Protein AF-0000000074540387 (afdb_homodimer)

Radius of gyration: 29.08 Å; Cα contacts (8 Å, |Δi|>4): 1049; chains: 2; bounding box: 111×78×77 Å

Organism: Archaeoglobus fulgidus (strain ATCC 49558 / DSM 4304 / JCM 9628 / NBRC 100126 / VC-16) (NCBI:txid224325)

Foldseek 3Di:
DPPPPPPPPVPVPPVQFDFQLNQFDQPADAAEPFDWPVVVVCVCVVVVAFKHFYDYPQATFFMAGVLLCLLCVPGITVVNSTGTPDAAEERGHGVLVVLVVVLVDVDQKHFYDYPRGTRGMHGLLSLLVVLLVPPFQAFCLVQWDQDAAEDEQFFFLLVVVVVCQVVVHQKYFYAYPVRATFFMDGVSLLVVQQVVPLVPPVVPDPPDDDDDDPPPVCPPSPPSSDSPVSVSRDGGRGGCNVRTFGADAEERSGGLSRVSVSCNVRVHQKHFYAYPVNHTRGIGGSSSSSCVSVVD/DCPPPPPCPVPVPPVQFDFQLNQFDQPADAAEPFFWPVVVVCVCVVVVAFKHFYDYPQATFFMAGVLLCLLCVPGITVVVSTGTPDAAEERGHGVLVVLVVVLVDVDQKHFYDYPRGTRGMHGLLSLLVVLLVPPFQAFCLVQWDQDAAEDEQFFFLLVVVVVCQVVVHQKYFYAYPVRATFFMDGVVLLVVQQVVQLVVPVVPDPDDDDDDDPPPVCPPSPPSSDSPVSVRRDGGRGGCNVRTFGADAEERSGGLSRVSVSCNVRVHQKHFYAYPVNHTRGIGGSSSSSCVSVVD

Solvent-accessible surface area (backbone atoms only — not comparable to full-atom values): 32850 Å² total; per-residue (Å²): 132,86,72,74,77,76,74,77,71,72,74,76,73,78,72,70,74,58,29,35,60,77,52,35,43,65,82,63,68,64,46,48,64,88,46,38,43,66,58,52,52,48,49,26,63,77,68,72,44,60,61,33,43,26,25,46,96,75,27,74,46,22,34,35,38,55,63,34,50,55,75,38,69,87,56,48,48,35,84,76,44,32,45,66,68,57,75,68,43,46,38,79,34,47,40,52,58,54,45,51,51,42,58,76,40,91,50,60,64,35,44,22,26,53,97,74,28,74,55,24,34,35,38,60,65,43,54,37,57,50,43,34,68,66,71,42,68,56,48,37,54,87,39,52,39,76,47,39,51,47,44,51,37,70,36,30,35,38,39,50,53,49,34,28,52,34,46,72,40,64,52,35,41,23,21,43,96,82,60,38,81,64,20,33,46,39,53,69,58,53,49,58,55,18,52,62,41,36,72,58,46,66,74,69,66,79,77,81,93,88,84,88,77,85,82,60,94,52,66,79,60,41,76,69,58,44,71,66,64,45,79,64,46,60,49,56,86,42,41,34,60,83,69,41,41,79,61,60,68,45,42,51,72,38,24,41,11,58,51,28,42,49,26,62,74,67,72,40,64,58,36,40,26,27,49,97,85,68,41,80,60,25,25,34,39,50,67,52,52,55,51,54,58,70,74,103,134,86,76,72,81,78,77,78,72,74,75,76,74,77,72,70,74,57,29,36,61,77,51,35,42,64,82,63,65,64,46,50,64,89,44,36,44,66,57,51,52,48,50,26,63,76,67,72,42,60,63,32,44,27,26,47,96,77,26,71,46,24,34,35,38,54,63,36,51,53,75,38,69,86,54,46,47,34,84,76,44,31,46,67,69,55,74,67,41,48,38,78,34,46,39,53,58,55,45,51,51,42,59,76,42,92,49,60,64,34,43,21,26,53,98,73,27,75,55,25,34,34,38,59,63,41,52,36,56,51,43,34,70,65,69,42,70,55,47,37,54,86,40,52,40,75,48,39,52,46,43,49,36,69,36,30,34,38,38,50,54,48,35,26,50,36,46,73,40,64,53,34,41,23,22,45,94,82,60,39,82,62,20,33,48,37,53,69,57,55,48,59,55,17,53,63,42,36,75,59,48,66,76,72,67,80,77,82,90,82,81,87,78,85,84,58,96,54,65,80,61,38,77,69,58,43,74,67,63,45,79,62,46,57,50,55,85,41,41,33,63,82,70,42,41,78,62,62,68,45,43,50,72,40,23,43,12,59,52,28,42,48,26,62,75,66,71,41,63,58,36,42,25,27,49,96,82,69,41,81,58,24,27,36,39,50,66,50,52,54,52,54,57,70,76,103

Secondary structure (DSSP, 8-state):
-------------TTS--BHHHHSBS----EESS-BHHHHHHHHHHHT-SEEEEEETTEEEEEEEHHHHHHTTT--BHHHHSEES---EETTSBHHHHHHHHHHSS-SEEEEEETTEEEEEEEHHHHHHHHHHHT---BGGGGEES---EEETTSBHHHHHHHHHHHT-SEEEEE-TTS-EEEEEEHHHHHHHHHHHHHHHTTT-TT---------S-SGGGTTS-GGGSTT----SSBGGGTPBPPP-B-TTSBHHHHHHHHHHHT-SEEEEE-TTS-EEEEEEHHHHGGGGGT-/-------------TTS--BHHHHSBS----EESS-BHHHHHHHHHHHT-SEEEEEETTEEEEEEEHHHHHHTTT--BHHHHSEES---EETTSBHHHHHHHHHHSS-SEEEEEETTEEEEEEEHHHHHHHHHHHT---BGGGGEES---EEETTSBHHHHHHHHHHHT-SEEEEE-TTS-EEEEEEHHHHHHHHHHHHHHHTTT-TT---------S-SGGGTTS-GGGSTT----SSBGGGTPBPPP-B-TTSBHHHHHHHHHHHT-SEEEEE-TTS-EEEEEEHHHHGGGGGT-

Nearest PDB structures (foldseek):
  3ddj-assembly1_A  TM=7.683E-01  e=7.890E-20  Saccharolobus solfataricus
  2ef7-assembly1_A-2  TM=8.234E-01  e=2.516E-10  Sulfurisphaera tokodaii str. 7
  5g5r-assembly1_A  TM=8.953E-01  e=1.409E-09  Archaeoglobus fulgidus
  2yzi-assembly1_A  TM=8.228E-01  e=3.910E-09  Pyrococcus horikoshii
  7qem-assembly1_A  TM=8.174E-01  e=4.680E-07  Escherichia coli

pLDDT: mean 82.46, std 23.62, range [22.78, 98.64]

InterPro domains:
  IPR000644 CBS domain [PF00571] (21-74)
  IPR000644 CBS domain [PF00571] (81-132)
  IPR000644 CBS domain [PF00571] (140-188)
  IPR000644 CBS domain [PF00571] (240-294)
  IPR000644 CBS domain [PS51371] (24-80)
  IPR000644 CBS domain [PS51371] (82-138)
  IPR000644 CBS domain [PS51371] (243-296)
  IPR000644 CBS domain [SM00116] (27-74)
  IPR000644 CBS domain [SM00116] (85-132)
  IPR000644 CBS domain [SM00116] (246-294)
  IPR046342 CBS domain superfamily [G3DSA:3.10.580.10] (6-76)
  IPR046342 CBS domain superfamily [G3DSA:3.10.580.10] (77-139)
  IPR046342 CBS domain superfamily [G3DSA:3.10.580.10] (140-296)
  IPR046342 CBS domain superfamily [SSF54631] (14-134)
  IPR046342 CBS domain superfamily [SSF54631] (138-295)
  IPR051257 Diverse Function CBS-Domain-Containing Protein [PTHR43080] (15-132)

Structure (mmCIF, N/CA/C/O backbone):
data_AF-0000000074540387-model_v1
#
loop_
_entity.id
_entity.type
_entity.pdbx_description
1 polymer 'CBS domain-containing protein'
#
loop_
_atom_site.group_PDB
_atom_site.id
_atom_site.type_symbol
_atom_site.label_atom_id
_atom_site.label_alt_id
_atom_site.label_comp_id
_atom_site.label_asym_id
_atom_site.label_entity_id
_atom_site.label_seq_id
_atom_site.pdbx_PDB_ins_code
_atom_site.Cartn_x
_atom_site.Cartn_y
_atom_site.Cartn_z
_atom_site.occupancy
_atom_site.B_iso_or_equiv
_atom_site.auth_seq_id
_atom_site.auth_comp_id
_atom_site.auth_asym_id
_atom_site.auth_atom_id
_atom_site.pdbx_PDB_model_num
ATOM 1 N N . MET A 1 1 ? 48.591 -15.615 -52.766 1 25.55 1 MET A N 1
ATOM 2 C CA . MET A 1 1 ? 47.259 -16.066 -53.158 1 25.55 1 MET A CA 1
ATOM 3 C C . MET A 1 1 ? 46.314 -16.077 -51.961 1 25.55 1 MET A C 1
ATOM 5 O O . MET A 1 1 ? 45.235 -16.668 -52.022 1 25.55 1 MET A O 1
ATOM 9 N N . ASN A 1 2 ? 46.732 -15.615 -50.777 1 22.78 2 ASN A N 1
ATOM 10 C CA . ASN A 1 2 ? 46.157 -15.762 -49.444 1 22.78 2 ASN A CA 1
ATOM 11 C C . ASN A 1 2 ? 44.851 -14.985 -49.308 1 22.78 2 ASN A C 1
ATOM 13 O O . ASN A 1 2 ? 44.863 -13.794 -48.992 1 22.78 2 ASN A O 1
ATOM 17 N N . ARG A 1 3 ? 43.911 -15.156 -50.358 1 24.87 3 ARG A N 1
ATOM 18 C CA . ARG A 1 3 ? 42.596 -14.524 -50.347 1 24.87 3 ARG A CA 1
ATOM 19 C C . ARG A 1 3 ? 41.869 -14.796 -49.034 1 24.87 3 ARG A C 1
ATOM 21 O O . ARG A 1 3 ? 41.739 -15.949 -48.618 1 24.87 3 ARG A O 1
ATOM 28 N N . GLY A 1 4 ? 41.987 -13.846 -48.14 1 29 4 GLY A N 1
ATOM 29 C CA . GLY A 1 4 ? 41.343 -13.759 -46.839 1 29 4 GLY A CA 1
ATOM 30 C C . GLY A 1 4 ? 39.874 -14.134 -46.875 1 29 4 GLY A C 1
ATOM 31 O O . GLY A 1 4 ? 39.09 -13.527 -47.607 1 29 4 GLY A O 1
ATOM 32 N N . MET A 1 5 ? 39.501 -15.392 -46.903 1 25.62 5 MET A N 1
ATOM 33 C CA . MET A 1 5 ? 38.123 -15.863 -46.801 1 25.62 5 MET A CA 1
ATOM 34 C C . MET A 1 5 ? 37.342 -15.045 -45.777 1 25.62 5 MET A C 1
ATOM 36 O O . MET A 1 5 ? 37.718 -14.989 -44.605 1 25.62 5 MET A O 1
ATOM 40 N N . LYS A 1 6 ? 36.741 -13.88 -46.233 1 29.71 6 LYS A N 1
ATOM 41 C CA . LYS A 1 6 ? 35.628 -13.152 -45.63 1 29.71 6 LYS A CA 1
ATOM 42 C C . LYS A 1 6 ? 34.589 -14.111 -45.057 1 29.71 6 LYS A C 1
ATOM 44 O O . LYS A 1 6 ? 33.924 -14.832 -45.805 1 29.71 6 LYS A O 1
ATOM 49 N N . ASN A 1 7 ? 34.912 -14.908 -43.991 1 25.32 7 ASN A N 1
ATOM 50 C CA . ASN A 1 7 ? 33.929 -15.698 -43.257 1 25.32 7 ASN A CA 1
ATOM 51 C C . ASN A 1 7 ? 32.592 -14.97 -43.15 1 25.32 7 ASN A C 1
ATOM 53 O O . ASN A 1 7 ? 32.539 -13.823 -42.704 1 25.32 7 ASN A O 1
ATOM 57 N N . TYR A 1 8 ? 31.636 -15.207 -44.1 1 30.59 8 TYR A N 1
ATOM 58 C CA . TYR A 1 8 ? 30.201 -14.947 -44.088 1 30.59 8 TYR A CA 1
ATOM 59 C C . TYR A 1 8 ? 29.604 -15.249 -42.718 1 30.59 8 TYR A C 1
ATOM 61 O O . TYR A 1 8 ? 29.488 -16.413 -42.327 1 30.59 8 TYR A O 1
ATOM 69 N N . LEU A 1 9 ? 30.077 -14.649 -41.621 1 31.83 9 LEU A N 1
ATOM 70 C CA . LEU A 1 9 ? 29.242 -14.695 -40.425 1 31.83 9 LEU A CA 1
ATOM 71 C C . LEU A 1 9 ? 27.789 -14.384 -40.766 1 31.83 9 LEU A C 1
ATOM 73 O O . LEU A 1 9 ? 27.482 -13.299 -41.265 1 31.83 9 LEU A O 1
ATOM 77 N N . SER A 1 10 ? 27.078 -15.208 -41.493 1 33.29 10 SER A N 1
ATOM 78 C CA . SER A 1 10 ? 25.62 -15.2 -41.556 1 33.29 10 SER A CA 1
ATOM 79 C C . SER A 1 10 ? 25.013 -14.698 -40.25 1 33.29 10 SER A C 1
ATOM 81 O O . SER A 1 10 ? 25.235 -15.286 -39.19 1 33.29 10 SER A O 1
ATOM 83 N N . GLN A 1 11 ? 25.064 -13.367 -39.973 1 33.61 11 GLN A N 1
ATOM 84 C CA . GLN A 1 11 ? 24.153 -12.736 -39.024 1 33.61 11 GLN A CA 1
ATOM 85 C C . GLN A 1 11 ? 22.758 -13.348 -39.111 1 33.61 11 GLN A C 1
ATOM 87 O O . GLN A 1 11 ? 22.052 -13.158 -40.103 1 33.61 11 GLN A O 1
ATOM 92 N N . THR A 1 12 ? 22.454 -14.663 -38.897 1 34.8 12 THR A N 1
ATOM 93 C CA . THR A 1 12 ? 21.105 -15.152 -38.638 1 34.8 12 THR A CA 1
ATOM 94 C C . THR A 1 12 ? 20.203 -14.022 -38.151 1 34.8 12 THR A C 1
ATOM 96 O O . THR A 1 12 ? 20.536 -13.324 -37.191 1 34.8 12 THR A O 1
ATOM 99 N N . ASN A 1 13 ? 19.529 -13.22 -38.978 1 38.37 13 ASN A N 1
ATOM 100 C CA . ASN A 1 13 ? 18.454 -12.243 -38.842 1 38.37 13 ASN A CA 1
ATOM 101 C C . ASN A 1 13 ? 17.524 -12.591 -37.683 1 38.37 13 ASN A C 1
ATOM 103 O O . ASN A 1 13 ? 16.72 -13.52 -37.784 1 38.37 13 ASN A O 1
ATOM 107 N N . TYR A 1 14 ? 17.841 -12.753 -36.454 1 39.66 14 TYR A N 1
ATOM 108 C CA . TYR A 1 14 ? 17.08 -12.698 -35.211 1 39.66 14 TYR A CA 1
ATOM 109 C C . TYR A 1 14 ? 15.843 -11.821 -35.367 1 39.66 14 TYR A C 1
ATOM 111 O O . TYR A 1 14 ? 15.314 -11.302 -34.381 1 39.66 14 TYR A O 1
ATOM 119 N N . ARG A 1 15 ? 15.516 -11.377 -36.556 1 42.24 15 ARG A N 1
ATOM 120 C CA . ARG A 1 15 ? 14.278 -10.635 -36.773 1 42.24 15 ARG A CA 1
ATOM 121 C C . ARG A 1 15 ? 13.065 -11.462 -36.358 1 42.24 15 ARG A C 1
ATOM 123 O O . ARG A 1 15 ? 11.924 -11.033 -36.539 1 42.24 15 ARG A O 1
ATOM 130 N N . ASP A 1 16 ? 13.092 -12.795 -36.426 1 55.19 16 ASP A N 1
ATOM 131 C CA . ASP A 1 16 ? 11.857 -13.525 -36.159 1 55.19 16 ASP A CA 1
ATOM 132 C C . ASP A 1 16 ? 11.351 -13.25 -34.745 1 55.19 16 ASP A C 1
ATOM 134 O O . ASP A 1 16 ? 12.071 -13.472 -33.769 1 55.19 16 ASP A O 1
ATOM 138 N N . ALA A 1 17 ? 10.31 -12.439 -34.667 1 77.17 17 ALA A N 1
ATOM 139 C CA . ALA A 1 17 ? 9.639 -12.015 -33.441 1 77.17 17 ALA A CA 1
ATOM 140 C C . ALA A 1 17 ? 9.304 -13.213 -32.557 1 77.17 17 ALA A C 1
ATOM 142 O O . ALA A 1 17 ? 8.864 -14.254 -33.053 1 77.17 17 ALA A O 1
ATOM 143 N N . MET A 1 18 ? 9.9 -13.371 -31.411 1 90.58 18 MET A N 1
ATOM 144 C CA . MET A 1 18 ? 9.595 -14.394 -30.414 1 90.58 18 MET A CA 1
ATOM 145 C C . MET A 1 18 ? 8.091 -14.628 -30.318 1 90.58 18 MET A C 1
ATOM 147 O O . MET A 1 18 ? 7.315 -13.676 -30.22 1 90.58 18 MET A O 1
ATOM 151 N N . LYS A 1 19 ? 7.742 -15.893 -30.59 1 96.11 19 LYS A N 1
ATOM 152 C CA . LYS A 1 19 ? 6.33 -16.261 -30.534 1 96.11 19 LYS A CA 1
ATOM 153 C C . LYS A 1 19 ? 5.995 -16.957 -29.218 1 96.11 19 LYS A C 1
ATOM 155 O O . LYS A 1 19 ? 6.894 -17.355 -28.473 1 96.11 19 LYS A O 1
ATOM 160 N N . ALA A 1 20 ? 4.661 -17.093 -28.922 1 97.58 20 ALA A N 1
ATOM 161 C CA . ALA A 1 20 ? 4.187 -17.791 -27.73 1 97.58 20 ALA A CA 1
ATOM 162 C C . ALA A 1 20 ? 4.746 -19.21 -27.667 1 97.58 20 ALA A C 1
ATOM 164 O O . ALA A 1 20 ? 5.181 -19.666 -26.608 1 97.58 20 ALA A O 1
ATOM 165 N N . ALA A 1 21 ? 4.845 -19.837 -28.775 1 96.21 21 ALA A N 1
ATOM 166 C CA . ALA A 1 21 ? 5.319 -21.216 -28.855 1 96.21 21 ALA A CA 1
ATOM 167 C C . ALA A 1 21 ? 6.773 -21.323 -28.405 1 96.21 21 ALA A C 1
ATOM 169 O O . ALA A 1 21 ? 7.209 -22.379 -27.938 1 96.21 21 ALA A O 1
ATOM 170 N N . ASP A 1 22 ? 7.525 -20.23 -28.516 1 94.81 22 ASP A N 1
ATOM 171 C CA . ASP A 1 22 ? 8.95 -20.224 -28.196 1 94.81 22 ASP A CA 1
ATOM 172 C C . ASP A 1 22 ? 9.173 -20.164 -26.687 1 94.81 22 ASP A C 1
ATOM 174 O O . ASP A 1 22 ? 10.265 -20.47 -26.203 1 94.81 22 ASP A O 1
ATOM 178 N N . ILE A 1 23 ? 8.148 -19.795 -25.978 1 95.58 23 ILE A N 1
ATOM 179 C CA . ILE A 1 23 ? 8.385 -19.578 -24.555 1 95.58 23 ILE A CA 1
ATOM 180 C C . ILE A 1 23 ? 7.432 -20.445 -23.736 1 95.58 23 ILE A C 1
ATOM 182 O O . ILE A 1 23 ? 7.564 -20.539 -22.513 1 95.58 23 ILE A O 1
ATOM 186 N N . MET A 1 24 ? 6.499 -21.081 -24.336 1 96.35 24 MET A N 1
ATOM 187 C CA . MET A 1 24 ? 5.498 -21.865 -23.619 1 96.35 24 MET A CA 1
ATOM 188 C C . MET A 1 24 ? 6.103 -23.159 -23.084 1 96.35 24 MET A C 1
ATOM 190 O O . MET A 1 24 ? 7.114 -23.637 -23.601 1 96.35 24 MET A O 1
ATOM 194 N N . ASN A 1 25 ? 5.514 -23.667 -22.051 1 95.53 25 ASN A N 1
ATOM 195 C CA . ASN A 1 25 ? 5.702 -25.056 -21.648 1 95.53 25 ASN A CA 1
ATOM 196 C C . ASN A 1 25 ? 4.714 -25.983 -22.351 1 95.53 25 ASN A C 1
ATOM 198 O O . ASN A 1 25 ? 3.501 -25.837 -22.195 1 95.53 25 ASN A O 1
ATOM 202 N N . SER A 1 26 ? 5.209 -26.871 -23.111 1 95.1 26 SER A N 1
ATOM 203 C CA . SER A 1 26 ? 4.359 -27.739 -23.92 1 95.1 26 SER A CA 1
ATOM 204 C C . SER A 1 26 ? 3.868 -28.938 -23.116 1 95.1 26 SER A C 1
ATOM 206 O O . SER A 1 26 ? 2.982 -29.67 -23.562 1 95.1 26 SER A O 1
ATOM 208 N N . ASN A 1 27 ? 4.47 -29.138 -21.95 1 92.99 27 ASN A N 1
ATOM 209 C CA . ASN A 1 27 ? 3.993 -30.19 -21.058 1 92.99 27 ASN A CA 1
ATOM 210 C C . ASN A 1 27 ? 2.906 -29.678 -20.119 1 92.99 27 ASN A C 1
ATOM 212 O O . ASN A 1 27 ? 3.141 -29.515 -18.92 1 92.99 27 ASN A O 1
ATOM 216 N N . VAL A 1 28 ? 1.762 -29.597 -20.678 1 93.96 28 VAL A N 1
ATOM 217 C CA . VAL A 1 28 ? 0.682 -28.976 -19.919 1 93.96 28 VAL A CA 1
ATOM 218 C C . VAL A 1 28 ? -0.015 -30.026 -19.057 1 93.96 28 VAL A C 1
ATOM 220 O O . VAL A 1 28 ? -0.447 -31.066 -19.562 1 93.96 28 VAL A O 1
ATOM 223 N N . ILE A 1 29 ? -0.072 -29.767 -17.826 1 95.68 29 ILE A N 1
ATOM 224 C CA . ILE A 1 29 ? -0.904 -30.544 -16.913 1 95.68 29 ILE A CA 1
ATOM 225 C C . ILE A 1 29 ? -2.325 -29.987 -16.911 1 95.68 29 ILE A C 1
ATOM 227 O O . ILE A 1 29 ? -2.524 -28.775 -16.794 1 95.68 29 ILE A O 1
ATOM 231 N N . TYR A 1 30 ? -3.293 -30.772 -17.18 1 96.72 30 TYR A N 1
ATOM 232 C CA . TYR A 1 30 ? -4.68 -30.324 -17.242 1 96.72 30 TYR A CA 1
ATOM 233 C C . TYR A 1 30 ? -5.606 -31.316 -16.548 1 96.72 30 TYR A C 1
ATOM 235 O O . TYR A 1 30 ? -5.214 -32.452 -16.273 1 96.72 30 TYR A O 1
ATOM 243 N N . ALA A 1 31 ? -6.732 -30.873 -16.216 1 97.23 31 ALA A N 1
ATOM 244 C CA . ALA A 1 31 ? -7.819 -31.718 -15.728 1 97.23 31 ALA A CA 1
ATOM 245 C C . ALA A 1 31 ? -8.916 -31.863 -16.779 1 97.23 31 ALA A C 1
ATOM 247 O O . ALA A 1 31 ? -8.986 -31.074 -17.725 1 97.23 31 ALA A O 1
ATOM 248 N N . THR A 1 32 ? -9.722 -32.868 -16.639 1 97.15 32 THR A N 1
ATOM 249 C CA . THR A 1 32 ? -10.812 -33.091 -17.583 1 97.15 32 THR A CA 1
ATOM 250 C C . THR A 1 32 ? -12.152 -33.161 -16.855 1 97.15 32 THR A C 1
ATOM 252 O O . THR A 1 32 ? -12.211 -33.56 -15.69 1 97.15 32 THR A O 1
ATOM 255 N N . LEU A 1 33 ? -13.107 -32.626 -17.55 1 96.53 33 LEU A N 1
ATOM 256 C CA . LEU A 1 33 ? -14.451 -32.821 -17.018 1 96.53 33 LEU A CA 1
ATOM 257 C C . LEU A 1 33 ? -15.005 -34.183 -17.426 1 96.53 33 LEU A C 1
ATOM 259 O O . LEU A 1 33 ? -14.768 -34.644 -18.545 1 96.53 33 LEU A O 1
ATOM 263 N N . PRO A 1 34 ? -15.761 -34.813 -16.505 1 96 34 PRO A N 1
ATOM 264 C CA . PRO A 1 34 ? -16.036 -34.409 -15.125 1 96 34 PRO A CA 1
ATOM 265 C C . PRO A 1 34 ? -14.896 -34.756 -14.17 1 96 34 PRO A C 1
ATOM 267 O O . PRO A 1 34 ? -14.173 -35.73 -14.394 1 96 34 PRO A O 1
ATOM 270 N N . SER A 1 35 ? -14.532 -33.952 -13.297 1 95.84 35 SER A N 1
ATOM 271 C CA . SER A 1 35 ? -13.548 -34.189 -12.246 1 95.84 35 SER A CA 1
ATOM 272 C C . SER A 1 35 ? -13.939 -33.481 -10.953 1 95.84 35 SER A C 1
ATOM 274 O O . SER A 1 35 ? -14.999 -32.856 -10.877 1 95.84 35 SER A O 1
ATOM 276 N N . THR A 1 36 ? -13.196 -33.71 -9.926 1 94.62 36 THR A N 1
ATOM 277 C CA . THR A 1 36 ? -13.543 -33.2 -8.604 1 94.62 36 THR A CA 1
ATOM 278 C C . THR A 1 36 ? -12.444 -32.285 -8.071 1 94.62 36 THR A C 1
ATOM 280 O O . THR A 1 36 ? -11.339 -32.251 -8.617 1 94.62 36 THR A O 1
ATOM 283 N N . ARG A 1 37 ? -12.794 -31.696 -7.041 1 93.08 37 ARG A N 1
ATOM 284 C CA . ARG A 1 37 ? -11.865 -30.872 -6.275 1 93.08 37 ARG A CA 1
ATOM 285 C C . ARG A 1 37 ? -10.64 -31.676 -5.851 1 93.08 37 ARG A C 1
ATOM 287 O O . ARG A 1 37 ? -9.507 -31.214 -5.997 1 93.08 37 ARG A O 1
ATOM 294 N N . ASP A 1 38 ? -10.858 -32.875 -5.42 1 89.41 38 ASP A N 1
ATOM 295 C CA . ASP A 1 38 ? -9.775 -33.708 -4.906 1 89.41 38 ASP A CA 1
ATOM 296 C C . ASP A 1 38 ? -8.754 -34.017 -5.998 1 89.41 38 ASP A C 1
ATOM 298 O O . ASP A 1 38 ? -7.547 -34.018 -5.746 1 89.41 38 ASP A O 1
ATOM 302 N N . LYS A 1 39 ? -9.288 -34.291 -7.117 1 93.46 39 LYS A N 1
ATOM 303 C CA . LYS A 1 39 ? -8.387 -34.589 -8.227 1 93.46 39 LYS A CA 1
ATOM 304 C C . LYS A 1 39 ? -7.504 -33.389 -8.555 1 93.46 39 LYS A C 1
ATOM 306 O O . LYS A 1 39 ? -6.312 -33.544 -8.828 1 93.46 39 LYS A O 1
ATOM 311 N N . VAL A 1 40 ? -8.082 -32.249 -8.527 1 93.79 40 VAL A N 1
ATOM 312 C CA . VAL A 1 40 ? -7.34 -31.025 -8.814 1 93.79 40 VAL A CA 1
ATOM 313 C C . VAL A 1 40 ? -6.283 -30.796 -7.735 1 93.79 40 VAL A C 1
ATOM 315 O O . VAL A 1 40 ? -5.138 -30.458 -8.041 1 93.79 40 VAL A O 1
ATOM 318 N N . LEU A 1 41 ? -6.61 -30.994 -6.492 1 87.92 41 LEU A N 1
ATOM 319 C CA . LEU A 1 41 ? -5.677 -30.826 -5.383 1 87.92 41 LEU A CA 1
ATOM 320 C C . LEU A 1 41 ? -4.51 -31.801 -5.503 1 87.92 41 LEU A C 1
ATOM 322 O O . LEU A 1 41 ? -3.371 -31.456 -5.18 1 87.92 41 LEU A O 1
ATOM 326 N N . GLU A 1 42 ? -4.831 -32.976 -5.972 1 90.37 42 GLU A N 1
ATOM 327 C CA . GLU A 1 42 ? -3.778 -33.959 -6.209 1 90.37 42 GLU A CA 1
ATOM 328 C C . GLU A 1 42 ? -2.795 -33.471 -7.268 1 90.37 42 GLU A C 1
ATOM 330 O O . GLU A 1 42 ? -1.582 -33.638 -7.122 1 90.37 42 GLU A O 1
ATOM 335 N N . LEU A 1 43 ? -3.341 -32.9 -8.317 1 92.23 43 LEU A N 1
ATOM 336 C CA . LEU A 1 43 ? -2.487 -32.366 -9.372 1 92.23 43 LEU A CA 1
ATOM 337 C C . LEU A 1 43 ? -1.608 -31.238 -8.842 1 92.23 43 LEU A C 1
ATOM 339 O O . LEU A 1 43 ? -0.412 -31.185 -9.138 1 92.23 43 LEU A O 1
ATOM 343 N N . PHE A 1 44 ? -2.211 -30.308 -8.037 1 86.54 44 PHE A N 1
ATOM 344 C CA . PHE A 1 44 ? -1.461 -29.203 -7.45 1 86.54 44 PHE A CA 1
ATOM 345 C C . PHE A 1 44 ? -0.29 -29.722 -6.624 1 86.54 44 PHE A C 1
ATOM 347 O O . PHE A 1 44 ? 0.832 -29.229 -6.751 1 86.54 44 PHE A O 1
ATOM 354 N N . LYS A 1 45 ? -0.557 -30.717 -5.865 1 82.66 45 LYS A N 1
ATOM 355 C CA . LYS A 1 45 ? 0.448 -31.273 -4.964 1 82.66 45 LYS A CA 1
ATOM 356 C C . LYS A 1 45 ? 1.524 -32.028 -5.74 1 82.66 45 LYS A C 1
ATOM 358 O O . LYS A 1 45 ? 2.719 -31.804 -5.532 1 82.66 45 LYS A O 1
ATOM 363 N N . LYS A 1 46 ? 1.089 -32.896 -6.605 1 88.5 46 LYS A N 1
ATOM 364 C CA . LYS A 1 46 ? 1.982 -33.788 -7.339 1 88.5 46 LYS A CA 1
ATOM 365 C C . LYS A 1 46 ? 2.946 -32.997 -8.219 1 88.5 46 LYS A C 1
ATOM 367 O O . LYS A 1 46 ? 4.134 -33.318 -8.292 1 88.5 46 LYS A O 1
ATOM 372 N N . TYR A 1 47 ? 2.429 -31.961 -8.842 1 89.59 47 TYR A N 1
ATOM 373 C CA . TYR A 1 47 ? 3.239 -31.257 -9.83 1 89.59 47 TYR A CA 1
ATOM 374 C C . TYR A 1 47 ? 3.7 -29.906 -9.295 1 89.59 47 TYR A C 1
ATOM 376 O O . TYR A 1 47 ? 4.384 -29.155 -9.994 1 89.59 47 TYR A O 1
ATOM 384 N N . GLU A 1 48 ? 3.302 -29.499 -8.115 1 82.17 48 GLU A N 1
ATOM 385 C CA . GLU A 1 48 ? 3.682 -28.25 -7.463 1 82.17 48 GLU A CA 1
ATOM 386 C C . GLU A 1 48 ? 3.263 -27.042 -8.297 1 82.17 48 GLU A C 1
ATOM 388 O O . GLU A 1 48 ? 4.075 -26.155 -8.567 1 82.17 48 GLU A O 1
ATOM 393 N N . ILE A 1 49 ? 1.996 -27.178 -8.702 1 85.96 49 ILE A N 1
ATOM 394 C CA . ILE A 1 49 ? 1.43 -26.088 -9.489 1 85.96 49 ILE A CA 1
ATOM 395 C C . ILE A 1 49 ? 0.184 -25.543 -8.795 1 85.96 49 ILE A C 1
ATOM 397 O O . ILE A 1 49 ? -0.334 -26.159 -7.86 1 85.96 49 ILE A O 1
ATOM 401 N N . SER A 1 50 ? -0.192 -24.339 -9.244 1 83.17 50 SER A N 1
ATOM 402 C CA . SER A 1 50 ? -1.294 -23.679 -8.553 1 83.17 50 SER A CA 1
ATOM 403 C C . SER A 1 50 ? -2.471 -23.439 -9.492 1 83.17 50 SER A C 1
ATOM 405 O O . SER A 1 50 ? -3.452 -22.795 -9.114 1 83.17 50 SER A O 1
ATOM 407 N N . ALA A 1 51 ? -2.391 -23.945 -10.733 1 91.58 51 ALA A N 1
ATOM 408 C CA . ALA A 1 51 ? -3.478 -23.812 -11.699 1 91.58 51 ALA A CA 1
ATOM 409 C C . ALA A 1 51 ? -3.432 -24.932 -12.735 1 91.58 51 ALA A C 1
ATOM 411 O O . ALA A 1 51 ? -2.36 -25.454 -13.047 1 91.58 51 ALA A O 1
ATOM 412 N N . VAL A 1 52 ? -4.593 -25.235 -13.202 1 95.35 52 VAL A N 1
ATOM 413 C CA . VAL A 1 52 ? -4.678 -26.256 -14.241 1 95.35 52 VAL A CA 1
ATOM 414 C C . VAL A 1 52 ? -5.793 -25.903 -15.223 1 95.35 52 VAL A C 1
ATOM 416 O O . VAL A 1 52 ? -6.911 -25.581 -14.813 1 95.35 52 VAL A O 1
ATOM 419 N N . PRO A 1 53 ? -5.462 -25.895 -16.518 1 97.62 53 PRO A N 1
ATOM 420 C CA . PRO A 1 53 ? -6.548 -25.83 -17.499 1 97.62 53 PRO A CA 1
ATOM 421 C C . PRO A 1 53 ? -7.489 -27.031 -17.418 1 97.62 53 PRO A C 1
ATOM 423 O O . PRO A 1 53 ? -7.086 -28.106 -16.967 1 97.62 53 PRO A O 1
ATOM 426 N N . VAL A 1 54 ? -8.691 -26.78 -17.824 1 98.24 54 VAL A N 1
ATOM 427 C CA . VAL A 1 54 ? -9.709 -27.824 -17.775 1 98.24 54 VAL A CA 1
ATOM 428 C C . VAL A 1 54 ? -10.218 -28.117 -19.185 1 98.24 54 VAL A C 1
ATOM 430 O O . VAL A 1 54 ? -10.591 -27.199 -19.92 1 98.24 54 VAL A O 1
ATOM 433 N N . LEU A 1 55 ? -10.22 -29.389 -19.518 1 97.94 55 LEU A N 1
ATOM 434 C CA . LEU A 1 55 ? -10.679 -29.797 -20.841 1 97.94 55 LEU A CA 1
ATOM 435 C C . LEU A 1 55 ? -11.985 -30.58 -20.747 1 97.94 55 LEU A C 1
ATOM 437 O O . LEU A 1 55 ? -12.223 -31.28 -19.76 1 97.94 55 LEU A O 1
ATOM 441 N N . LYS A 1 56 ? -12.809 -30.416 -21.683 1 97.12 56 LYS A N 1
ATOM 442 C CA . LYS A 1 56 ? -13.965 -31.256 -21.983 1 97.12 56 LYS A CA 1
ATOM 443 C C . LYS A 1 56 ? -13.969 -31.683 -23.448 1 97.12 56 LYS A C 1
ATOM 445 O O . LYS A 1 56 ? -13.94 -30.839 -24.346 1 97.12 56 LYS A O 1
ATOM 450 N N . ASN A 1 57 ? -13.985 -32.99 -23.731 1 94.01 57 ASN A N 1
ATOM 451 C CA . ASN A 1 57 ? -13.917 -33.501 -25.096 1 94.01 57 ASN A CA 1
ATOM 452 C C . ASN A 1 57 ? -12.746 -32.895 -25.863 1 94.01 57 ASN A C 1
ATOM 454 O O . ASN A 1 57 ? -12.919 -32.396 -26.976 1 94.01 57 ASN A O 1
ATOM 458 N N . SER A 1 58 ? -11.611 -32.703 -25.247 1 92.06 58 SER A N 1
ATOM 459 C CA . SER A 1 58 ? -10.331 -32.266 -25.796 1 92.06 58 SER A CA 1
ATOM 460 C C . SER A 1 58 ? -10.341 -30.772 -26.099 1 92.06 58 SER A C 1
ATOM 462 O O . SER A 1 58 ? -9.473 -30.273 -26.818 1 92.06 58 SER A O 1
ATOM 464 N N . GLU A 1 59 ? -11.328 -30.166 -25.586 1 95.41 59 GLU A N 1
ATOM 465 C CA . GLU A 1 59 ? -11.405 -28.718 -25.757 1 95.41 59 GLU A CA 1
ATOM 466 C C . GLU A 1 59 ? -11.217 -27.994 -24.427 1 95.41 59 GLU A C 1
ATOM 468 O O . GLU A 1 59 ? -11.725 -28.438 -23.396 1 95.41 59 GLU A O 1
ATOM 473 N N . LEU A 1 60 ? -10.582 -26.865 -24.539 1 97.63 60 LEU A N 1
ATOM 474 C CA . LEU A 1 60 ? -10.359 -26.044 -23.354 1 97.63 60 LEU A CA 1
ATOM 475 C C . LEU A 1 60 ? -11.647 -25.351 -22.922 1 97.63 60 LEU A C 1
ATOM 477 O O . LEU A 1 60 ? -12.227 -24.577 -23.687 1 97.63 60 LEU A O 1
ATOM 481 N N . VAL A 1 61 ? -12.075 -25.584 -21.649 1 97.06 61 VAL A N 1
ATOM 482 C CA . VAL A 1 61 ? -13.371 -25.042 -21.254 1 97.06 61 VAL A CA 1
ATOM 483 C C . VAL A 1 61 ? -13.209 -24.17 -20.01 1 97.06 61 VAL A C 1
ATOM 485 O O . VAL A 1 61 ? -14.118 -23.42 -19.648 1 97.06 61 VAL A O 1
ATOM 488 N N . GLY A 1 62 ? -12.11 -24.289 -19.345 1 97.51 62 GLY A N 1
ATOM 489 C CA . GLY A 1 62 ? -11.937 -23.502 -18.134 1 97.51 62 GLY A CA 1
ATOM 490 C C . GLY A 1 62 ? -10.533 -23.583 -17.566 1 97.51 62 GLY A C 1
ATOM 491 O O . GLY A 1 62 ? -9.63 -24.128 -18.203 1 97.51 62 GLY A O 1
ATOM 492 N N . ILE A 1 63 ? -10.341 -22.969 -16.471 1 97.42 63 ILE A N 1
ATOM 493 C CA . ILE A 1 63 ? -9.113 -23.027 -15.686 1 97.42 63 ILE A CA 1
ATOM 494 C C . ILE A 1 63 ? -9.449 -22.959 -14.198 1 97.42 63 ILE A C 1
ATOM 496 O O . ILE A 1 63 ? -10.369 -22.244 -13.794 1 97.42 63 ILE A O 1
ATOM 500 N N . VAL A 1 64 ? -8.759 -23.69 -13.389 1 95.27 64 VAL A N 1
ATOM 501 C CA . VAL A 1 64 ? -8.966 -23.655 -11.945 1 95.27 64 VAL A CA 1
ATOM 502 C C . VAL A 1 64 ? -7.654 -23.316 -11.242 1 95.27 64 VAL A C 1
ATOM 504 O O . VAL A 1 64 ? -6.6 -23.856 -11.587 1 95.27 64 VAL A O 1
ATOM 507 N N . THR A 1 65 ? -7.687 -22.377 -10.373 1 89.72 65 THR A N 1
ATOM 508 C CA . THR A 1 65 ? -6.523 -21.946 -9.608 1 89.72 65 THR A CA 1
ATOM 509 C C . THR A 1 65 ? -6.71 -22.248 -8.124 1 89.72 65 THR A C 1
ATOM 511 O O . THR A 1 65 ? -7.804 -22.619 -7.693 1 89.72 65 THR A O 1
ATOM 514 N N . ARG A 1 66 ? -5.637 -22.121 -7.425 1 82.24 66 ARG A N 1
ATOM 515 C CA . ARG A 1 66 ? -5.719 -22.258 -5.974 1 82.24 66 ARG A CA 1
ATOM 516 C C . ARG A 1 66 ? -6.703 -21.253 -5.384 1 82.24 66 ARG A C 1
ATOM 518 O O . ARG A 1 66 ? -7.396 -21.554 -4.41 1 82.24 66 ARG A O 1
ATOM 525 N N . LYS A 1 67 ? -6.766 -20.14 -6.011 1 80.01 67 LYS A N 1
ATOM 526 C CA . LYS A 1 67 ? -7.701 -19.127 -5.527 1 80.01 67 LYS A CA 1
ATOM 527 C C . LYS A 1 67 ? -9.146 -19.581 -5.71 1 80.01 67 LYS A C 1
ATOM 529 O O . LYS A 1 67 ? -9.999 -19.313 -4.861 1 80.01 67 LYS A O 1
ATOM 534 N N . ASP A 1 68 ? -9.449 -20.237 -6.771 1 85.43 68 ASP A N 1
ATOM 535 C CA . ASP A 1 68 ? -10.788 -20.767 -7.007 1 85.43 68 ASP A CA 1
ATOM 536 C C . ASP A 1 68 ? -11.187 -21.758 -5.916 1 85.43 68 ASP A C 1
ATOM 538 O O . ASP A 1 68 ? -12.327 -21.748 -5.448 1 85.43 68 ASP A O 1
ATOM 542 N N . ILE A 1 69 ? -10.209 -22.55 -5.55 1 83.26 69 ILE A N 1
ATOM 543 C CA . ILE A 1 69 ? -10.437 -23.581 -4.543 1 83.26 69 ILE A CA 1
ATOM 544 C C . ILE A 1 69 ? -10.726 -22.928 -3.193 1 83.26 69 ILE A C 1
ATOM 546 O O . ILE A 1 69 ? -11.61 -23.374 -2.458 1 83.26 69 ILE A O 1
ATOM 550 N N . LEU A 1 70 ? -10.023 -21.936 -2.982 1 75.91 70 LEU A N 1
ATOM 551 C CA . LEU A 1 70 ? -10.15 -21.264 -1.693 1 75.91 70 LEU A CA 1
ATOM 552 C C . LEU A 1 70 ? -11.448 -20.467 -1.621 1 75.91 70 LEU A C 1
ATOM 554 O O . LEU A 1 70 ? -12.062 -20.368 -0.556 1 75.91 70 LEU A O 1
ATOM 558 N N . ARG A 1 71 ? -11.885 -19.896 -2.685 1 78.62 71 ARG A N 1
ATOM 559 C CA . ARG A 1 71 ? -13.075 -19.051 -2.727 1 78.62 71 ARG A CA 1
ATOM 560 C C . ARG A 1 71 ? -14.346 -19.893 -2.687 1 78.62 71 ARG A C 1
ATOM 562 O O . ARG A 1 71 ? -15.402 -19.413 -2.272 1 78.62 71 ARG A O 1
ATOM 569 N N . LYS A 1 72 ? -14.194 -21.106 -3.223 1 83.57 72 LYS A N 1
ATOM 570 C CA . LYS A 1 72 ? -15.34 -22.009 -3.288 1 83.57 72 LYS A CA 1
ATOM 571 C C . LYS A 1 72 ? -15.107 -23.255 -2.439 1 83.57 72 LYS A C 1
ATOM 573 O O . LYS A 1 72 ? -15.162 -24.377 -2.945 1 83.57 72 LYS A O 1
ATOM 578 N N . ILE A 1 73 ? -14.984 -23.074 -1.175 1 75.79 73 ILE A N 1
ATOM 579 C CA . ILE A 1 73 ? -14.497 -24.082 -0.239 1 75.79 73 ILE A CA 1
ATOM 580 C C . ILE A 1 73 ? -15.452 -25.274 -0.222 1 75.79 73 ILE A C 1
ATOM 582 O O . ILE A 1 73 ? -15.021 -26.42 -0.074 1 75.79 73 ILE A O 1
ATOM 586 N N . GLU A 1 74 ? -16.696 -25.045 -0.465 1 80.88 74 GLU A N 1
ATOM 587 C CA . GLU A 1 74 ? -17.687 -26.106 -0.321 1 80.88 74 GLU A CA 1
ATOM 588 C C . GLU A 1 74 ? -17.986 -26.769 -1.662 1 80.88 74 GLU A C 1
ATOM 590 O O . GLU A 1 74 ? -18.735 -27.746 -1.725 1 80.88 74 GLU A O 1
ATOM 595 N N . GLU A 1 75 ? -17.376 -26.299 -2.689 1 89.12 75 GLU A N 1
ATOM 596 C CA . GLU A 1 75 ? -17.661 -26.822 -4.021 1 89.12 75 GLU A CA 1
ATOM 597 C C . GLU A 1 75 ? -16.745 -27.994 -4.362 1 89.12 75 GLU A C 1
ATOM 599 O O . GLU A 1 75 ? -15.543 -27.948 -4.094 1 89.12 75 GLU A O 1
ATOM 604 N N . ASN A 1 76 ? -17.347 -29.069 -4.866 1 92.29 76 ASN A N 1
ATOM 605 C CA . ASN A 1 76 ? -16.544 -30.254 -5.152 1 92.29 76 ASN A CA 1
ATOM 606 C C . ASN A 1 76 ? -16.495 -30.55 -6.648 1 92.29 76 ASN A C 1
ATOM 608 O O . ASN A 1 76 ? -15.635 -31.303 -7.108 1 92.29 76 ASN A O 1
ATOM 612 N N . GLN A 1 77 ? -17.506 -30.065 -7.331 1 96.42 77 GLN A N 1
ATOM 613 C CA . GLN A 1 77 ? -17.526 -30.315 -8.768 1 96.42 77 GLN A CA 1
ATOM 614 C C . GLN A 1 77 ? -16.622 -29.335 -9.51 1 96.42 77 GLN A C 1
ATOM 616 O O . GLN A 1 77 ? -16.781 -28.119 -9.386 1 96.42 77 GLN A O 1
ATOM 621 N N . LEU A 1 78 ? -15.745 -29.854 -10.301 1 96.98 78 LEU A N 1
ATOM 622 C CA . LEU A 1 78 ? -14.756 -29.042 -11.002 1 96.98 78 LEU A CA 1
ATOM 623 C C . LEU A 1 78 ? -15.436 -28.022 -11.909 1 96.98 78 LEU A C 1
ATOM 625 O O . LEU A 1 78 ? -14.985 -26.879 -12.012 1 96.98 78 LEU A O 1
ATOM 629 N N . ALA A 1 79 ? -16.51 -28.404 -12.509 1 96.31 79 ALA A N 1
ATOM 630 C CA . ALA A 1 79 ? -17.233 -27.52 -13.419 1 96.31 79 ALA A CA 1
ATOM 631 C C . ALA A 1 79 ? -17.708 -26.261 -12.7 1 96.31 79 ALA A C 1
ATOM 633 O O . ALA A 1 79 ? -17.816 -25.194 -13.309 1 96.31 79 ALA A O 1
ATOM 634 N N . LEU A 1 80 ? -17.924 -26.385 -11.444 1 96.05 80 LEU A N 1
ATOM 635 C CA . LEU A 1 80 ? -18.42 -25.269 -10.645 1 96.05 80 LEU A CA 1
ATOM 636 C C . LEU A 1 80 ? -17.27 -24.533 -9.966 1 96.05 80 LEU A C 1
ATOM 638 O O . LEU A 1 80 ? -17.442 -23.409 -9.49 1 96.05 80 LEU A O 1
ATOM 642 N N . LEU A 1 81 ? -16.163 -25.139 -9.91 1 94.43 81 LEU A N 1
ATOM 643 C CA . LEU A 1 81 ? -14.977 -24.555 -9.294 1 94.43 81 LEU A CA 1
ATOM 644 C C . LEU A 1 81 ? -14.211 -23.696 -10.294 1 94.43 81 LEU A C 1
ATOM 646 O O . LEU A 1 81 ? -13.678 -22.644 -9.935 1 94.43 81 LEU A O 1
ATOM 650 N N . MET A 1 82 ? -14.272 -24.063 -11.513 1 95.61 82 MET A N 1
ATOM 651 C CA . MET A 1 82 ? -13.387 -23.47 -12.512 1 95.61 82 MET A CA 1
ATOM 652 C C . MET A 1 82 ? -13.93 -22.129 -12.992 1 95.61 82 MET A C 1
ATOM 654 O O . MET A 1 82 ? -15.117 -21.841 -12.831 1 95.61 82 MET A O 1
ATOM 658 N N . THR A 1 83 ? -13.056 -21.31 -13.528 1 95.14 83 THR A N 1
ATOM 659 C CA . THR A 1 83 ? -13.443 -20.155 -14.33 1 95.14 83 THR A CA 1
ATOM 660 C C . THR A 1 83 ? -13.637 -20.55 -15.79 1 95.14 83 THR A C 1
ATOM 662 O O . THR A 1 83 ? -12.711 -21.048 -16.433 1 95.14 83 THR A O 1
ATOM 665 N N . PRO A 1 84 ? -14.804 -20.331 -16.283 1 95.78 84 PRO A N 1
ATOM 666 C CA . PRO A 1 84 ? -15.066 -20.745 -17.664 1 95.78 84 PRO A CA 1
ATOM 667 C C . PRO A 1 84 ? -14.466 -19.787 -18.691 1 95.78 84 PRO A C 1
ATOM 669 O O . PRO A 1 84 ? -14.221 -18.618 -18.381 1 95.78 84 PRO A O 1
ATOM 672 N N . ASN A 1 85 ? -14.183 -20.337 -19.919 1 93.65 85 ASN A N 1
ATOM 673 C CA . ASN A 1 85 ? -13.724 -19.574 -21.075 1 93.65 85 ASN A CA 1
ATOM 674 C C . ASN A 1 85 ? -12.506 -18.721 -20.735 1 93.65 85 ASN A C 1
ATOM 676 O O . ASN A 1 85 ? -12.538 -17.498 -20.883 1 93.65 85 ASN A O 1
ATOM 680 N N . PRO A 1 86 ? -11.501 -19.438 -20.322 1 95.76 86 PRO A N 1
ATOM 681 C CA . PRO A 1 86 ? -10.315 -18.673 -19.931 1 95.76 86 PRO A CA 1
ATOM 682 C C . PRO A 1 86 ? -9.696 -17.907 -21.098 1 95.76 86 PRO A C 1
ATOM 684 O O . PRO A 1 86 ? -9.867 -18.295 -22.256 1 95.76 86 PRO A O 1
ATOM 687 N N . THR A 1 87 ? -9.076 -16.784 -20.811 1 96.16 87 THR A N 1
ATOM 688 C CA . THR A 1 87 ? -8.273 -16.066 -21.794 1 96.16 87 THR A CA 1
ATOM 689 C C . THR A 1 87 ? -7.158 -16.956 -22.336 1 96.16 87 THR A C 1
ATOM 691 O O . THR A 1 87 ? -6.494 -17.662 -21.573 1 96.16 87 THR A O 1
ATOM 694 N N . THR A 1 88 ? -7 -16.995 -23.658 1 97.18 88 THR A N 1
ATOM 695 C CA . THR A 1 88 ? -5.967 -17.795 -24.305 1 97.18 88 THR A CA 1
ATOM 696 C C . THR A 1 88 ? -5.171 -16.951 -25.297 1 97.18 88 THR A C 1
ATOM 698 O O . THR A 1 88 ? -5.541 -15.812 -25.587 1 97.18 88 THR A O 1
ATOM 701 N N . VAL A 1 89 ? -4.08 -17.516 -25.708 1 97.54 89 VAL A N 1
ATOM 702 C CA . VAL A 1 89 ? -3.309 -16.922 -26.795 1 97.54 89 VAL A CA 1
ATOM 703 C C . VAL A 1 89 ? -2.95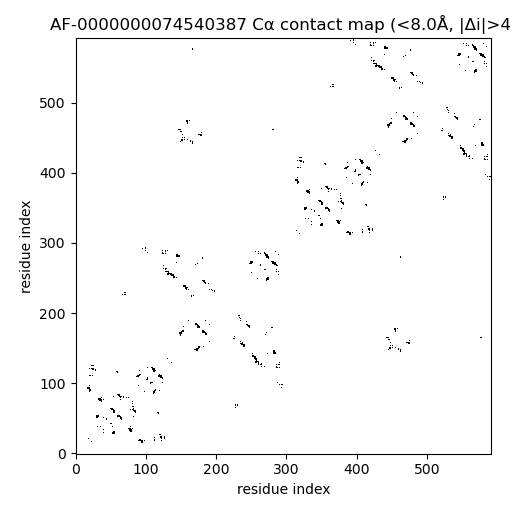8 -17.992 -27.826 1 97.54 89 VAL A C 1
ATOM 705 O O . VAL A 1 89 ? -2.81 -19.167 -27.483 1 97.54 89 VAL A O 1
ATOM 708 N N . ASP A 1 90 ? -2.839 -17.52 -29.054 1 97.94 90 ASP A N 1
ATOM 709 C CA . ASP A 1 90 ? -2.452 -18.442 -30.116 1 97.94 90 ASP A CA 1
ATOM 710 C C . ASP A 1 90 ? -0.958 -18.752 -30.057 1 97.94 90 ASP A C 1
ATOM 712 O O . ASP A 1 90 ? -0.149 -17.879 -29.737 1 97.94 90 ASP A O 1
ATOM 716 N N . ALA A 1 91 ? -0.62 -19.98 -30.478 1 97.47 91 ALA A N 1
ATOM 717 C CA . ALA A 1 91 ? 0.778 -20.402 -30.453 1 97.47 91 ALA A CA 1
ATOM 718 C C . ALA A 1 91 ? 1.64 -19.499 -31.331 1 97.47 91 ALA A C 1
ATOM 720 O O . ALA A 1 91 ? 2.83 -19.315 -31.064 1 97.47 91 ALA A O 1
ATOM 721 N N . ASP A 1 92 ? 1.047 -18.848 -32.274 1 96.89 92 ASP A N 1
ATOM 722 C CA . ASP A 1 92 ? 1.784 -18.024 -33.227 1 96.89 92 ASP A CA 1
ATOM 723 C C . ASP A 1 92 ? 1.756 -16.553 -32.817 1 96.89 92 ASP A C 1
ATOM 725 O O . ASP A 1 92 ? 2.372 -15.709 -33.472 1 96.89 92 ASP A O 1
ATOM 729 N N . ALA A 1 93 ? 1.083 -16.285 -31.736 1 96.83 93 ALA A N 1
ATOM 730 C CA . ALA A 1 93 ? 1.015 -14.902 -31.27 1 96.83 93 ALA A CA 1
ATOM 731 C C . ALA A 1 93 ? 2.4 -14.38 -30.899 1 96.83 93 ALA A C 1
ATOM 733 O O . ALA A 1 93 ? 3.25 -15.138 -30.426 1 96.83 93 ALA A O 1
ATOM 734 N N . ASP A 1 94 ? 2.591 -13.125 -31.152 1 96.35 94 ASP A N 1
ATOM 735 C CA . ASP A 1 94 ? 3.813 -12.446 -30.733 1 96.35 94 ASP A CA 1
ATOM 736 C C . ASP A 1 94 ? 3.931 -12.417 -29.211 1 96.35 94 ASP A C 1
ATOM 738 O O . ASP A 1 94 ? 2.936 -12.223 -28.509 1 96.35 94 ASP A O 1
ATOM 742 N N . VAL A 1 95 ? 5.114 -12.514 -28.79 1 96.71 95 VAL A N 1
ATOM 743 C CA . VAL A 1 95 ? 5.356 -12.5 -27.351 1 96.71 95 VAL A CA 1
ATOM 744 C C . VAL A 1 95 ? 4.864 -11.182 -26.757 1 96.71 95 VAL A C 1
ATOM 746 O O . VAL A 1 95 ? 4.423 -11.14 -25.606 1 96.71 95 VAL A O 1
ATOM 749 N N . LYS A 1 96 ? 4.872 -10.148 -27.482 1 97.24 96 LYS A N 1
ATOM 750 C CA . LYS A 1 96 ? 4.382 -8.858 -27.005 1 97.24 96 LYS A CA 1
ATOM 751 C C . LYS A 1 96 ? 2.905 -8.935 -26.631 1 97.24 96 LYS A C 1
ATOM 753 O O . LYS A 1 96 ? 2.468 -8.295 -25.672 1 97.24 96 LYS A O 1
ATOM 758 N N . GLU A 1 97 ? 2.2 -9.687 -27.402 1 97.29 97 GLU A N 1
ATOM 759 C CA . GLU A 1 97 ? 0.792 -9.892 -27.077 1 97.29 97 GLU A CA 1
ATOM 760 C C . GLU A 1 97 ? 0.634 -10.615 -25.742 1 97.29 97 GLU A C 1
ATOM 762 O O . GLU A 1 97 ? -0.213 -10.245 -24.926 1 97.29 97 GLU A O 1
ATOM 767 N N . VAL A 1 98 ? 1.437 -11.606 -25.542 1 97.75 98 VAL A N 1
ATOM 768 C CA . VAL A 1 98 ? 1.425 -12.369 -24.298 1 97.75 98 VAL A CA 1
ATOM 769 C C . VAL A 1 98 ? 1.711 -11.441 -23.12 1 97.75 98 VAL A C 1
ATOM 771 O O . VAL A 1 98 ? 0.972 -11.436 -22.132 1 97.75 98 VAL A O 1
ATOM 774 N N . VAL A 1 99 ? 2.702 -10.589 -23.259 1 97.82 99 VAL A N 1
ATOM 775 C CA . VAL A 1 99 ? 3.138 -9.686 -22.2 1 97.82 99 VAL A CA 1
ATOM 776 C C . VAL A 1 99 ? 2.036 -8.673 -21.898 1 97.82 99 VAL A C 1
ATOM 778 O O . VAL A 1 99 ? 1.752 -8.384 -20.733 1 97.82 99 VAL A O 1
ATOM 781 N N . LYS A 1 100 ? 1.378 -8.219 -22.899 1 97.68 100 LYS A N 1
ATOM 782 C CA . LYS A 1 100 ? 0.293 -7.259 -22.715 1 97.68 100 LYS A CA 1
ATOM 783 C C . LYS A 1 100 ? -0.853 -7.871 -21.915 1 97.68 100 LYS A C 1
ATOM 785 O O . LYS A 1 100 ? -1.389 -7.236 -21.005 1 97.68 100 LYS A O 1
ATOM 790 N N . ILE A 1 101 ? -1.177 -9.054 -22.188 1 97.13 101 ILE A N 1
ATOM 791 C CA . ILE A 1 101 ? -2.262 -9.728 -21.482 1 97.13 101 ILE A CA 1
ATOM 792 C C . ILE A 1 101 ? -1.88 -9.926 -20.017 1 97.13 101 ILE A C 1
ATOM 794 O O . ILE A 1 101 ? -2.646 -9.575 -19.117 1 97.13 101 ILE A O 1
ATOM 798 N N . LEU A 1 102 ? -0.679 -10.406 -19.804 1 96.89 102 LEU A N 1
ATOM 799 C CA . LEU A 1 102 ? -0.255 -10.759 -18.454 1 96.89 102 LEU A CA 1
ATOM 800 C C . LEU A 1 102 ? -0.058 -9.51 -17.601 1 96.89 102 LEU A C 1
ATOM 802 O O . LEU A 1 102 ? -0.271 -9.542 -16.387 1 96.89 102 LEU A O 1
ATOM 806 N N . THR A 1 103 ? 0.288 -8.355 -18.197 1 96.19 103 THR A N 1
ATOM 807 C CA . THR A 1 103 ? 0.574 -7.16 -17.411 1 96.19 103 THR A CA 1
ATOM 808 C C . THR A 1 103 ? -0.689 -6.324 -17.219 1 96.19 103 THR A C 1
ATOM 810 O O . THR A 1 103 ? -0.751 -5.482 -16.321 1 96.19 103 THR A O 1
ATOM 813 N N . SER A 1 104 ? -1.732 -6.574 -17.986 1 95.06 104 SER A N 1
ATOM 814 C CA . SER A 1 104 ? -2.951 -5.777 -17.893 1 95.06 104 SER A CA 1
ATOM 815 C C . SER A 1 104 ? -4.055 -6.539 -17.168 1 95.06 104 SER A C 1
ATOM 817 O O . SER A 1 104 ? -5.159 -6.02 -16.988 1 95.06 104 SER A O 1
ATOM 819 N N . THR A 1 105 ? -3.801 -7.731 -16.784 1 92.69 105 THR A N 1
ATOM 820 C CA . THR A 1 105 ? -4.757 -8.569 -16.07 1 92.69 105 THR A CA 1
ATOM 821 C C . THR A 1 105 ? -4.118 -9.181 -14.826 1 92.69 105 THR A C 1
ATOM 823 O O . THR A 1 105 ? -2.896 -9.138 -14.665 1 92.69 105 THR A O 1
ATOM 826 N N . PRO A 1 106 ? -4.926 -9.68 -14.01 1 87.22 106 PRO A N 1
ATOM 827 C CA . PRO A 1 106 ? -4.373 -10.326 -12.817 1 87.22 106 PRO A CA 1
ATOM 828 C C . PRO A 1 106 ? -3.855 -11.735 -13.096 1 87.22 106 PRO A C 1
ATOM 830 O O . PRO A 1 106 ? -3.319 -12.388 -12.198 1 87.22 106 PRO A O 1
ATOM 833 N N . PHE A 1 107 ? -3.921 -12.15 -14.297 1 91.18 107 PHE A N 1
ATOM 834 C CA . PHE A 1 107 ? -3.565 -13.525 -14.627 1 91.18 107 PHE A CA 1
ATOM 835 C C . PHE A 1 107 ? -2.052 -13.708 -14.622 1 91.18 107 PHE A C 1
ATOM 837 O O . PHE A 1 107 ? -1.315 -12.842 -15.098 1 91.18 107 PHE A O 1
ATOM 844 N N . ARG A 1 108 ? -1.645 -14.915 -14.094 1 92.7 108 ARG A N 1
ATOM 845 C CA . ARG A 1 108 ? -0.222 -15.241 -14.094 1 92.7 108 ARG A CA 1
ATOM 846 C C . ARG A 1 108 ? 0.082 -16.371 -15.072 1 92.7 108 ARG A C 1
ATOM 848 O O . ARG A 1 108 ? 1.245 -16.711 -15.293 1 92.7 108 ARG A O 1
ATOM 855 N N . ARG A 1 109 ? -0.984 -16.916 -15.66 1 93.87 109 ARG A N 1
ATOM 856 C CA . ARG A 1 109 ? -0.862 -18.039 -16.584 1 93.87 109 ARG A CA 1
ATOM 857 C C . ARG A 1 109 ? -1.776 -17.856 -17.791 1 93.87 109 ARG A C 1
ATOM 859 O O . ARG A 1 109 ? -2.898 -17.362 -17.658 1 93.87 109 ARG A O 1
ATOM 866 N N . LEU A 1 110 ? -1.286 -18.28 -18.845 1 96.94 110 LEU A N 1
ATOM 867 C CA . LEU A 1 110 ? -2.02 -18.141 -20.098 1 96.94 110 LEU A CA 1
ATOM 868 C C . LEU A 1 110 ? -1.959 -19.431 -20.909 1 96.94 110 LEU A C 1
ATOM 870 O O . LEU A 1 110 ? -0.904 -19.788 -21.438 1 96.94 110 LEU A O 1
ATOM 874 N N . PRO A 1 111 ? -3.085 -20.101 -21.026 1 97.93 111 PRO A N 1
ATOM 875 C CA . PRO A 1 111 ? -3.1 -21.248 -21.937 1 97.93 111 PRO A CA 1
ATOM 876 C C . PRO A 1 111 ? -2.817 -20.855 -23.385 1 97.93 111 PRO A C 1
ATOM 878 O O . PRO A 1 111 ? -3.249 -19.791 -23.836 1 97.93 111 PRO A O 1
ATOM 881 N N . VAL A 1 112 ? -2.109 -21.721 -24.04 1 98.33 112 VAL A N 1
ATOM 882 C CA . VAL A 1 112 ? -1.791 -21.524 -25.451 1 98.33 112 VAL A CA 1
ATOM 883 C C . VAL A 1 112 ? -2.555 -22.538 -26.299 1 98.33 112 VAL A C 1
ATOM 885 O O . VAL A 1 112 ? -2.551 -23.735 -26.001 1 98.33 112 VAL A O 1
ATOM 888 N N . VAL A 1 113 ? -3.193 -21.984 -27.326 1 97.65 113 VAL A N 1
ATOM 889 C CA . VAL A 1 113 ? -3.984 -22.858 -28.186 1 97.65 113 VAL A CA 1
ATOM 890 C C . VAL A 1 113 ? -3.479 -22.763 -29.624 1 97.65 113 VAL A C 1
ATOM 892 O O . VAL A 1 113 ? -2.881 -21.757 -30.014 1 97.65 113 VAL A O 1
ATOM 895 N N . LYS A 1 114 ? -3.546 -23.824 -30.343 1 96.31 114 LYS A N 1
ATOM 896 C CA . LYS A 1 114 ? -3.327 -23.917 -31.784 1 96.31 114 LYS A CA 1
ATOM 897 C C . LYS A 1 114 ? -4.446 -24.702 -32.461 1 96.31 114 LYS A C 1
ATOM 899 O O . LYS A 1 114 ? -4.708 -25.853 -32.104 1 96.31 114 LYS A O 1
ATOM 904 N N . ASP A 1 115 ? -5.144 -24.083 -33.418 1 92.86 115 ASP A N 1
ATOM 905 C CA . ASP A 1 115 ? -6.262 -24.712 -34.114 1 92.86 115 ASP A CA 1
ATOM 906 C C . ASP A 1 115 ? -7.316 -25.208 -33.127 1 92.86 115 ASP A C 1
ATOM 908 O O . ASP A 1 115 ? -7.771 -26.35 -33.218 1 92.86 115 ASP A O 1
ATOM 912 N N . GLY A 1 116 ? -7.484 -24.451 -31.987 1 89.18 116 GLY A N 1
ATOM 913 C CA . GLY A 1 116 ? -8.538 -24.709 -31.017 1 89.18 116 GLY A CA 1
ATOM 914 C C . GLY A 1 116 ? -8.142 -25.726 -29.963 1 89.18 116 GLY A C 1
ATOM 915 O O . GLY A 1 116 ? -8.927 -26.031 -29.062 1 89.18 116 GLY A O 1
ATOM 916 N N . LYS A 1 117 ? -6.963 -26.228 -30.103 1 95.58 117 LYS A N 1
ATOM 917 C CA . LYS A 1 117 ? -6.509 -27.238 -29.153 1 95.58 117 LYS A CA 1
ATOM 918 C C . LYS A 1 117 ? -5.474 -26.662 -28.19 1 95.58 117 LYS A C 1
ATOM 920 O O . LYS A 1 117 ? -4.614 -25.875 -28.593 1 95.58 117 LYS A O 1
ATOM 925 N N . LEU A 1 118 ? -5.559 -27.134 -27.005 1 97.59 118 LEU A N 1
ATOM 926 C CA . LEU A 1 118 ? -4.584 -26.735 -25.996 1 97.59 118 LEU A CA 1
ATOM 927 C C . LEU A 1 118 ? -3.214 -27.331 -26.299 1 97.59 118 LEU A C 1
ATOM 929 O O . LEU A 1 118 ? -3.072 -28.551 -26.403 1 97.59 118 LEU A O 1
ATOM 933 N N . VAL A 1 119 ? -2.17 -26.476 -26.468 1 97.22 119 VAL A N 1
ATOM 934 C CA . VAL A 1 119 ? -0.87 -27.008 -26.863 1 97.22 119 VAL A CA 1
ATOM 935 C C . VAL A 1 119 ? 0.193 -26.578 -25.855 1 97.22 119 VAL A C 1
ATOM 937 O O . VAL A 1 119 ? 1.335 -27.04 -25.913 1 97.22 119 VAL A O 1
ATOM 940 N N . GLY A 1 120 ? -0.132 -25.67 -24.965 1 97.4 120 GLY A N 1
ATOM 941 C CA . GLY A 1 120 ? 0.854 -25.213 -23.998 1 97.4 120 GLY A CA 1
ATOM 942 C C . GLY A 1 120 ? 0.279 -24.267 -22.962 1 97.4 120 GLY A C 1
ATOM 943 O O . GLY A 1 120 ? -0.933 -24.046 -22.919 1 97.4 120 GLY A O 1
ATOM 944 N N . ILE A 1 121 ? 1.118 -23.784 -22.124 1 97.87 121 ILE A N 1
ATOM 945 C CA . ILE A 1 121 ? 0.793 -22.785 -21.112 1 97.87 121 ILE A CA 1
ATOM 946 C C . ILE A 1 121 ? 1.994 -21.868 -20.888 1 97.87 121 ILE A C 1
ATOM 948 O O . ILE A 1 121 ? 3.14 -22.323 -20.893 1 97.87 121 ILE A O 1
ATOM 952 N N . ILE A 1 122 ? 1.743 -20.609 -20.805 1 97.79 122 ILE A N 1
ATOM 953 C CA . ILE A 1 122 ? 2.792 -19.641 -20.506 1 97.79 122 ILE A CA 1
ATOM 954 C C . ILE A 1 122 ? 2.544 -19.017 -19.135 1 97.79 122 ILE A C 1
ATOM 956 O O . ILE A 1 122 ? 1.442 -18.54 -18.854 1 97.79 122 ILE A O 1
ATOM 960 N N . THR A 1 123 ? 3.518 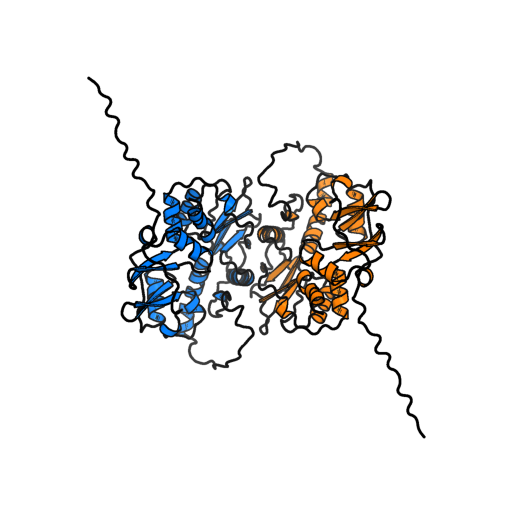-19.066 -18.28 1 95.39 123 THR A N 1
ATOM 961 C CA . THR A 1 123 ? 3.459 -18.356 -17.007 1 95.39 123 THR A CA 1
ATOM 962 C C . THR A 1 123 ? 4.398 -17.153 -17.015 1 95.39 123 THR A C 1
ATOM 964 O O . THR A 1 123 ? 5.283 -17.055 -17.868 1 95.39 123 THR A O 1
ATOM 967 N N . VAL A 1 124 ? 4.192 -16.262 -16.131 1 96.51 124 VAL A N 1
ATOM 968 C CA . VAL A 1 124 ? 5.116 -15.145 -15.965 1 96.51 124 VAL A CA 1
ATOM 969 C C . VAL A 1 124 ? 6.525 -15.674 -15.708 1 96.51 124 VAL A C 1
ATOM 971 O O . VAL A 1 124 ? 7.503 -15.134 -16.231 1 96.51 124 VAL A O 1
ATOM 974 N N . ARG A 1 125 ? 6.639 -16.768 -15.015 1 94.32 125 ARG A N 1
ATOM 975 C CA . ARG A 1 125 ? 7.93 -17.376 -14.709 1 94.32 125 ARG A CA 1
ATOM 976 C C . ARG A 1 125 ? 8.634 -17.835 -15.982 1 94.32 125 ARG A C 1
ATOM 978 O O . ARG A 1 125 ? 9.855 -17.713 -16.101 1 94.32 125 ARG A O 1
ATOM 985 N N . ASP A 1 126 ? 7.918 -18.325 -16.89 1 95.51 126 ASP A N 1
ATOM 986 C CA . ASP A 1 126 ? 8.499 -18.747 -18.161 1 95.51 126 ASP A CA 1
ATOM 987 C C . ASP A 1 126 ? 9.161 -17.573 -18.879 1 95.51 126 ASP A C 1
ATOM 989 O O . ASP A 1 126 ? 10.243 -17.719 -19.452 1 95.51 126 ASP A O 1
ATOM 993 N N . ILE A 1 127 ? 8.476 -16.483 -18.804 1 97.72 127 ILE A N 1
ATOM 994 C CA . ILE A 1 127 ? 8.995 -15.298 -19.479 1 97.72 127 ILE A CA 1
ATOM 995 C C . ILE A 1 127 ? 10.236 -14.79 -18.749 1 97.72 127 ILE A C 1
ATOM 997 O O . ILE A 1 127 ? 11.22 -14.401 -19.382 1 97.72 127 ILE A O 1
ATOM 1001 N N . ILE A 1 128 ? 10.187 -14.835 -17.45 1 97.82 128 ILE A N 1
ATOM 1002 C CA . ILE A 1 128 ? 11.33 -14.403 -16.652 1 97.82 128 ILE A CA 1
ATOM 1003 C C . ILE A 1 128 ? 12.538 -15.283 -16.964 1 97.82 128 ILE A C 1
ATOM 1005 O O . ILE A 1 128 ? 13.659 -14.785 -17.097 1 97.82 128 ILE A O 1
ATOM 1009 N N . LYS A 1 129 ? 12.347 -16.555 -17.093 1 96.92 129 LYS A N 1
ATOM 1010 C CA . LYS A 1 129 ? 13.429 -17.467 -17.452 1 96.92 129 LYS A CA 1
ATOM 1011 C C . LYS A 1 129 ? 14.043 -17.089 -18.797 1 96.92 129 LYS A C 1
ATOM 1013 O O . LYS A 1 129 ? 15.265 -17.11 -18.955 1 96.92 129 LYS A O 1
ATOM 1018 N N . LYS A 1 130 ? 13.238 -16.749 -19.701 1 96.44 130 LYS A N 1
ATOM 1019 C CA . LYS A 1 130 ? 13.724 -16.359 -21.021 1 96.44 130 LYS A CA 1
ATOM 1020 C C . LYS A 1 130 ? 14.529 -15.065 -20.951 1 96.44 130 LYS A C 1
ATOM 1022 O O . LYS A 1 130 ? 15.604 -14.963 -21.546 1 96.44 130 LYS A O 1
ATOM 1027 N N . ILE A 1 131 ? 14.007 -14.104 -20.224 1 97.2 131 ILE A N 1
ATOM 1028 C CA . ILE A 1 131 ? 14.688 -12.824 -20.066 1 97.2 131 ILE A CA 1
ATOM 1029 C C . ILE A 1 131 ? 16.06 -13.044 -19.433 1 97.2 131 ILE A C 1
ATOM 1031 O O . ILE A 1 131 ? 17.041 -12.407 -19.824 1 97.2 131 ILE A O 1
ATOM 1035 N N . ALA A 1 132 ? 16.1 -13.939 -18.506 1 97.48 132 ALA A N 1
ATOM 1036 C CA . ALA A 1 132 ? 17.355 -14.256 -17.828 1 97.48 132 ALA A CA 1
ATOM 1037 C C . ALA A 1 132 ? 18.416 -14.715 -18.824 1 97.48 132 ALA A C 1
ATOM 1039 O O . ALA A 1 132 ? 19.612 -14.512 -18.603 1 97.48 132 ALA A O 1
ATOM 1040 N N . GLU A 1 133 ? 18.004 -15.168 -19.978 1 95.69 133 GLU A N 1
ATOM 1041 C CA . GLU A 1 133 ? 18.916 -15.732 -20.969 1 95.69 133 GLU A CA 1
ATOM 1042 C C . GLU A 1 133 ? 19.257 -14.709 -22.05 1 95.69 133 GLU A C 1
ATOM 1044 O O . GLU A 1 133 ? 20.155 -14.934 -22.864 1 95.69 133 GLU A O 1
ATOM 1049 N N . MET A 1 134 ? 18.6 -13.579 -22.271 1 93.78 134 MET A N 1
ATOM 1050 C CA . MET A 1 134 ? 18.686 -12.651 -23.395 1 93.78 134 MET A CA 1
ATOM 1051 C C . MET A 1 134 ? 19.784 -11.618 -23.166 1 93.78 134 MET A C 1
ATOM 1053 O O . MET A 1 134 ? 20.149 -10.88 -24.082 1 93.78 134 MET A O 1
ATOM 1057 N N . ASN A 1 135 ? 20.462 -11.503 -22.047 1 93.28 135 ASN A N 1
ATOM 1058 C CA . ASN A 1 135 ? 21.515 -10.539 -21.743 1 93.28 135 ASN A CA 1
ATOM 1059 C C . ASN A 1 135 ? 21.03 -9.104 -21.924 1 93.28 135 ASN A C 1
ATOM 1061 O O . ASN A 1 135 ? 21.704 -8.292 -22.562 1 93.28 135 ASN A O 1
ATOM 1065 N N . ILE A 1 136 ? 19.888 -8.784 -21.522 1 96.38 136 ILE A N 1
ATOM 1066 C CA . ILE A 1 136 ? 19.36 -7.424 -21.55 1 96.38 136 ILE A CA 1
ATOM 1067 C C . ILE A 1 136 ? 20.054 -6.58 -20.485 1 96.38 136 ILE A C 1
ATOM 1069 O O . ILE A 1 136 ? 19.838 -6.779 -19.287 1 96.38 136 ILE A O 1
ATOM 1073 N N . GLU A 1 137 ? 20.718 -5.516 -20.865 1 96.23 137 GLU A N 1
ATOM 1074 C CA . GLU A 1 137 ? 21.573 -4.753 -19.961 1 96.23 137 GLU A CA 1
ATOM 1075 C C . GLU A 1 137 ? 20.854 -3.515 -19.434 1 96.23 137 GLU A C 1
ATOM 1077 O O . GLU A 1 137 ? 21.382 -2.799 -18.58 1 96.23 137 GLU A O 1
ATOM 1082 N N . LYS A 1 138 ? 19.689 -3.33 -19.864 1 96.59 138 LYS A N 1
ATOM 1083 C CA . LYS A 1 138 ? 18.897 -2.218 -19.347 1 96.59 138 LYS A CA 1
ATOM 1084 C C . LYS A 1 138 ? 18.745 -2.311 -17.831 1 96.59 138 LYS A C 1
ATOM 1086 O O . LYS A 1 138 ? 18.485 -3.389 -17.292 1 96.59 138 LYS A O 1
ATOM 1091 N N . PRO A 1 139 ? 18.929 -1.203 -17.128 1 97.75 139 PRO A N 1
ATOM 1092 C CA . PRO A 1 139 ? 18.803 -1.224 -15.669 1 97.75 139 PRO A CA 1
ATOM 1093 C C . PRO A 1 139 ? 17.363 -1.429 -15.204 1 97.75 139 PRO A C 1
ATOM 1095 O O . PRO A 1 139 ? 16.425 -0.992 -15.877 1 97.75 139 PRO A O 1
ATOM 1098 N N . VAL A 1 140 ? 17.178 -1.982 -14.009 1 97.87 140 VAL A N 1
ATOM 1099 C CA . VAL A 1 140 ? 15.848 -2.302 -13.502 1 97.87 140 VAL A CA 1
ATOM 1100 C C . VAL A 1 140 ? 15.213 -1.055 -12.891 1 97.87 140 VAL A C 1
ATOM 1102 O O . VAL A 1 140 ? 14.04 -1.071 -12.511 1 97.87 140 VAL A O 1
ATOM 1105 N N . LYS A 1 141 ? 15.92 0.029 -12.826 1 97 141 LYS A N 1
ATOM 1106 C CA . LYS A 1 141 ? 15.448 1.257 -12.194 1 97 141 LYS A CA 1
ATOM 1107 C C . LYS A 1 141 ? 14.094 1.68 -12.757 1 97 141 LYS A C 1
ATOM 1109 O O . LYS A 1 141 ? 13.251 2.209 -12.03 1 97 141 LYS A O 1
ATOM 1114 N N . SER A 1 142 ? 13.891 1.372 -14.063 1 95.25 142 SER A N 1
ATOM 1115 C CA . SER A 1 142 ? 12.668 1.796 -14.736 1 95.25 142 SER A CA 1
ATOM 1116 C C . SER A 1 142 ? 11.494 0.892 -14.372 1 95.25 142 SER A C 1
ATOM 1118 O O . SER A 1 142 ? 10.348 1.184 -14.721 1 95.25 142 SER A O 1
ATOM 1120 N N . TYR A 1 143 ? 11.721 -0.171 -13.605 1 96.96 143 TYR A N 1
ATOM 1121 C CA . TYR A 1 143 ? 10.687 -1.149 -13.286 1 96.96 143 TYR A CA 1
ATOM 1122 C C . TYR A 1 143 ? 10.455 -1.226 -11.781 1 96.96 143 TYR A C 1
ATOM 1124 O O . TYR A 1 143 ? 9.719 -2.094 -11.304 1 96.96 143 TYR A O 1
ATOM 1132 N N . ILE A 1 144 ? 11.052 -0.277 -11.058 1 96.86 144 ILE A N 1
ATOM 1133 C CA . ILE A 1 144 ? 10.938 -0.294 -9.604 1 96.86 144 ILE A CA 1
ATOM 1134 C C . ILE A 1 144 ? 9.58 0.266 -9.186 1 96.86 144 ILE A C 1
ATOM 1136 O O . ILE A 1 144 ? 9.173 1.334 -9.65 1 96.86 144 ILE A O 1
ATOM 1140 N N . THR A 1 145 ? 8.867 -0.423 -8.43 1 95.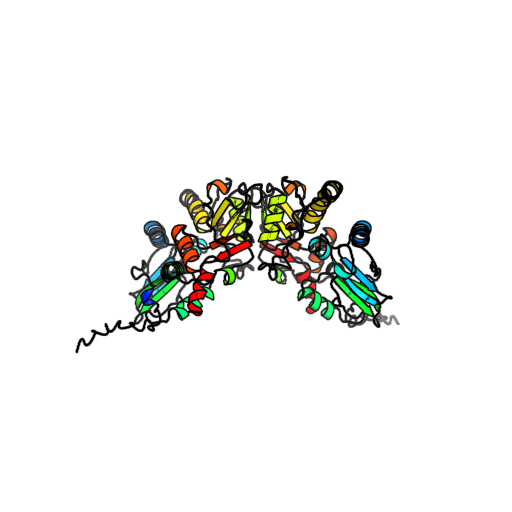06 145 THR A N 1
ATOM 1141 C CA . THR A 1 145 ? 7.759 0.113 -7.646 1 95.06 145 THR A CA 1
ATOM 1142 C C . THR A 1 145 ? 8.257 0.667 -6.315 1 95.06 145 THR A C 1
ATOM 1144 O O . THR A 1 145 ? 8.792 -0.075 -5.488 1 95.06 145 THR A O 1
ATOM 1147 N N . PRO A 1 146 ? 8.103 1.926 -6.095 1 90.45 146 PRO A N 1
ATOM 1148 C CA . PRO A 1 146 ? 8.729 2.57 -4.938 1 90.45 146 PRO A CA 1
ATOM 1149 C C . PRO A 1 146 ? 7.94 2.36 -3.647 1 90.45 146 PRO A C 1
ATOM 1151 O O . PRO A 1 146 ? 7.748 3.304 -2.876 1 90.45 146 PRO A O 1
ATOM 1154 N N . TYR A 1 147 ? 7.253 1.251 -3.484 1 90.17 147 TYR A N 1
ATOM 1155 C CA . TYR A 1 147 ? 6.526 0.915 -2.265 1 90.17 147 TYR A CA 1
ATOM 1156 C C . TYR A 1 147 ? 6.6 -0.58 -1.98 1 90.17 147 TYR A C 1
ATOM 1158 O O . TYR A 1 147 ? 6.558 -1.397 -2.903 1 90.17 147 TYR A O 1
ATOM 1166 N N . ILE A 1 148 ? 6.792 -0.842 -0.723 1 94.29 148 ILE A N 1
ATOM 1167 C CA . ILE A 1 148 ? 6.819 -2.235 -0.291 1 94.29 148 ILE A CA 1
ATOM 1168 C C . ILE A 1 148 ? 6.229 -2.352 1.112 1 94.29 148 ILE A C 1
ATOM 1170 O O . ILE A 1 148 ? 6.495 -1.513 1.976 1 94.29 148 ILE A O 1
ATOM 1174 N N . VAL A 1 149 ? 5.406 -3.296 1.291 1 96.75 149 VAL A N 1
ATOM 1175 C CA . VAL A 1 149 ? 4.896 -3.616 2.62 1 96.75 149 VAL A CA 1
ATOM 1176 C C . VAL A 1 149 ? 5.928 -4.441 3.385 1 96.75 149 VAL A C 1
ATOM 1178 O O . VAL A 1 149 ? 6.481 -5.405 2.85 1 96.75 149 VAL A O 1
ATOM 1181 N N . CYS A 1 150 ? 6.197 -4.034 4.618 1 98.14 150 CYS A N 1
ATOM 1182 C CA . CYS A 1 150 ? 7.154 -4.743 5.46 1 98.14 150 CYS A CA 1
ATOM 1183 C C . CYS A 1 150 ? 6.559 -5.038 6.832 1 98.14 150 CYS A C 1
ATOM 1185 O O . CYS A 1 150 ? 5.563 -4.428 7.226 1 98.14 150 CYS A O 1
ATOM 1187 N N . VAL A 1 151 ? 7.146 -5.984 7.458 1 98.47 151 VAL A N 1
ATOM 1188 C CA . VAL A 1 151 ? 6.794 -6.317 8.834 1 98.47 151 VAL A CA 1
ATOM 1189 C C . VAL A 1 151 ? 8.064 -6.562 9.647 1 98.47 151 VAL A C 1
ATOM 1191 O O . VAL A 1 151 ? 9.145 -6.743 9.082 1 98.47 151 VAL A O 1
ATOM 1194 N N . TRP A 1 152 ? 7.878 -6.56 10.912 1 98.64 152 TRP A N 1
ATOM 1195 C CA . TRP A 1 152 ? 8.965 -6.878 11.833 1 98.64 152 TRP A CA 1
ATOM 1196 C C . TRP A 1 152 ? 9.19 -8.384 11.91 1 98.64 152 TRP A C 1
ATOM 1198 O O . TRP A 1 152 ? 8.233 -9.162 11.907 1 98.64 152 TRP A O 1
ATOM 1208 N N . GLU A 1 153 ? 10.419 -8.799 12.121 1 98.38 153 GLU A N 1
ATOM 1209 C CA . GLU A 1 153 ? 10.785 -10.208 12.014 1 98.38 153 GLU A CA 1
ATOM 1210 C C . GLU A 1 153 ? 10.157 -11.029 13.136 1 98.38 153 GLU A C 1
ATOM 1212 O O . GLU A 1 153 ? 10.016 -12.248 13.017 1 98.38 153 GLU A O 1
ATOM 1217 N N . GLU A 1 154 ? 9.72 -10.359 14.184 1 98.43 154 GLU A N 1
ATOM 1218 C CA . GLU A 1 154 ? 9.127 -11.073 15.311 1 98.43 154 GLU A CA 1
ATOM 1219 C C . GLU A 1 154 ? 7.607 -11.133 15.188 1 98.43 154 GLU A C 1
ATOM 1221 O O . GLU A 1 154 ? 6.937 -11.762 16.01 1 98.43 154 GLU A O 1
ATOM 1226 N N . THR A 1 155 ? 7.088 -10.535 14.184 1 98.29 155 THR A N 1
ATOM 1227 C CA . THR A 1 155 ? 5.642 -10.543 13.993 1 98.29 155 THR A CA 1
ATOM 1228 C C . THR A 1 155 ? 5.129 -11.967 13.802 1 98.29 155 THR A C 1
ATOM 1230 O O . THR A 1 155 ? 5.677 -12.728 13.002 1 98.29 155 THR A O 1
ATOM 1233 N N . PRO A 1 156 ? 4.103 -12.348 14.496 1 96.69 156 PRO A N 1
ATOM 1234 C CA . PRO A 1 156 ? 3.532 -13.683 14.299 1 96.69 156 PRO A CA 1
ATOM 1235 C C . PRO A 1 156 ? 2.98 -13.887 12.89 1 96.69 156 PRO A C 1
ATOM 1237 O O . PRO A 1 156 ? 2.41 -12.961 12.307 1 96.69 156 PRO A O 1
ATOM 1240 N N . LEU A 1 157 ? 3.063 -15.096 12.437 1 94.6 157 LEU A N 1
ATOM 1241 C CA . LEU A 1 157 ? 2.714 -15.412 11.056 1 94.6 157 LEU A CA 1
ATOM 1242 C C . LEU A 1 157 ? 1.237 -15.139 10.792 1 94.6 157 LEU A C 1
ATOM 1244 O O . LEU A 1 157 ? 0.865 -14.716 9.695 1 94.6 157 LEU A O 1
ATOM 1248 N N . ASN A 1 158 ? 0.414 -15.437 11.748 1 91.21 158 ASN A N 1
ATOM 1249 C CA . ASN A 1 158 ? -1.002 -15.138 11.564 1 91.21 158 ASN A CA 1
ATOM 1250 C C . ASN A 1 158 ? -1.239 -13.642 11.374 1 91.21 158 ASN A C 1
ATOM 1252 O O . ASN A 1 158 ? -2.066 -13.239 10.555 1 91.21 158 ASN A O 1
ATOM 1256 N N . VAL A 1 159 ? -0.494 -12.815 12.081 1 95.34 159 VAL A N 1
ATOM 1257 C CA . VAL A 1 159 ? -0.608 -11.366 11.951 1 95.34 159 VAL A CA 1
ATOM 1258 C C . VAL A 1 159 ? -0.068 -10.924 10.593 1 95.34 159 VAL A C 1
ATOM 1260 O O . VAL A 1 159 ? -0.645 -10.047 9.945 1 95.34 159 VAL A O 1
ATOM 1263 N N . VAL A 1 160 ? 0.969 -11.567 10.169 1 96.31 160 VAL A N 1
ATOM 1264 C CA . VAL A 1 160 ? 1.51 -11.285 8.844 1 96.31 160 VAL A CA 1
ATOM 1265 C C . VAL A 1 160 ? 0.45 -11.567 7.782 1 96.31 160 VAL A C 1
ATOM 1267 O O . VAL A 1 160 ? 0.249 -10.764 6.868 1 96.31 160 VAL A O 1
ATOM 1270 N N . GLY A 1 161 ? -0.219 -12.714 7.921 1 91.66 161 GLY A N 1
ATOM 1271 C CA . GLY A 1 161 ? -1.295 -13.033 6.995 1 91.66 161 GLY A CA 1
ATOM 1272 C C . GLY A 1 161 ? -2.366 -11.96 6.933 1 91.66 161 GLY A C 1
ATOM 1273 O O . GLY A 1 161 ? -2.818 -11.588 5.848 1 91.66 161 GLY A O 1
ATOM 1274 N N . GLU A 1 162 ? -2.696 -11.456 8.099 1 92.58 162 GLU A N 1
ATOM 1275 C CA . GLU A 1 162 ? -3.714 -10.411 8.161 1 92.58 162 GLU A CA 1
ATOM 1276 C C . GLU A 1 162 ? -3.211 -9.113 7.536 1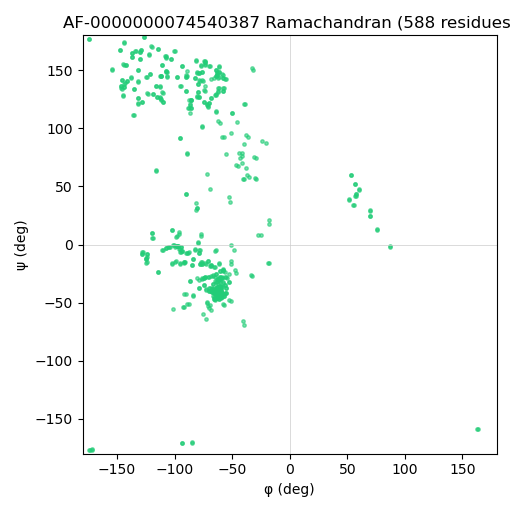 92.58 162 GLU A C 1
ATOM 1278 O O . GLU A 1 162 ? -3.954 -8.429 6.83 1 92.58 162 GLU A O 1
ATOM 1283 N N . ILE A 1 163 ? -1.975 -8.769 7.766 1 95.89 163 ILE A N 1
ATOM 1284 C CA . ILE A 1 163 ? -1.368 -7.572 7.195 1 95.89 163 ILE A CA 1
ATOM 1285 C C . ILE A 1 163 ? -1.36 -7.675 5.671 1 95.89 163 ILE A C 1
ATOM 1287 O O . ILE A 1 163 ? -1.676 -6.706 4.976 1 95.89 163 ILE A O 1
ATOM 1291 N N . MET A 1 164 ? -1.061 -8.812 5.188 1 93.19 164 MET A N 1
ATOM 1292 C CA . MET A 1 164 ? -1.075 -9.03 3.745 1 93.19 164 MET A CA 1
ATOM 1293 C C . MET A 1 164 ? -2.482 -8.857 3.181 1 93.19 164 MET A C 1
ATOM 1295 O O . MET A 1 164 ? -2.665 -8.22 2.142 1 93.19 164 MET A O 1
ATOM 1299 N N . ARG A 1 165 ? -3.393 -9.322 3.83 1 88.56 165 ARG A N 1
ATOM 1300 C CA . ARG A 1 165 ? -4.784 -9.187 3.408 1 88.56 165 ARG A CA 1
ATOM 1301 C C . ARG A 1 165 ? -5.209 -7.723 3.386 1 88.56 165 ARG A C 1
ATOM 1303 O O . ARG A 1 165 ? -5.743 -7.241 2.385 1 88.56 165 ARG A O 1
ATOM 1310 N N . LEU A 1 166 ? -4.878 -7.057 4.411 1 93.4 166 LEU A N 1
ATOM 1311 C CA . LEU A 1 166 ? -5.354 -5.692 4.61 1 93.4 166 LEU A CA 1
ATOM 1312 C C . LEU A 1 166 ? -4.625 -4.722 3.686 1 93.4 166 LEU A C 1
ATOM 1314 O O . LEU A 1 166 ? -5.176 -3.686 3.308 1 93.4 166 LEU A O 1
ATOM 1318 N N . SER A 1 167 ? -3.438 -5.02 3.338 1 93.55 167 SER A N 1
ATOM 1319 C CA . SER A 1 167 ? -2.665 -4.15 2.458 1 93.55 167 SER A CA 1
ATOM 1320 C C . SER A 1 167 ? -2.781 -4.591 1.003 1 93.55 167 SER A C 1
ATOM 1322 O O . SER A 1 167 ? -2.229 -3.948 0.108 1 93.55 167 SER A O 1
ATOM 1324 N N . ASN A 1 168 ? -3.425 -5.716 0.781 1 88.95 168 ASN A N 1
ATOM 1325 C CA . ASN A 1 168 ? -3.54 -6.306 -0.548 1 88.95 168 ASN A CA 1
ATOM 1326 C C . ASN A 1 168 ? -2.17 -6.566 -1.168 1 88.95 168 ASN A C 1
ATOM 1328 O O . ASN A 1 168 ? -1.925 -6.198 -2.318 1 88.95 168 ASN A O 1
ATOM 1332 N N . SER A 1 169 ? -1.339 -7.095 -0.277 1 90.95 169 SER A N 1
ATOM 1333 C CA . SER A 1 169 ? 0.01 -7.405 -0.739 1 90.95 169 SER A CA 1
ATOM 1334 C C . SER A 1 169 ? 0.254 -8.91 -0.766 1 90.95 169 SER A C 1
ATOM 1336 O O . SER A 1 169 ? -0.127 -9.623 0.164 1 90.95 169 SER A O 1
ATOM 1338 N N . GLU A 1 170 ? 0.874 -9.424 -1.807 1 87.51 170 GLU A N 1
ATOM 1339 C CA . GLU A 1 170 ? 1.229 -10.835 -1.932 1 87.51 170 GLU A CA 1
ATOM 1340 C C . GLU A 1 170 ? 2.673 -11.081 -1.505 1 87.51 170 GLU A C 1
ATOM 1342 O O . GLU A 1 170 ? 3.147 -12.219 -1.525 1 87.51 170 GLU A O 1
ATOM 1347 N N . PHE A 1 171 ? 3.339 -10.052 -1.192 1 91.29 171 PHE A N 1
ATOM 1348 C CA . PHE A 1 171 ? 4.759 -10.066 -0.861 1 91.29 171 PHE A CA 1
ATOM 1349 C C . PHE A 1 171 ? 5.068 -9.06 0.242 1 91.29 171 PHE A C 1
ATOM 1351 O O . PHE A 1 171 ? 4.579 -7.929 0.212 1 91.29 171 PHE A O 1
ATOM 1358 N N . VAL A 1 172 ? 5.877 -9.551 1.197 1 96.34 172 VAL A N 1
ATOM 1359 C CA . VAL A 1 172 ? 6.22 -8.689 2.324 1 96.34 172 VAL A CA 1
ATOM 1360 C C . VAL A 1 172 ? 7.715 -8.791 2.616 1 96.34 172 VAL A C 1
ATOM 1362 O O . VAL A 1 172 ? 8.28 -9.888 2.62 1 96.34 172 VAL A O 1
ATOM 1365 N N . GLY A 1 173 ? 8.37 -7.607 2.807 1 97.29 173 GLY A N 1
ATOM 1366 C CA . GLY A 1 173 ? 9.718 -7.592 3.351 1 97.29 173 GLY A CA 1
ATOM 1367 C C . GLY A 1 173 ? 9.754 -7.727 4.861 1 97.29 173 GLY A C 1
ATOM 1368 O O . GLY A 1 173 ? 8.827 -7.297 5.55 1 97.29 173 GLY A O 1
ATOM 1369 N N . ILE A 1 174 ? 10.778 -8.345 5.361 1 98.14 174 ILE A N 1
ATOM 1370 C CA . ILE A 1 174 ? 10.95 -8.539 6.797 1 98.14 174 ILE A CA 1
ATOM 1371 C C . ILE A 1 174 ? 12.126 -7.702 7.293 1 98.14 174 ILE A C 1
ATOM 1373 O O . ILE A 1 174 ? 13.245 -7.832 6.791 1 98.14 174 ILE A O 1
ATOM 1377 N N . LEU A 1 175 ? 11.827 -6.905 8.242 1 97.89 175 LEU A N 1
ATOM 1378 C CA . LEU A 1 175 ? 12.846 -6.029 8.81 1 97.89 175 LEU A CA 1
ATOM 1379 C C . LEU A 1 175 ? 13.267 -6.512 10.194 1 97.89 175 LEU A C 1
ATOM 1381 O O . LEU A 1 175 ? 12.451 -7.054 10.942 1 97.89 175 LEU A O 1
ATOM 1385 N N . ASN A 1 176 ? 14.532 -6.275 10.546 1 97.3 176 ASN A N 1
ATOM 1386 C CA . ASN A 1 176 ? 14.989 -6.543 11.906 1 97.3 176 ASN A CA 1
ATOM 1387 C C . ASN A 1 176 ? 14.903 -5.296 12.782 1 97.3 176 ASN A C 1
ATOM 1389 O O . ASN A 1 176 ? 14.313 -4.291 12.382 1 97.3 176 ASN A O 1
ATOM 1393 N N . ASP A 1 177 ? 15.452 -5.34 13.973 1 95.91 177 ASP A N 1
ATOM 1394 C CA . ASP A 1 177 ? 15.373 -4.281 14.975 1 95.91 177 ASP A CA 1
ATOM 1395 C C . ASP A 1 177 ? 16.094 -3.022 14.501 1 95.91 177 ASP A C 1
ATOM 1397 O O . ASP A 1 177 ? 15.884 -1.937 15.048 1 95.91 177 ASP A O 1
ATOM 1401 N N . ASN A 1 178 ? 16.957 -3.205 13.544 1 92.75 178 ASN A N 1
ATOM 1402 C CA . ASN A 1 178 ? 17.734 -2.081 13.033 1 92.75 178 ASN A CA 1
ATOM 1403 C C . ASN A 1 178 ? 17.186 -1.58 11.7 1 92.75 178 ASN A C 1
ATOM 1405 O O . ASN A 1 178 ? 17.886 -0.894 10.954 1 92.75 178 ASN A O 1
ATOM 1409 N N . ASP A 1 179 ? 15.919 -2.063 11.341 1 91.37 179 ASP A N 1
ATOM 1410 C CA . ASP A 1 179 ? 15.22 -1.617 10.14 1 91.37 179 ASP A CA 1
ATOM 1411 C C . ASP A 1 179 ? 15.91 -2.134 8.879 1 91.37 179 ASP A C 1
ATOM 1413 O O . ASP A 1 179 ? 15.87 -1.483 7.833 1 91.37 179 ASP A O 1
ATOM 1417 N N . GLU A 1 180 ? 16.616 -3.215 9.071 1 94.36 180 GLU A N 1
ATOM 1418 C CA . GLU A 1 180 ? 17.293 -3.816 7.926 1 94.36 180 GLU A CA 1
ATOM 1419 C C . GLU A 1 180 ? 16.481 -4.971 7.349 1 94.36 180 GLU A C 1
ATOM 1421 O O . GLU A 1 180 ? 15.86 -5.733 8.093 1 94.36 180 GLU A O 1
ATOM 1426 N N . LEU A 1 181 ? 16.568 -5.048 6.056 1 96.76 181 LEU A N 1
ATOM 1427 C CA . LEU A 1 181 ? 15.916 -6.173 5.394 1 96.76 181 LEU A CA 1
ATOM 1428 C C . LEU A 1 181 ? 16.617 -7.484 5.734 1 96.76 181 LEU A C 1
ATOM 1430 O O . LEU A 1 181 ? 17.814 -7.636 5.481 1 96.76 181 LEU A O 1
ATOM 1434 N N . VAL A 1 182 ? 15.865 -8.491 6.24 1 96.73 182 VAL A N 1
ATOM 1435 C CA . VAL A 1 182 ? 16.511 -9.738 6.636 1 96.73 182 VAL A CA 1
ATOM 1436 C C . VAL A 1 182 ? 15.793 -10.92 5.987 1 96.73 182 VAL A C 1
ATOM 1438 O O . VAL A 1 182 ? 16.266 -12.057 6.06 1 96.73 182 VAL A O 1
ATOM 1441 N N . GLY A 1 183 ? 14.659 -10.698 5.344 1 96.5 183 GLY A N 1
ATOM 1442 C CA . GLY A 1 183 ? 13.929 -11.78 4.702 1 96.5 183 GLY A CA 1
ATOM 1443 C C . GLY A 1 183 ? 12.729 -11.301 3.908 1 96.5 183 GLY A C 1
ATOM 1444 O O . GLY A 1 183 ? 12.462 -10.099 3.841 1 96.5 183 GLY A O 1
ATOM 1445 N N . VAL A 1 184 ? 12.096 -12.258 3.271 1 96.44 184 VAL A N 1
ATOM 1446 C CA . VAL A 1 184 ? 10.867 -11.994 2.529 1 96.44 184 VAL A CA 1
ATOM 1447 C C . VAL A 1 184 ? 9.905 -13.169 2.688 1 96.44 184 VAL A C 1
ATOM 1449 O O . VAL A 1 184 ? 10.326 -14.289 2.985 1 96.44 184 VAL A O 1
ATOM 1452 N N . ILE A 1 185 ? 8.669 -12.856 2.539 1 93.65 185 ILE A N 1
ATOM 1453 C CA . ILE A 1 185 ? 7.652 -13.901 2.515 1 93.65 185 ILE A CA 1
ATOM 1454 C C . ILE A 1 185 ? 6.589 -13.562 1.472 1 93.65 185 ILE A C 1
ATOM 1456 O O . ILE A 1 185 ? 6.277 -12.389 1.253 1 93.65 185 ILE A O 1
ATOM 1460 N N . ASP A 1 186 ? 6.157 -14.526 0.803 1 89.18 186 ASP A N 1
ATOM 1461 C CA . ASP A 1 186 ? 5.097 -14.333 -0.183 1 89.18 186 ASP A CA 1
ATOM 1462 C C . ASP A 1 186 ? 3.935 -15.292 0.065 1 89.18 186 ASP A C 1
ATOM 1464 O O . ASP A 1 186 ? 3.929 -16.024 1.057 1 89.18 186 ASP A O 1
ATOM 1468 N N . GLU A 1 187 ? 2.995 -15.168 -0.699 1 80.96 187 GLU A N 1
ATOM 1469 C CA . GLU A 1 187 ? 1.77 -15.944 -0.536 1 80.96 187 GLU A CA 1
ATOM 1470 C C . GLU A 1 187 ? 2.045 -17.441 -0.65 1 80.96 187 GLU A C 1
ATOM 1472 O O . GLU A 1 187 ? 1.366 -18.253 -0.018 1 80.96 187 GLU A O 1
ATOM 1477 N N . LYS A 1 188 ? 3.022 -17.831 -1.414 1 74.28 188 LYS A N 1
ATOM 1478 C CA . LYS A 1 188 ? 3.36 -19.244 -1.564 1 74.28 188 LYS A CA 1
ATOM 1479 C C . LYS A 1 188 ? 3.777 -19.854 -0.229 1 74.28 188 LYS A C 1
ATOM 1481 O O . LYS A 1 188 ? 3.34 -20.952 0.121 1 74.28 188 LYS A O 1
ATOM 1486 N N . ILE A 1 189 ? 4.594 -19.134 0.476 1 76.02 189 ILE A N 1
ATOM 1487 C CA . ILE A 1 189 ? 5.037 -19.597 1.786 1 76.02 189 ILE A CA 1
ATOM 1488 C C . ILE A 1 189 ? 3.855 -19.618 2.753 1 76.02 189 ILE A C 1
ATOM 1490 O O . ILE A 1 189 ? 3.687 -20.571 3.517 1 76.02 189 ILE A O 1
ATOM 1494 N N . MET A 1 190 ? 3.03 -18.64 2.673 1 79.33 190 MET A N 1
ATOM 1495 C CA . MET A 1 190 ? 1.867 -18.535 3.548 1 79.33 190 MET A CA 1
ATOM 1496 C C . MET A 1 190 ? 0.909 -19.7 3.323 1 79.33 190 MET A C 1
ATOM 1498 O O . MET A 1 190 ? 0.366 -20.256 4.279 1 79.33 190 MET A O 1
ATOM 1502 N N . LEU A 1 191 ? 0.711 -20.079 2.108 1 71.62 191 LEU A N 1
ATOM 1503 C CA . LEU A 1 191 ? -0.223 -21.138 1.741 1 71.62 191 LEU A CA 1
ATOM 1504 C C . LEU A 1 191 ? 0.32 -22.505 2.146 1 71.62 191 LEU A C 1
ATOM 1506 O O . LEU A 1 191 ? -0.437 -23.371 2.591 1 71.62 191 LEU A O 1
ATOM 1510 N N . THR A 1 192 ? 1.603 -22.693 1.985 1 66.36 192 THR A N 1
ATOM 1511 C CA . THR A 1 192 ? 2.209 -23.962 2.373 1 66.36 192 THR A CA 1
ATOM 1512 C C . THR A 1 192 ? 2.06 -24.196 3.873 1 66.36 192 THR A C 1
ATOM 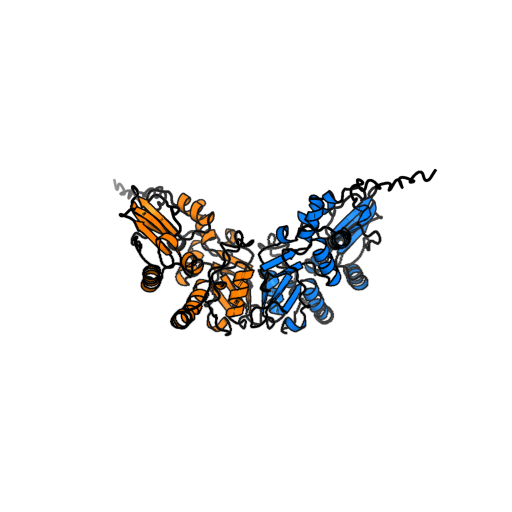1514 O O . THR A 1 192 ? 1.783 -25.316 4.307 1 66.36 192 THR A O 1
ATOM 1517 N N . GLU A 1 193 ? 2.1 -23.167 4.584 1 66.66 193 GLU A N 1
ATOM 1518 C CA . GLU A 1 193 ? 2.024 -23.274 6.038 1 66.66 193 GLU A CA 1
ATOM 1519 C C . GLU A 1 193 ? 0.585 -23.484 6.501 1 66.66 193 GLU A C 1
ATOM 1521 O O . GLU A 1 193 ? 0.345 -24.108 7.536 1 66.66 193 GLU A O 1
ATOM 1526 N N . THR A 1 194 ? -0.414 -22.944 5.76 1 61 194 THR A N 1
ATOM 1527 C CA . THR A 1 194 ? -1.835 -23.114 6.044 1 61 194 THR A CA 1
ATOM 1528 C C . THR A 1 194 ? -2.27 -24.553 5.781 1 61 194 THR A C 1
ATOM 1530 O O . THR A 1 194 ? -3.047 -25.123 6.55 1 61 194 THR A O 1
ATOM 1533 N N . LEU A 1 195 ? -1.993 -25.114 4.607 1 55.21 195 LEU A N 1
ATOM 1534 C CA . LEU A 1 195 ? -2.364 -26.464 4.196 1 55.21 195 LEU A CA 1
ATOM 1535 C C . LEU A 1 195 ? -1.865 -27.496 5.201 1 55.21 195 LEU A C 1
ATOM 1537 O O . LEU A 1 195 ? -2.53 -28.505 5.444 1 55.21 195 LEU A O 1
ATOM 1541 N N . ILE A 1 196 ? -0.899 -27.17 5.757 1 48.06 196 ILE A N 1
ATOM 1542 C CA . ILE A 1 196 ? -0.391 -28.12 6.741 1 48.06 196 ILE A CA 1
ATOM 1543 C C . ILE A 1 196 ? -1.397 -28.27 7.88 1 48.06 196 ILE A C 1
ATOM 1545 O O . ILE A 1 196 ? -1.671 -29.385 8.332 1 48.06 196 ILE A O 1
ATOM 1549 N N . GLU A 1 197 ? -2.149 -27.207 8.102 1 45.53 197 GLU A N 1
ATOM 1550 C CA . GLU A 1 197 ? -3.078 -27.36 9.217 1 45.53 197 GLU A CA 1
ATOM 1551 C C . GLU A 1 197 ? -4.389 -27.993 8.76 1 45.53 197 GLU A C 1
ATOM 1553 O O . GLU A 1 197 ? -5 -28.77 9.497 1 45.53 197 GLU A O 1
ATOM 1558 N N . ASP A 1 198 ? -5.033 -27.447 7.677 1 47.24 198 ASP A N 1
ATOM 1559 C CA . ASP A 1 198 ? -6.309 -28.008 7.243 1 47.24 198 ASP A CA 1
ATOM 1560 C C . ASP A 1 198 ? -6.211 -29.521 7.062 1 47.24 198 ASP A C 1
ATOM 1562 O O . ASP A 1 198 ? -7.15 -30.252 7.384 1 47.24 198 ASP A O 1
ATOM 1566 N N . PHE A 1 199 ? -5.228 -29.962 6.395 1 39.03 199 PHE A N 1
ATOM 1567 C CA . PHE A 1 199 ? -5.145 -31.41 6.241 1 39.03 199 PHE A CA 1
ATOM 1568 C C . PHE A 1 199 ? -5.259 -32.106 7.592 1 39.03 199 PHE A C 1
ATOM 1570 O O . PHE A 1 199 ? -5.893 -33.157 7.703 1 39.03 199 PHE A O 1
ATOM 1577 N N . ILE A 1 200 ? -5.045 -31.282 8.548 1 36.6 200 ILE A N 1
ATOM 1578 C CA . ILE A 1 200 ? -5.176 -31.968 9.829 1 36.6 200 ILE A CA 1
ATOM 1579 C C . ILE A 1 200 ? -6.62 -31.876 10.318 1 36.6 200 ILE A C 1
ATOM 1581 O O . ILE A 1 200 ? -7.186 -32.866 10.789 1 36.6 200 ILE A O 1
ATOM 1585 N N . GLU A 1 201 ? -7.259 -30.62 10.16 1 38.38 201 GLU A N 1
ATOM 1586 C CA . GLU A 1 201 ? -8.536 -30.505 10.858 1 38.38 201 GLU A CA 1
ATOM 1587 C C . GLU A 1 201 ? -9.675 -31.083 10.023 1 38.38 201 GLU A C 1
ATOM 1589 O O . GLU A 1 201 ? -10.689 -31.524 10.567 1 38.38 201 GLU A O 1
ATOM 1594 N N . GLN A 1 202 ? -9.815 -30.84 8.696 1 37.89 202 GLN A N 1
ATOM 1595 C CA . GLN A 1 202 ? -10.986 -31.388 8.021 1 37.89 202 GLN A CA 1
ATOM 1596 C C . GLN A 1 202 ? -11.205 -32.851 8.398 1 37.89 202 GLN A C 1
ATOM 1598 O O . GLN A 1 202 ? -12.262 -33.419 8.117 1 37.89 202 GLN A O 1
ATOM 1603 N N . THR A 1 203 ? -10.319 -33.654 8.805 1 32.91 203 THR A N 1
ATOM 1604 C CA . THR A 1 203 ? -10.808 -34.971 9.199 1 32.91 203 THR A CA 1
ATOM 1605 C C . THR A 1 203 ? -11.813 -34.855 10.341 1 32.91 203 THR A C 1
ATOM 1607 O O . THR A 1 203 ? -12.658 -35.734 10.523 1 32.91 203 THR A O 1
ATOM 1610 N N . ALA A 1 204 ? -11.729 -33.879 11.247 1 30.01 204 ALA A N 1
ATOM 1611 C CA . ALA A 1 204 ? -12.603 -34.045 12.406 1 30.01 204 ALA A CA 1
ATOM 1612 C C . ALA A 1 204 ? -13.947 -33.359 12.182 1 30.01 204 ALA A C 1
ATOM 1614 O O . ALA A 1 204 ? -14.986 -33.858 12.621 1 30.01 204 ALA A O 1
ATOM 1615 N N . TYR A 1 205 ? -14.162 -31.959 11.798 1 31.78 205 TYR A N 1
ATOM 1616 C CA . TYR A 1 205 ? -15.408 -31.256 12.079 1 31.78 205 TYR A CA 1
ATOM 1617 C C . TYR A 1 205 ? -16.34 -31.295 10.873 1 31.78 205 TYR A C 1
ATOM 1619 O O . TYR A 1 205 ? -17.34 -30.575 10.83 1 31.78 205 TYR A O 1
ATOM 1627 N N . SER A 1 206 ? -16.36 -31.922 9.704 1 30.78 206 SER A N 1
ATOM 1628 C CA . SER A 1 206 ? -17.372 -31.879 8.653 1 30.78 206 SER A CA 1
ATOM 1629 C C . SER A 1 206 ? -18.77 -32.093 9.222 1 30.78 206 SER A C 1
ATOM 1631 O O . SER A 1 206 ? -19.749 -32.143 8.474 1 30.78 206 SER A O 1
ATOM 1633 N N . SER A 1 207 ? -19.138 -32.374 10.457 1 26.26 207 SER A N 1
ATOM 1634 C CA . SER A 1 207 ? -20.538 -32.776 10.544 1 26.26 207 SER A CA 1
ATOM 1635 C C . SER A 1 207 ? -21.469 -31.583 10.351 1 26.26 207 SER A C 1
ATOM 1637 O O . SER A 1 207 ? -22.579 -31.732 9.837 1 26.26 207 SER A O 1
ATOM 1639 N N . SER A 1 208 ? -21.66 -30.353 11.161 1 23.86 208 SER A N 1
ATOM 1640 C CA . SER A 1 208 ? -22.995 -29.873 11.505 1 23.86 208 SER A CA 1
ATOM 1641 C C . SER A 1 208 ? -23.415 -28.715 10.607 1 23.86 208 SER A C 1
ATOM 1643 O O . SER A 1 208 ? -24.599 -28.38 10.53 1 23.86 208 SER A O 1
ATOM 1645 N N . SER A 1 209 ? -22.751 -27.386 10.305 1 25.99 209 SER A N 1
ATOM 1646 C CA . SER A 1 209 ? -23.472 -26.122 10.411 1 25.99 209 SER A CA 1
ATOM 1647 C C . SER A 1 209 ? -24.164 -25.768 9.098 1 25.99 209 SER A C 1
ATOM 1649 O O . SER A 1 209 ? -23.727 -26.193 8.026 1 25.99 209 SER A O 1
ATOM 1651 N N . ASP A 1 210 ? -25.448 -24.992 9.041 1 25.38 210 ASP A N 1
ATOM 1652 C CA . ASP A 1 210 ? -26.632 -24.477 8.359 1 25.38 210 ASP A CA 1
ATOM 1653 C C . ASP A 1 210 ? -26.268 -23.333 7.415 1 25.38 210 ASP A C 1
ATOM 1655 O O . ASP A 1 210 ? -25.39 -22.523 7.721 1 25.38 210 ASP A O 1
ATOM 1659 N N . THR A 1 211 ? -26.713 -23.192 6.038 1 25.81 211 THR A N 1
ATOM 1660 C CA . THR A 1 211 ? -26.556 -22.581 4.723 1 25.81 211 THR A CA 1
ATOM 1661 C C . THR A 1 211 ? -27.163 -21.181 4.701 1 25.81 211 THR A C 1
ATOM 1663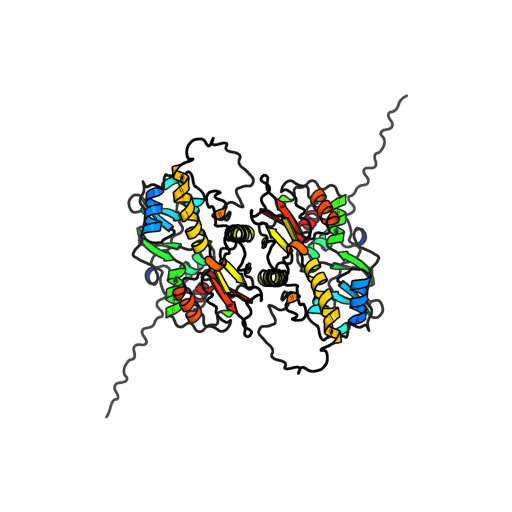 O O . THR A 1 211 ? -27.318 -20.582 3.635 1 25.81 211 THR A O 1
ATOM 1666 N N . ASP A 1 212 ? -27.305 -20.197 5.686 1 25.74 212 ASP A N 1
ATOM 1667 C CA . ASP A 1 212 ? -28.156 -19.055 5.364 1 25.74 212 ASP A CA 1
ATOM 1668 C C . ASP A 1 212 ? -27.468 -18.12 4.372 1 25.74 212 ASP A C 1
ATOM 1670 O O . ASP A 1 212 ? -26.246 -17.958 4.408 1 25.74 212 ASP A O 1
ATOM 1674 N N . ASP A 1 213 ? -28.136 -17.49 3.162 1 25.03 213 ASP A N 1
ATOM 1675 C CA . ASP A 1 213 ? -28.025 -16.819 1.871 1 25.03 213 ASP A CA 1
ATOM 1676 C C . ASP A 1 213 ? -27.661 -15.347 2.046 1 25.03 213 ASP A C 1
ATOM 1678 O O . ASP A 1 213 ? -27.89 -14.534 1.147 1 25.03 213 ASP A O 1
ATOM 1682 N N . SER A 1 214 ? -27.328 -14.637 3.058 1 28.66 214 SER A N 1
ATOM 1683 C CA . SER A 1 214 ? -27.385 -13.179 3.034 1 28.66 214 SER A CA 1
ATOM 1684 C C . SER A 1 214 ? -26.413 -12.604 2.008 1 28.66 214 SER A C 1
ATOM 1686 O O . SER A 1 214 ? -25.248 -13.003 1.958 1 28.66 214 SER A O 1
ATOM 1688 N N . TRP A 1 215 ? -26.866 -11.905 0.865 1 27.58 215 TRP A N 1
ATOM 1689 C CA . TRP A 1 215 ? -26.422 -11.161 -0.308 1 27.58 215 TRP A CA 1
ATOM 1690 C C . TRP A 1 215 ? -25.446 -10.056 0.085 1 27.58 215 TRP A C 1
ATOM 1692 O O . TRP A 1 215 ? -25.167 -9.155 -0.709 1 27.58 215 TRP A O 1
ATOM 1702 N N . SER A 1 216 ? -24.529 -10.063 1.016 1 27.87 216 SER A N 1
ATOM 1703 C CA . SER A 1 216 ? -23.796 -8.942 1.595 1 27.87 216 SER A CA 1
ATOM 1704 C C . SER A 1 216 ? -22.894 -8.278 0.561 1 27.87 216 SER A C 1
ATOM 1706 O O . SER A 1 216 ? -22.519 -8.901 -0.435 1 27.87 216 SER A O 1
ATOM 1708 N N . TRP A 1 217 ? -22.716 -6.871 0.578 1 28.36 217 TRP A N 1
ATOM 1709 C CA . TRP A 1 217 ? -21.72 -5.901 0.133 1 28.36 217 TRP A CA 1
ATOM 1710 C C . TRP A 1 217 ? -20.38 -6.578 -0.129 1 28.36 217 TRP A C 1
ATOM 1712 O O . TRP A 1 217 ? -19.365 -5.905 -0.324 1 28.36 217 TRP A O 1
ATOM 1722 N N . ASP A 1 218 ? -20.369 -7.858 -0.356 1 31.98 218 ASP A N 1
ATOM 1723 C CA . ASP A 1 218 ? -19.422 -8.949 -0.567 1 31.98 218 ASP A CA 1
ATOM 1724 C C . ASP A 1 218 ? -18.781 -8.86 -1.95 1 31.98 218 ASP A C 1
ATOM 1726 O O . ASP A 1 218 ? -17.875 -9.632 -2.271 1 31.98 218 ASP A O 1
ATOM 1730 N N . SER A 1 219 ? -19.499 -8.27 -2.939 1 31.93 219 SER A N 1
ATOM 1731 C CA . SER A 1 219 ? -19.056 -8.564 -4.298 1 31.93 219 SER A CA 1
ATOM 1732 C C . SER A 1 219 ? -17.7 -7.929 -4.586 1 31.93 219 SER A C 1
ATOM 1734 O O . SER A 1 219 ? -16.913 -8.463 -5.371 1 31.93 219 SER A O 1
ATOM 1736 N N . VAL A 1 220 ? -17.644 -6.595 -4.397 1 32.36 220 VAL A N 1
ATOM 1737 C CA . VAL A 1 220 ? -16.478 -5.889 -4.918 1 32.36 220 VAL A CA 1
ATOM 1738 C C . VAL A 1 220 ? -15.212 -6.415 -4.246 1 32.36 220 VAL A C 1
ATOM 1740 O O . VAL A 1 220 ? -14.157 -6.506 -4.878 1 32.36 220 VAL A O 1
ATOM 1743 N N . ARG A 1 221 ? -15.312 -6.514 -2.894 1 35.61 221 ARG A N 1
ATOM 1744 C CA . ARG A 1 221 ? -14.119 -7.028 -2.229 1 35.61 221 ARG A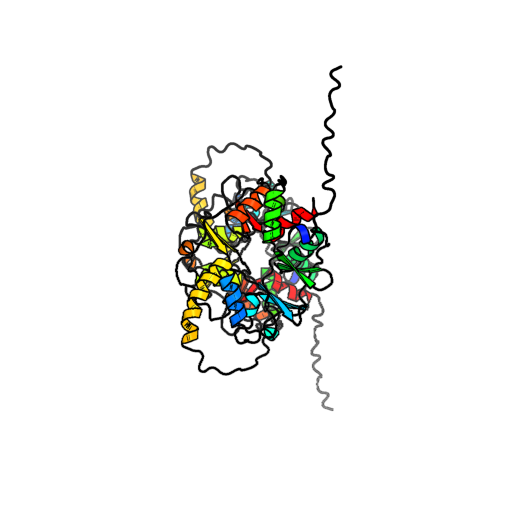 CA 1
ATOM 1745 C C . ARG A 1 221 ? -13.851 -8.476 -2.626 1 35.61 221 ARG A C 1
ATOM 1747 O O . ARG A 1 221 ? -13.184 -9.212 -1.896 1 35.61 221 ARG A O 1
ATOM 1754 N N . ASP A 1 222 ? -14.743 -9.088 -3.378 1 34.69 222 ASP A N 1
ATOM 1755 C CA . ASP A 1 222 ? -14.618 -10.507 -3.696 1 34.69 222 ASP A CA 1
ATOM 1756 C C . ASP A 1 222 ? -13.167 -10.877 -3.997 1 34.69 222 ASP A C 1
ATOM 1758 O O . ASP A 1 222 ? -12.678 -11.914 -3.545 1 34.69 222 ASP A O 1
ATOM 1762 N N . TYR A 1 223 ? -12.823 -10.178 -5.215 1 33.78 223 TYR A N 1
ATOM 1763 C CA . TYR A 1 223 ? -11.731 -10.972 -5.767 1 33.78 223 TYR A CA 1
ATOM 1764 C C . TYR A 1 223 ? -10.581 -11.083 -4.774 1 33.78 223 TYR A C 1
ATOM 1766 O O . TYR A 1 223 ? -9.933 -12.128 -4.68 1 33.78 223 TYR A O 1
ATOM 1774 N N . THR A 1 224 ? -10.19 -9.886 -4.324 1 32.58 224 THR A N 1
ATOM 1775 C CA . THR A 1 224 ? -8.926 -9.948 -3.598 1 32.58 224 THR A CA 1
ATOM 1776 C C . THR A 1 224 ? -9.135 -10.511 -2.195 1 32.58 224 THR A C 1
ATOM 1778 O O . THR A 1 224 ? -8.297 -10.317 -1.312 1 32.58 224 THR A O 1
ATOM 1781 N N . VAL A 1 225 ? -10.436 -10.566 -1.696 1 37.08 225 VAL A N 1
ATOM 1782 C CA . VAL A 1 225 ? -10.396 -11.179 -0.372 1 37.08 225 VAL A CA 1
ATOM 1783 C C . VAL A 1 225 ? -9.458 -12.384 -0.388 1 37.08 225 VAL A C 1
ATOM 1785 O O . VAL A 1 225 ? -9.753 -13.401 -1.02 1 37.08 225 VAL A O 1
ATOM 1788 N N . LYS A 1 226 ? -8.277 -12.124 -0.42 1 43.72 226 LYS A N 1
ATOM 1789 C CA . LYS A 1 226 ? -7.195 -13.093 -0.273 1 43.72 226 LYS A CA 1
ATOM 1790 C C . LYS A 1 226 ? -7.596 -14.225 0.669 1 43.72 226 LYS A C 1
ATOM 1792 O O . LYS A 1 226 ? -8.494 -14.062 1.497 1 43.72 226 LYS A O 1
ATOM 1797 N N . TYR A 1 227 ? -6.948 -15.385 0.371 1 45.05 227 TYR A N 1
ATOM 1798 C CA . TYR A 1 227 ? -6.894 -16.763 0.846 1 45.05 227 TYR A CA 1
ATOM 1799 C C . TYR A 1 227 ? -7.096 -16.828 2.355 1 45.05 227 TYR A C 1
ATOM 1801 O O . TYR A 1 227 ? -7.709 -17.769 2.866 1 45.05 227 TYR A O 1
ATOM 1809 N N . PHE A 1 228 ? -6.755 -15.779 2.993 1 45.75 228 PHE A N 1
ATOM 1810 C CA . PHE A 1 228 ? -6.667 -16.044 4.424 1 45.75 228 PHE A CA 1
ATOM 1811 C C . PHE A 1 228 ? -8.034 -15.908 5.085 1 45.75 228 PHE A C 1
ATOM 1813 O O . PHE A 1 228 ? -8.179 -16.165 6.282 1 45.75 228 PHE A O 1
ATOM 1820 N N . GLU A 1 229 ? -8.914 -15.234 4.357 1 44.27 229 GLU A N 1
ATOM 1821 C CA . GLU A 1 229 ? -10.229 -15.194 4.991 1 44.27 229 GLU A CA 1
ATOM 1822 C C . GLU A 1 229 ? -10.79 -16.599 5.186 1 44.27 229 GLU A C 1
ATOM 1824 O O . GLU A 1 229 ? -11.611 -16.827 6.077 1 44.27 229 GLU A O 1
ATOM 1829 N N . VAL A 1 230 ? -10.442 -17.37 4.194 1 42 230 VAL A N 1
ATOM 1830 C CA . VAL A 1 230 ? -11.063 -18.653 4.504 1 42 230 VAL A CA 1
ATOM 1831 C C . VAL A 1 230 ? -10.567 -19.154 5.859 1 42 230 VAL A C 1
ATOM 1833 O O . VAL A 1 230 ? -9.359 -19.261 6.084 1 42 230 VAL A O 1
ATOM 1836 N N . SER A 1 231 ? -11.339 -18.795 6.911 1 43.5 231 SER A N 1
ATOM 1837 C CA . SER A 1 231 ? -11.321 -19.161 8.323 1 43.5 231 SER A CA 1
ATOM 1838 C C . SER A 1 231 ? -10.526 -20.442 8.552 1 43.5 231 SER A C 1
ATOM 1840 O O . SER A 1 231 ? -10.26 -20.819 9.695 1 43.5 231 SER A O 1
ATOM 1842 N N . VAL A 1 232 ? -10.28 -21.174 7.437 1 47.67 232 VAL A N 1
ATOM 1843 C CA . VAL A 1 232 ? -9.766 -22.502 7.754 1 47.67 232 VAL A CA 1
ATOM 1844 C C . VAL A 1 232 ? -8.242 -22.457 7.85 1 47.67 232 VAL A C 1
ATOM 1846 O O . VAL A 1 232 ? -7.619 -23.385 8.372 1 47.67 232 VAL A O 1
ATOM 1849 N N . VAL A 1 233 ? -7.697 -21.368 7.505 1 56.45 233 VAL A N 1
ATOM 1850 C CA . VAL A 1 233 ? -6.239 -21.425 7.491 1 56.45 233 VAL A CA 1
ATOM 1851 C C . VAL A 1 233 ? -5.688 -20.893 8.812 1 56.45 233 VAL A C 1
ATOM 1853 O O . VAL A 1 233 ? -5.867 -19.717 9.138 1 56.45 233 VAL A O 1
ATOM 1856 N N . LYS A 1 234 ? -5.499 -21.857 9.765 1 72.47 234 LYS A N 1
ATOM 1857 C CA . LYS A 1 234 ? -4.876 -21.429 11.014 1 72.47 234 LYS A CA 1
ATOM 1858 C C . LYS A 1 234 ? -3.373 -21.231 10.838 1 72.47 234 LYS A C 1
ATOM 1860 O O . LYS A 1 234 ? -2.64 -22.19 10.586 1 72.47 234 LYS A O 1
ATOM 1865 N N . LEU A 1 235 ? -2.875 -20.04 10.707 1 83.33 235 LEU A N 1
ATOM 1866 C CA . LEU A 1 235 ? -1.452 -19.727 10.644 1 83.33 235 LEU A CA 1
ATOM 1867 C C . LEU A 1 235 ? -0.829 -19.745 12.036 1 83.33 235 LEU A C 1
ATOM 1869 O O . LEU A 1 235 ? -1.468 -19.346 13.012 1 83.33 235 LEU A O 1
ATOM 1873 N N . PRO A 1 236 ? 0.4 -20.257 12.156 1 86.09 236 PRO A N 1
ATOM 1874 C CA . PRO A 1 236 ? 1.075 -20.305 13.455 1 86.09 236 PRO A CA 1
ATOM 1875 C C . PRO A 1 236 ? 1.242 -18.924 14.085 1 86.09 236 PRO A C 1
ATOM 1877 O O . PRO A 1 236 ? 1.428 -17.935 13.372 1 86.09 236 PRO A O 1
ATOM 1880 N N . LYS A 1 237 ? 1.169 -18.96 15.347 1 92.05 237 LYS A N 1
ATOM 1881 C CA . LYS A 1 237 ? 1.463 -17.749 16.109 1 92.05 237 LYS A CA 1
ATOM 1882 C C . LYS A 1 237 ? 2.945 -17.67 16.466 1 92.05 237 LYS A C 1
ATOM 1884 O O . LYS A 1 237 ? 3.299 -17.493 17.633 1 92.05 237 LYS A O 1
ATOM 1889 N N . GLU A 1 238 ? 3.757 -17.997 15.475 1 94.11 238 GLU A N 1
ATOM 1890 C CA . GLU A 1 238 ? 5.211 -17.962 15.597 1 94.11 238 GLU A CA 1
ATOM 1891 C C . GLU A 1 238 ? 5.809 -16.841 14.751 1 94.11 238 GLU A C 1
ATOM 1893 O O . GLU A 1 238 ? 5.241 -16.459 13.726 1 94.11 238 GLU A O 1
ATOM 1898 N N . PRO A 1 239 ? 6.926 -16.416 15.169 1 97.39 239 PRO A N 1
ATOM 1899 C CA . PRO A 1 239 ? 7.56 -15.317 14.437 1 97.39 239 PRO A CA 1
ATOM 1900 C C . PRO A 1 239 ? 7.806 -15.651 12.968 1 97.39 239 PRO A C 1
ATOM 1902 O O . PRO A 1 239 ? 8.222 -16.767 12.646 1 97.39 239 PRO A O 1
ATOM 1905 N N . VAL A 1 240 ? 7.644 -14.684 12.154 1 97.18 240 VAL A N 1
ATOM 1906 C CA . VAL A 1 240 ? 7.724 -14.85 10.706 1 97.18 240 VAL A CA 1
ATOM 1907 C C . VAL A 1 240 ? 9.154 -15.203 10.304 1 97.18 240 VAL A C 1
ATOM 1909 O O . VAL A 1 240 ? 9.374 -15.862 9.285 1 97.18 240 VAL A O 1
ATOM 1912 N N . LYS A 1 241 ? 10.135 -14.801 11.08 1 96.76 241 LYS A N 1
ATOM 1913 C CA . LYS A 1 241 ? 11.53 -15.084 10.755 1 96.76 241 LYS A CA 1
ATOM 1914 C C . LYS A 1 241 ? 11.77 -16.585 10.622 1 96.76 241 LYS A C 1
ATOM 1916 O O . LYS A 1 241 ? 12.712 -17.012 9.952 1 96.76 241 LYS A O 1
ATOM 1921 N N . ASN A 1 242 ? 10.939 -17.418 11.215 1 95.16 242 ASN A N 1
ATOM 1922 C CA . ASN A 1 242 ? 11.075 -18.869 11.155 1 95.16 242 ASN A CA 1
ATOM 1923 C C . ASN A 1 242 ? 10.554 -19.427 9.833 1 95.16 242 ASN A C 1
ATOM 1925 O O . ASN A 1 242 ? 10.743 -20.607 9.535 1 95.16 242 ASN A O 1
ATOM 1929 N N . PHE A 1 243 ? 9.949 -18.606 9.035 1 92.93 243 PHE A N 1
ATOM 1930 C CA . PHE A 1 243 ? 9.279 -19.071 7.827 1 92.93 243 PHE A CA 1
ATOM 1931 C C . PHE A 1 243 ? 9.807 -18.339 6.599 1 92.93 243 PHE A C 1
ATOM 1933 O O . PHE A 1 243 ? 9.526 -18.734 5.465 1 92.93 243 PHE A O 1
ATOM 1940 N N . MET A 1 244 ? 10.544 -17.27 6.824 1 93.3 244 MET A N 1
ATOM 1941 C CA . MET A 1 244 ? 10.95 -16.356 5.76 1 93.3 244 MET A CA 1
ATOM 1942 C C . MET A 1 244 ? 12.044 -16.976 4.898 1 93.3 244 MET A C 1
ATOM 1944 O O . MET A 1 244 ? 12.702 -17.931 5.314 1 93.3 244 MET A O 1
ATOM 1948 N N . LYS A 1 245 ? 12.198 -16.504 3.709 1 92.66 245 LYS A N 1
ATOM 1949 C CA . LYS A 1 245 ? 13.327 -16.804 2.832 1 92.66 245 LYS A CA 1
ATOM 1950 C C . LYS A 1 245 ? 14.43 -15.76 2.979 1 92.66 245 LYS A C 1
ATOM 1952 O O . LYS A 1 245 ? 14.16 -14.608 3.327 1 92.66 245 LYS A O 1
ATOM 1957 N N . LYS A 1 246 ? 15.604 -16.18 2.688 1 90.66 246 LYS A N 1
ATOM 1958 C CA . LYS A 1 246 ? 16.714 -15.232 2.653 1 90.66 246 LYS A CA 1
ATOM 1959 C C . LYS A 1 246 ? 16.491 -14.163 1.587 1 90.66 246 LYS A C 1
ATOM 1961 O O . LYS A 1 246 ? 16.061 -14.471 0.473 1 90.66 246 LYS A O 1
ATOM 1966 N N . PRO A 1 247 ? 16.768 -12.98 2.088 1 85.38 247 PRO A N 1
ATOM 1967 C CA . PRO A 1 247 ? 16.459 -11.909 1.139 1 85.38 247 PRO A CA 1
ATOM 1968 C C . PRO A 1 247 ? 17.43 -11.866 -0.039 1 85.38 247 PRO A C 1
ATOM 1970 O O . PRO A 1 247 ? 18.64 -12.021 0.148 1 85.38 247 PRO A O 1
ATOM 1973 N N . GLU A 1 248 ? 16.978 -12.042 -1.176 1 93.01 248 GLU A N 1
ATOM 1974 C CA . GLU A 1 248 ? 17.658 -11.615 -2.395 1 93.01 248 GLU A CA 1
ATOM 1975 C C . GLU A 1 248 ? 17.265 -10.19 -2.776 1 93.01 248 GLU A C 1
ATOM 1977 O O . GLU A 1 248 ? 16.188 -9.718 -2.408 1 93.01 248 GLU A O 1
ATOM 1982 N N . PHE A 1 249 ? 18.208 -9.466 -3.315 1 96.85 249 PHE A N 1
ATOM 1983 C CA . PHE A 1 249 ? 17.93 -8.081 -3.678 1 96.85 249 PHE A CA 1
ATOM 1984 C C . PHE A 1 249 ? 18.728 -7.673 -4.91 1 96.85 249 PHE A C 1
ATOM 1986 O O . PHE A 1 249 ? 19.603 -8.414 -5.362 1 96.85 249 PHE A O 1
ATOM 1993 N N . VAL A 1 250 ? 18.366 -6.581 -5.453 1 97.96 250 VAL A N 1
ATOM 1994 C CA . VAL A 1 250 ? 19.119 -5.972 -6.544 1 97.96 250 VAL A CA 1
ATOM 1995 C C . VAL A 1 250 ? 19.302 -4.48 -6.276 1 97.96 250 VAL A C 1
ATOM 1997 O O . VAL A 1 250 ? 18.725 -3.937 -5.33 1 97.96 250 VAL A O 1
ATOM 2000 N N . TYR A 1 251 ? 20.184 -3.908 -7.038 1 97.62 251 TYR A N 1
ATOM 2001 C CA . TYR A 1 251 ? 20.358 -2.46 -7.044 1 97.62 251 TYR A CA 1
ATOM 2002 C C . TYR A 1 251 ? 19.713 -1.839 -8.278 1 97.62 251 TYR A C 1
ATOM 2004 O O . TYR A 1 251 ? 19.447 -2.533 -9.262 1 97.62 251 TYR A O 1
ATOM 2012 N N . PRO A 1 252 ? 19.432 -0.558 -8.211 1 97.81 252 PRO A N 1
ATOM 2013 C CA . PRO A 1 252 ? 18.749 0.093 -9.331 1 97.81 252 PRO A CA 1
ATOM 2014 C C . PRO A 1 252 ? 19.488 -0.082 -10.656 1 97.81 252 PRO A C 1
ATOM 2016 O O . PRO A 1 252 ? 18.856 -0.21 -11.708 1 97.81 252 PRO A O 1
ATOM 2019 N N . GLN A 1 253 ? 20.778 -0.244 -10.634 1 97.89 253 GLN A N 1
ATOM 2020 C CA . GLN A 1 253 ? 21.565 -0.302 -11.861 1 97.89 253 GLN A CA 1
ATOM 2021 C C . GLN A 1 253 ? 21.753 -1.743 -12.326 1 97.89 253 GLN A C 1
ATOM 2023 O O . GLN A 1 253 ? 22.313 -1.988 -13.397 1 97.89 253 GLN A O 1
ATOM 2028 N N . THR A 1 254 ? 21.301 -2.671 -11.532 1 98.03 254 THR A N 1
ATOM 2029 C CA . THR A 1 254 ? 21.356 -4.064 -11.96 1 98.03 254 THR A CA 1
ATOM 2030 C C . THR A 1 254 ? 20.63 -4.251 -13.289 1 98.03 254 THR A C 1
ATOM 2032 O O . THR A 1 254 ? 19.562 -3.674 -13.506 1 98.03 254 THR A O 1
ATOM 2035 N N . SER A 1 255 ? 21.153 -5.077 -14.124 1 98.17 255 SER A N 1
ATOM 2036 C CA . SER A 1 255 ? 20.514 -5.304 -15.416 1 98.17 255 SER A CA 1
ATOM 2037 C C . SER A 1 255 ? 19.247 -6.14 -15.266 1 98.17 255 SER A C 1
ATOM 2039 O O . SER A 1 255 ? 19.129 -6.938 -14.334 1 98.17 255 SER A O 1
ATOM 2041 N N . VAL A 1 256 ? 18.424 -5.981 -16.23 1 98.44 256 VAL A N 1
ATOM 2042 C CA . VAL A 1 256 ? 17.158 -6.707 -16.255 1 98.44 256 VAL A CA 1
ATOM 2043 C C . VAL A 1 256 ? 17.424 -8.21 -16.27 1 98.44 256 VAL A C 1
ATOM 2045 O O . VAL A 1 256 ? 16.808 -8.964 -15.513 1 98.44 256 VAL A O 1
ATOM 2048 N N . SER A 1 257 ? 18.364 -8.701 -17.055 1 98.53 257 SER A N 1
ATOM 2049 C CA . SER A 1 257 ? 18.653 -10.128 -17.151 1 98.53 257 SER A CA 1
ATOM 2050 C C . SER A 1 257 ? 19.242 -10.662 -15.85 1 98.53 257 SER A C 1
ATOM 2052 O O . SER A 1 257 ? 18.904 -11.765 -15.416 1 98.53 257 SER A O 1
ATOM 2054 N N . LYS A 1 258 ? 20.084 -9.866 -15.212 1 98.39 258 LYS A N 1
ATOM 2055 C CA . LYS A 1 258 ? 20.64 -10.285 -13.929 1 98.39 258 LYS A CA 1
ATOM 2056 C C . LYS A 1 258 ? 19.555 -10.369 -12.86 1 98.39 258 LYS A C 1
ATOM 2058 O O . LYS A 1 258 ? 19.55 -11.292 -12.044 1 98.39 258 LYS A O 1
ATOM 2063 N N . CYS A 1 259 ? 18.685 -9.394 -12.895 1 98.55 259 CYS A N 1
ATOM 2064 C CA . CYS A 1 259 ? 17.553 -9.421 -11.976 1 98.55 259 CYS A CA 1
ATOM 2065 C C . CYS A 1 259 ? 16.696 -10.661 -12.203 1 98.55 259 CYS A C 1
ATOM 2067 O O . CYS A 1 259 ? 16.355 -11.368 -11.253 1 98.55 259 CYS A O 1
ATOM 2069 N N . ALA A 1 260 ? 16.427 -10.948 -13.42 1 98.5 260 ALA A N 1
ATOM 2070 C CA . ALA A 1 260 ? 15.635 -12.124 -13.772 1 98.5 260 ALA A CA 1
ATOM 2071 C C . ALA A 1 260 ? 16.318 -13.406 -13.302 1 98.5 260 ALA A C 1
ATOM 2073 O O . ALA A 1 260 ? 15.665 -14.3 -12.759 1 98.5 260 ALA A O 1
ATOM 2074 N N . LYS A 1 261 ? 17.595 -13.493 -13.472 1 98.22 261 LYS A N 1
ATOM 2075 C CA . LYS A 1 261 ? 18.354 -14.66 -13.031 1 98.22 261 LYS A CA 1
ATOM 2076 C C . LYS A 1 261 ? 18.223 -14.865 -11.525 1 98.22 261 LYS A C 1
ATOM 2078 O O . LYS A 1 261 ? 18.041 -15.992 -11.06 1 98.22 261 LYS A O 1
ATOM 2083 N N . ARG A 1 262 ? 18.271 -13.808 -10.858 1 97.11 262 ARG A N 1
ATOM 2084 C CA . ARG A 1 262 ? 18.151 -13.887 -9.406 1 97.11 262 ARG A CA 1
ATOM 2085 C C . ARG A 1 262 ? 16.749 -14.326 -8.996 1 97.11 262 ARG A C 1
ATOM 2087 O O . ARG A 1 262 ? 16.589 -15.127 -8.072 1 97.11 262 ARG A O 1
ATOM 2094 N N . MET A 1 263 ? 15.771 -13.791 -9.693 1 96.31 263 MET A N 1
ATOM 2095 C CA . MET A 1 263 ? 14.397 -14.197 -9.413 1 96.31 263 MET A CA 1
ATOM 2096 C C . MET A 1 263 ? 14.221 -15.698 -9.619 1 96.31 263 MET A C 1
ATOM 2098 O O . MET A 1 263 ? 13.618 -16.376 -8.786 1 96.31 263 MET A O 1
ATOM 2102 N N . VAL A 1 264 ? 14.757 -16.165 -10.671 1 95.61 264 VAL A N 1
ATOM 2103 C CA . VAL A 1 264 ? 14.64 -17.583 -10.994 1 95.61 264 VAL A CA 1
ATOM 2104 C C . VAL A 1 264 ? 15.367 -18.415 -9.94 1 95.61 264 VAL A C 1
ATOM 2106 O O . VAL A 1 264 ? 14.802 -19.364 -9.391 1 95.61 264 VAL A O 1
ATOM 2109 N N . ARG A 1 265 ? 16.565 -18.018 -9.63 1 94.84 265 ARG A N 1
ATOM 2110 C CA . ARG A 1 265 ? 17.411 -18.767 -8.706 1 94.84 265 ARG A CA 1
ATOM 2111 C C . ARG A 1 265 ? 16.792 -18.815 -7.313 1 94.84 265 ARG A C 1
ATOM 2113 O O . ARG A 1 265 ? 16.825 -19.853 -6.649 1 94.84 265 ARG A O 1
ATOM 2120 N N . SER A 1 266 ? 16.179 -17.773 -6.939 1 92.47 266 SER A N 1
ATOM 2121 C CA . SER A 1 266 ? 15.669 -17.677 -5.576 1 92.47 266 SER A CA 1
ATOM 2122 C C . SER A 1 266 ? 14.171 -17.957 -5.525 1 92.47 266 SER A C 1
ATOM 2124 O O . SER A 1 266 ? 13.549 -17.85 -4.465 1 92.47 266 SER A O 1
ATOM 2126 N N . ASP A 1 267 ? 13.564 -18.222 -6.677 1 90.8 267 ASP A N 1
ATOM 2127 C CA . ASP A 1 267 ? 12.134 -18.5 -6.775 1 90.8 267 ASP A CA 1
ATOM 2128 C C . ASP A 1 267 ? 11.311 -17.358 -6.184 1 90.8 267 ASP A C 1
ATOM 2130 O O . ASP A 1 267 ? 10.462 -17.581 -5.318 1 90.8 267 ASP A O 1
ATOM 2134 N N . LEU A 1 268 ? 11.612 -16.162 -6.662 1 92.7 268 LEU A N 1
ATOM 2135 C CA . LEU A 1 268 ? 10.919 -14.967 -6.192 1 92.7 268 LEU A CA 1
ATOM 2136 C C . LEU A 1 268 ? 10.13 -14.316 -7.323 1 92.7 268 LEU A C 1
ATOM 2138 O O . LEU A 1 268 ? 10.638 -14.175 -8.438 1 92.7 268 LEU A O 1
ATOM 2142 N N . ASP A 1 269 ? 8.891 -13.888 -7.039 1 92.47 269 ASP A N 1
ATOM 2143 C CA . ASP A 1 269 ? 8.085 -13.117 -7.981 1 92.47 269 ASP A CA 1
ATOM 2144 C C . ASP A 1 269 ? 8.289 -11.618 -7.779 1 92.47 269 ASP A C 1
ATOM 2146 O O . ASP A 1 269 ? 7.875 -10.811 -8.614 1 92.47 269 ASP A O 1
ATOM 2150 N N . TYR A 1 270 ? 8.863 -11.295 -6.645 1 94.45 270 TYR A N 1
ATOM 2151 C CA . TYR A 1 270 ? 9.237 -9.942 -6.246 1 94.45 270 TYR A CA 1
ATOM 2152 C C . TYR A 1 270 ? 10.669 -9.903 -5.725 1 94.45 270 TYR A C 1
ATOM 2154 O O . TYR A 1 270 ? 11.098 -10.806 -5.003 1 94.45 270 TYR A O 1
ATOM 2162 N N . ILE A 1 271 ? 11.352 -8.889 -6.075 1 96.41 271 ILE A N 1
ATOM 2163 C CA . ILE A 1 271 ? 12.704 -8.787 -5.536 1 96.41 271 ILE A CA 1
ATOM 2164 C C . ILE A 1 271 ? 12.929 -7.387 -4.97 1 96.41 271 ILE A C 1
ATOM 2166 O O . ILE A 1 271 ? 12.672 -6.388 -5.646 1 96.41 271 ILE A O 1
ATOM 2170 N N . PRO A 1 272 ? 13.357 -7.277 -3.697 1 97.11 272 PRO A N 1
ATOM 2171 C CA . PRO A 1 272 ? 13.657 -5.981 -3.084 1 97.11 272 PRO A CA 1
ATOM 2172 C C . PRO A 1 272 ? 14.786 -5.24 -3.796 1 97.11 272 PRO A C 1
ATOM 2174 O O . PRO A 1 272 ? 15.693 -5.87 -4.346 1 97.11 272 PRO A O 1
ATOM 2177 N N . VAL A 1 273 ? 14.704 -3.974 -3.783 1 97.7 273 VAL A N 1
ATOM 2178 C CA . VAL A 1 273 ? 15.74 -3.112 -4.343 1 97.7 273 VAL A CA 1
ATOM 2179 C C . VAL A 1 273 ? 16.377 -2.28 -3.232 1 97.7 273 VAL A C 1
ATOM 2181 O O . VAL A 1 273 ? 15.674 -1.635 -2.451 1 97.7 273 VAL A O 1
ATOM 2184 N N . LEU A 1 274 ? 17.629 -2.35 -3.161 1 96.2 274 LEU A N 1
ATOM 2185 C CA . LEU A 1 274 ? 18.371 -1.564 -2.182 1 96.2 274 LEU A CA 1
ATOM 2186 C C . LEU A 1 274 ? 19.123 -0.423 -2.859 1 96.2 274 LEU A C 1
ATOM 2188 O O . LEU A 1 274 ? 19.496 -0.528 -4.03 1 96.2 274 LEU A O 1
ATOM 2192 N N . ASP A 1 275 ? 19.265 0.623 -2.13 1 93.01 275 ASP A N 1
ATOM 2193 C CA . ASP A 1 275 ? 20.104 1.707 -2.633 1 93.01 275 ASP A CA 1
ATOM 2194 C C . ASP A 1 275 ? 21.573 1.465 -2.296 1 93.01 275 ASP A C 1
ATOM 2196 O O . ASP A 1 275 ? 21.944 0.375 -1.856 1 93.01 275 ASP A O 1
ATOM 2200 N N . SER A 1 276 ? 22.417 2.454 -2.528 1 90.65 276 SER A N 1
ATOM 2201 C CA . SER A 1 276 ? 23.861 2.323 -2.365 1 90.65 276 SER A CA 1
ATOM 2202 C C . SER A 1 276 ? 24.24 2.168 -0.896 1 90.65 276 SER A C 1
ATOM 2204 O O . SER A 1 276 ? 25.327 1.681 -0.578 1 90.65 276 SER A O 1
ATOM 2206 N N . GLU A 1 277 ? 23.367 2.535 0.042 1 88.44 277 GLU A N 1
ATOM 2207 C CA . GLU A 1 277 ? 23.618 2.41 1.474 1 88.44 277 GLU A CA 1
ATOM 2208 C C . GLU A 1 277 ? 22.97 1.15 2.041 1 88.44 277 GLU A C 1
ATOM 2210 O O . GLU A 1 277 ? 22.841 1.006 3.258 1 88.44 277 GLU A O 1
ATOM 2215 N N . ASN A 1 278 ? 22.432 0.326 1.167 1 89.1 278 ASN A N 1
ATOM 2216 C CA . ASN A 1 278 ? 21.797 -0.943 1.504 1 89.1 278 ASN A CA 1
ATOM 2217 C C . ASN A 1 278 ? 20.476 -0.731 2.237 1 89.1 278 ASN A C 1
ATOM 2219 O O . ASN A 1 278 ? 20.11 -1.524 3.108 1 89.1 278 ASN A O 1
ATOM 2223 N N . ARG A 1 279 ? 19.9 0.375 1.899 1 89.67 279 ARG A N 1
ATOM 2224 C CA . ARG A 1 279 ? 18.556 0.626 2.41 1 89.67 279 ARG A CA 1
ATOM 2225 C C . ARG A 1 279 ? 17.497 0.2 1.399 1 89.67 279 ARG A C 1
ATOM 2227 O O . ARG A 1 279 ? 17.654 0.422 0.197 1 89.67 279 ARG A O 1
ATOM 2234 N N . LEU A 1 280 ? 16.511 -0.427 1.908 1 94.71 280 LEU A N 1
ATOM 2235 C CA . LEU A 1 280 ? 15.395 -0.846 1.066 1 94.71 280 LEU A CA 1
ATOM 2236 C C . LEU A 1 280 ? 14.672 0.363 0.481 1 94.71 280 LEU A C 1
ATOM 2238 O O . LEU A 1 280 ? 14.32 1.293 1.209 1 94.71 280 LEU A O 1
ATOM 2242 N N . ILE A 1 281 ? 14.423 0.393 -0.899 1 93.57 281 ILE A N 1
ATOM 2243 C CA . ILE A 1 281 ? 13.814 1.575 -1.497 1 93.57 281 ILE A CA 1
ATOM 2244 C C . ILE A 1 281 ? 12.605 1.165 -2.335 1 93.57 281 ILE A C 1
ATOM 2246 O O . ILE A 1 281 ? 11.885 2.019 -2.858 1 93.57 281 ILE A O 1
ATOM 2250 N N . GLY A 1 282 ? 12.371 -0.134 -2.508 1 95.11 282 GLY A N 1
ATOM 2251 C CA . GLY A 1 282 ? 11.242 -0.602 -3.296 1 95.11 282 GLY A CA 1
ATOM 2252 C C . GLY A 1 282 ? 11.372 -2.052 -3.722 1 95.11 282 GLY A C 1
ATOM 2253 O O . GLY A 1 282 ? 12.069 -2.835 -3.074 1 95.11 282 GLY A O 1
ATOM 2254 N N . THR A 1 283 ? 10.635 -2.405 -4.762 1 96.51 283 THR A N 1
ATOM 2255 C CA . THR A 1 283 ? 10.636 -3.773 -5.269 1 96.51 283 THR A CA 1
ATOM 2256 C C . THR A 1 283 ? 10.507 -3.786 -6.79 1 96.51 283 THR A C 1
ATOM 2258 O O . THR A 1 283 ? 10.077 -2.799 -7.39 1 96.51 283 THR A O 1
ATOM 2261 N N . VAL A 1 284 ? 10.993 -4.83 -7.382 1 97.43 284 VAL A N 1
ATOM 2262 C CA . VAL A 1 284 ? 10.677 -5.165 -8.766 1 97.43 284 VAL A CA 1
ATOM 2263 C C . VAL A 1 284 ? 9.797 -6.412 -8.808 1 97.43 284 VAL A C 1
ATOM 2265 O O . VAL A 1 284 ? 10.155 -7.451 -8.248 1 97.43 284 VAL A O 1
ATOM 2268 N N . ARG A 1 285 ? 8.67 -6.292 -9.4 1 96.13 285 ARG A N 1
ATOM 2269 C CA . ARG A 1 285 ? 7.785 -7.432 -9.615 1 96.13 285 ARG A CA 1
ATOM 2270 C C . ARG A 1 285 ? 8.08 -8.11 -10.949 1 96.13 285 ARG A C 1
ATOM 2272 O O . ARG A 1 285 ? 8.373 -7.44 -11.941 1 96.13 285 ARG A O 1
ATOM 2279 N N . ASP A 1 286 ? 7.953 -9.372 -10.917 1 96.71 286 ASP A N 1
ATOM 2280 C CA . ASP A 1 286 ? 8.168 -10.09 -12.169 1 96.71 286 ASP A CA 1
ATOM 2281 C C . ASP A 1 286 ? 7.203 -9.61 -13.25 1 96.71 286 ASP A C 1
ATOM 2283 O O . ASP A 1 286 ? 7.599 -9.416 -14.402 1 96.71 286 ASP A O 1
ATOM 2287 N N . LYS A 1 287 ? 6.004 -9.287 -12.955 1 96.07 287 LYS A N 1
ATOM 2288 C CA . LYS A 1 287 ? 5.023 -8.8 -13.92 1 96.07 287 LYS A CA 1
ATOM 2289 C C . LYS A 1 287 ? 5.451 -7.461 -14.512 1 96.07 287 LYS A C 1
ATOM 2291 O O . LYS A 1 287 ? 5.158 -7.167 -15.672 1 96.07 287 LYS A O 1
ATOM 2296 N N . ASP A 1 288 ? 6.113 -6.689 -13.773 1 96.01 288 ASP A N 1
ATOM 2297 C CA . ASP A 1 288 ? 6.605 -5.414 -14.288 1 96.01 288 ASP A CA 1
ATOM 2298 C C . ASP A 1 288 ? 7.854 -5.613 -15.143 1 96.01 288 ASP A C 1
ATOM 2300 O O . ASP A 1 288 ? 8.027 -4.942 -16.163 1 96.01 288 ASP A O 1
ATOM 2304 N N . LEU A 1 289 ? 8.667 -6.538 -14.718 1 98.11 289 LEU A N 1
ATOM 2305 C CA . LEU A 1 289 ? 9.94 -6.759 -15.395 1 98.11 289 LEU A CA 1
ATOM 2306 C C . LEU A 1 289 ? 9.72 -7.29 -16.807 1 98.11 289 LEU A C 1
ATOM 2308 O O . LEU A 1 289 ? 10.463 -6.943 -17.728 1 98.11 289 LEU A O 1
ATOM 2312 N N . ILE A 1 290 ? 8.717 -8.06 -17.026 1 97.95 290 ILE A N 1
ATOM 2313 C CA . ILE A 1 290 ? 8.525 -8.692 -18.327 1 97.95 290 ILE A CA 1
ATOM 2314 C C . ILE A 1 290 ? 8.114 -7.641 -19.356 1 97.95 290 ILE A C 1
ATOM 2316 O O . ILE A 1 290 ? 8.147 -7.898 -20.562 1 97.95 290 ILE A O 1
ATOM 2320 N N . ARG A 1 291 ? 7.727 -6.482 -18.91 1 97.35 291 ARG A N 1
ATOM 2321 C CA . ARG A 1 291 ? 7.38 -5.39 -19.813 1 97.35 291 ARG A CA 1
ATOM 2322 C C . ARG A 1 291 ? 8.574 -4.992 -20.675 1 97.35 291 ARG A C 1
ATOM 2324 O O . ARG A 1 291 ? 8.412 -4.325 -21.699 1 97.35 291 ARG A O 1
ATOM 2331 N N . VAL A 1 292 ? 9.744 -5.4 -20.273 1 97.02 292 VAL A N 1
ATOM 2332 C CA . VAL A 1 292 ? 10.948 -5.073 -21.031 1 97.02 292 VAL A CA 1
ATOM 2333 C C . VAL A 1 292 ? 10.827 -5.618 -22.453 1 97.02 292 VAL A C 1
ATOM 2335 O O . VAL A 1 292 ? 11.392 -5.051 -23.391 1 97.02 292 VAL A O 1
ATOM 2338 N N . LEU A 1 293 ? 10.098 -6.669 -22.646 1 95.88 293 LEU A N 1
ATOM 2339 C CA . LEU A 1 293 ? 9.96 -7.316 -23.946 1 95.88 293 LEU A CA 1
ATOM 2340 C C . LEU A 1 293 ? 9.093 -6.479 -24.881 1 95.88 293 LEU A C 1
ATOM 2342 O O . LEU A 1 293 ? 9.078 -6.708 -26.092 1 95.88 293 LEU A O 1
ATOM 2346 N N . LEU A 1 294 ? 8.351 -5.537 -24.293 1 94.7 294 LEU A N 1
ATOM 2347 C CA . LEU A 1 294 ? 7.597 -4.611 -25.131 1 94.7 294 LEU A CA 1
ATOM 2348 C C . LEU A 1 294 ? 8.517 -3.557 -25.74 1 94.7 294 LEU A C 1
ATOM 2350 O O . LEU A 1 294 ? 8.139 -2.876 -26.696 1 94.7 294 LEU A O 1
ATOM 2354 N N . GLU A 1 295 ? 9.682 -3.416 -25.187 1 88.72 295 GLU A N 1
ATOM 2355 C CA . GLU A 1 295 ? 10.612 -2.357 -25.566 1 88.72 295 GLU A CA 1
ATOM 2356 C C . GLU A 1 295 ? 11.718 -2.891 -26.472 1 88.72 295 GLU A C 1
ATOM 2358 O O . GLU A 1 295 ? 12.498 -2.117 -27.031 1 88.72 295 GLU A O 1
ATOM 2363 N N . VAL A 1 296 ? 11.902 -4.158 -26.527 1 77.78 296 VAL A N 1
ATOM 2364 C CA . VAL A 1 296 ? 12.982 -4.731 -27.323 1 77.78 296 VAL A CA 1
ATOM 2365 C C . VAL A 1 296 ? 12.444 -5.177 -28.68 1 77.78 296 VAL A C 1
ATOM 2367 O O . VAL A 1 296 ? 11.266 -5.52 -28.805 1 77.78 296 VAL A O 1
ATOM 2370 N N . MET B 1 1 ? -65.01 34.404 11.064 1 24.56 1 MET B N 1
ATOM 2371 C CA . MET B 1 1 ? -64.073 35.277 10.361 1 24.56 1 MET B CA 1
ATOM 2372 C C . MET B 1 1 ? -62.638 34.999 10.798 1 24.56 1 MET B C 1
ATOM 2374 O O . MET B 1 1 ? -61.753 35.832 10.601 1 24.56 1 MET B O 1
ATOM 2378 N N . ASN B 1 2 ? -62.305 33.918 11.503 1 23.5 2 ASN B N 1
ATOM 2379 C CA . ASN B 1 2 ? -61.128 33.56 12.287 1 23.5 2 ASN B CA 1
ATOM 2380 C C . ASN B 1 2 ? -59.924 33.279 11.392 1 23.5 2 ASN B C 1
ATOM 2382 O O . ASN B 1 2 ? -59.83 32.207 10.79 1 23.5 2 ASN B O 1
ATOM 2386 N N . ARG B 1 3 ? -59.447 34.347 10.542 1 25.56 3 ARG B N 1
ATOM 2387 C CA . ARG B 1 3 ? -58.372 34.356 9.555 1 25.56 3 ARG B CA 1
ATOM 2388 C C . ARG B 1 3 ? -57.052 33.913 10.179 1 25.56 3 ARG B C 1
ATOM 2390 O O . ARG B 1 3 ? -56.508 34.6 11.046 1 25.56 3 ARG B O 1
ATOM 2397 N N . GLY B 1 4 ? -56.893 32.627 10.371 1 28.97 4 GLY B N 1
ATOM 2398 C CA . GLY B 1 4 ? -55.741 31.972 10.969 1 28.97 4 GLY B CA 1
ATOM 2399 C C . GLY B 1 4 ? -54.418 32.478 10.425 1 28.97 4 GLY B C 1
ATOM 2400 O O . GLY B 1 4 ? -54.288 32.725 9.224 1 28.97 4 GLY B O 1
ATOM 2401 N N . MET B 1 5 ? -53.626 33.282 11.112 1 25.49 5 MET B N 1
ATOM 2402 C CA . MET B 1 5 ? -52.276 33.787 10.875 1 25.49 5 MET B CA 1
ATOM 2403 C C . MET B 1 5 ? -51.37 32.686 10.335 1 25.49 5 MET B C 1
ATOM 2405 O O . MET B 1 5 ? -51.106 31.699 11.024 1 25.49 5 MET B O 1
ATOM 2409 N N . LYS B 1 6 ? -51.46 32.334 8.992 1 30.6 6 LYS B N 1
ATOM 2410 C CA . LYS B 1 6 ? -50.494 31.584 8.195 1 30.6 6 LYS B CA 1
ATOM 2411 C C . LYS B 1 6 ? -49.066 32.02 8.509 1 30.6 6 LYS B C 1
ATOM 2413 O O . LYS B 1 6 ? -48.692 33.168 8.259 1 30.6 6 LYS B O 1
ATOM 2418 N N . ASN B 1 7 ? -48.525 31.714 9.698 1 26.88 7 ASN B N 1
ATOM 2419 C CA . ASN B 1 7 ? -47.126 31.936 10.044 1 26.88 7 ASN B CA 1
ATOM 2420 C C . ASN B 1 7 ? -46.204 31.657 8.861 1 26.88 7 ASN B C 1
ATOM 2422 O O . ASN B 1 7 ? -46.284 30.594 8.242 1 26.88 7 ASN B O 1
ATOM 2426 N N . TYR B 1 8 ? -45.802 32.654 8.023 1 30.97 8 TYR B N 1
ATOM 2427 C CA . TYR B 1 8 ? -44.749 32.784 7.022 1 30.97 8 TYR B CA 1
ATOM 2428 C C . TYR B 1 8 ? -43.456 32.138 7.504 1 30.97 8 TYR B C 1
ATOM 2430 O O . TYR B 1 8 ? -42.776 32.675 8.382 1 30.97 8 TYR B O 1
ATOM 2438 N N . LEU B 1 9 ? -43.418 30.881 7.861 1 32.57 9 LEU B N 1
ATOM 2439 C CA . LEU B 1 9 ? -42.103 30.261 7.979 1 32.57 9 LEU B CA 1
ATOM 2440 C C . LEU B 1 9 ? -41.24 30.582 6.763 1 32.57 9 LEU B C 1
ATOM 2442 O O . LEU B 1 9 ? -41.598 30.238 5.634 1 32.57 9 LEU B O 1
ATOM 2446 N N . SER B 1 10 ? -40.801 31.8 6.528 1 33.82 10 SER B N 1
ATOM 2447 C CA . SER B 1 10 ? -39.712 32.15 5.622 1 33.82 10 SER B CA 1
ATOM 2448 C C . SER B 1 10 ? -38.67 31.038 5.555 1 33.82 10 SER B C 1
ATOM 2450 O O . SER B 1 10 ? -38.072 30.678 6.571 1 33.82 10 SER B O 1
ATOM 2452 N N . GLN B 1 11 ? -38.909 29.896 4.853 1 34.34 11 GLN B N 1
ATOM 2453 C CA . GLN B 1 11 ? -37.869 29.016 4.331 1 34.34 11 GLN B CA 1
ATOM 2454 C C . GLN B 1 11 ? -36.65 29.814 3.878 1 34.34 11 GLN B C 1
ATOM 2456 O O . GLN B 1 11 ? -36.69 30.487 2.846 1 34.34 11 GLN B O 1
ATOM 2461 N N . THR B 1 12 ? -35.924 30.647 4.688 1 35.21 12 THR B N 1
ATOM 2462 C CA . THR B 1 12 ? -34.595 31.143 4.347 1 35.21 12 THR B CA 1
ATOM 2463 C C . THR B 1 12 ? -33.907 30.207 3.358 1 35.21 12 THR B C 1
ATOM 2465 O O . THR B 1 12 ? -33.812 29.001 3.599 1 35.21 12 THR B O 1
ATOM 2468 N N . ASN B 1 13 ? -34.013 30.314 2.015 1 38.63 13 ASN B N 1
ATOM 2469 C CA . ASN B 1 13 ? -33.327 29.793 0.837 1 38.63 13 ASN B CA 1
ATOM 2470 C C . ASN B 1 13 ? -31.854 29.516 1.124 1 38.63 13 ASN B C 1
ATOM 2472 O O . ASN B 1 13 ? -31.048 30.444 1.203 1 38.63 13 ASN B O 1
ATOM 2476 N N . TYR B 1 14 ? -31.372 28.752 2.056 1 39.11 14 TYR B N 1
ATOM 2477 C CA . TYR B 1 14 ? -30.072 28.114 2.233 1 39.11 14 TYR B CA 1
ATOM 2478 C C . TYR B 1 14 ? -29.41 27.842 0.887 1 39.11 14 TYR B C 1
ATOM 2480 O O . TYR B 1 14 ? -28.539 26.976 0.781 1 39.11 14 TYR B O 1
ATOM 2488 N N . ARG B 1 15 ? -29.934 28.319 -0.211 1 42.06 15 ARG B N 1
ATOM 2489 C CA . ARG B 1 15 ? -29.269 28.209 -1.505 1 42.06 15 ARG B CA 1
ATOM 2490 C C . ARG B 1 15 ? -27.875 28.825 -1.458 1 42.06 15 ARG B C 1
ATOM 2492 O O . ARG B 1 15 ? -27.207 28.941 -2.488 1 42.06 15 ARG B O 1
ATOM 2499 N N . ASP B 1 16 ? -27.556 29.764 -0.553 1 55.05 16 ASP B N 1
ATOM 2500 C CA . ASP B 1 16 ? -26.252 30.41 -0.665 1 55.05 16 ASP B CA 1
ATOM 2501 C C . ASP B 1 16 ? -25.121 29.398 -0.495 1 55.05 16 ASP B C 1
ATOM 2503 O O . ASP B 1 16 ? -25.051 28.703 0.52 1 55.05 16 ASP B O 1
ATOM 2507 N N . ALA B 1 17 ? -24.467 29.064 -1.613 1 77.48 17 ALA B N 1
ATOM 2508 C CA . ALA B 1 17 ? -23.36 28.118 -1.728 1 77.48 17 ALA B CA 1
ATOM 2509 C C . ALA B 1 17 ? -22.269 28.423 -0.706 1 77.48 17 ALA B C 1
ATOM 2511 O O . ALA B 1 17 ? -21.954 29.589 -0.455 1 77.48 17 ALA B O 1
ATOM 2512 N N . MET B 1 18 ? -22.021 27.591 0.253 1 90.83 18 MET B N 1
ATOM 2513 C CA . MET B 1 18 ? -20.936 27.694 1.225 1 90.83 18 MET B CA 1
ATOM 2514 C C . MET B 1 18 ? -19.657 28.193 0.562 1 90.83 18 MET B C 1
ATOM 2516 O O . MET B 1 18 ? -19.255 27.682 -0.485 1 90.83 18 MET B O 1
ATOM 2520 N N . LYS B 1 19 ? -19.199 29.335 1.097 1 96.15 19 LYS B N 1
ATOM 2521 C CA . LYS B 1 19 ? -17.979 29.93 0.558 1 96.15 19 LYS B CA 1
ATOM 2522 C C . LYS B 1 19 ? -16.774 29.607 1.438 1 96.15 19 LYS B C 1
ATOM 2524 O O . LYS B 1 19 ? -16.932 29.137 2.566 1 96.15 19 LYS B O 1
ATOM 2529 N N . ALA B 1 20 ? -15.545 29.858 0.893 1 97.64 20 ALA B N 1
ATOM 2530 C CA . ALA B 1 20 ? -14.305 29.657 1.637 1 97.64 20 ALA B CA 1
ATOM 2531 C C . ALA B 1 20 ? -14.321 30.436 2.95 1 97.64 20 ALA B C 1
ATOM 2533 O O . ALA B 1 20 ? -13.924 29.913 3.994 1 97.64 20 ALA B O 1
ATOM 2534 N N . ALA B 1 21 ? -14.871 31.589 2.93 1 96.26 21 ALA B N 1
ATOM 2535 C CA . ALA B 1 21 ? -14.915 32.462 4.1 1 96.26 21 ALA B CA 1
ATOM 2536 C C . ALA B 1 21 ? -15.747 31.839 5.218 1 96.26 21 ALA B C 1
ATOM 2538 O O . ALA B 1 21 ? -15.529 32.127 6.397 1 96.26 21 ALA B O 1
ATOM 2539 N N . ASP B 1 22 ? -16.685 30.962 4.858 1 94.93 22 ASP B N 1
ATOM 2540 C CA . ASP B 1 22 ? -17.601 30.36 5.822 1 94.93 22 ASP B CA 1
ATOM 2541 C C . ASP B 1 22 ? -16.919 29.238 6.601 1 94.93 22 ASP B C 1
ATOM 2543 O O . ASP B 1 22 ? -17.402 28.826 7.657 1 94.93 22 ASP B O 1
ATOM 2547 N N . ILE B 1 23 ? -15.816 28.78 6.085 1 95.7 23 ILE B N 1
ATOM 2548 C CA . ILE B 1 23 ? -15.234 27.606 6.725 1 95.7 23 ILE B CA 1
ATOM 2549 C C . ILE B 1 23 ? -13.794 27.904 7.137 1 95.7 23 ILE B C 1
ATOM 2551 O O . ILE B 1 23 ? -13.166 27.11 7.842 1 95.7 23 ILE B O 1
ATOM 2555 N N . MET B 1 24 ? -13.255 28.998 6.753 1 96.47 24 MET B N 1
ATOM 2556 C CA . MET B 1 24 ? -11.86 29.323 7.035 1 96.47 24 MET B CA 1
ATOM 2557 C C . MET B 1 24 ? -11.671 29.683 8.505 1 96.47 24 MET B C 1
ATOM 2559 O O . MET B 1 24 ? -12.622 30.09 9.175 1 96.47 24 MET B O 1
ATOM 2563 N N . ASN B 1 25 ? -10.476 29.503 8.978 1 95.58 25 ASN B N 1
ATOM 2564 C CA . ASN B 1 25 ? -10.017 30.133 10.211 1 95.58 25 ASN B CA 1
ATOM 2565 C C . ASN B 1 25 ? -9.42 31.512 9.949 1 95.58 25 ASN B C 1
ATOM 2567 O O . ASN B 1 25 ? -8.435 31.638 9.219 1 95.58 25 ASN B O 1
ATOM 2571 N N . SER B 1 26 ? -10.005 32.491 10.479 1 95.06 26 SER B N 1
ATOM 2572 C CA . SER B 1 26 ? -9.593 33.865 10.207 1 95.06 26 SER B CA 1
ATOM 2573 C C . SER B 1 26 ? -8.427 34.279 11.099 1 95.06 26 SER B C 1
ATOM 2575 O O . SER B 1 26 ? -7.814 35.326 10.882 1 95.06 26 SER B O 1
ATOM 2577 N N . ASN B 1 27 ? -8.145 33.468 12.122 1 92.95 27 ASN B N 1
ATOM 2578 C CA . ASN B 1 27 ? -6.983 33.72 12.967 1 92.95 27 ASN B CA 1
ATOM 2579 C C . ASN B 1 27 ? -5.735 33.03 12.423 1 92.95 27 ASN B C 1
ATOM 2581 O O . ASN B 1 27 ? -5.253 32.058 13.008 1 92.95 27 ASN B O 1
ATOM 2585 N N . VAL B 1 28 ? -5.212 33.643 11.435 1 93.99 28 VAL B N 1
ATOM 2586 C CA . VAL B 1 28 ? -4.103 32.998 10.74 1 93.99 28 VAL B CA 1
ATOM 2587 C C . VAL B 1 28 ? -2.789 33.326 11.445 1 93.99 28 VAL B C 1
ATOM 2589 O O . VAL B 1 28 ? -2.477 34.497 11.675 1 93.99 28 VAL B O 1
ATOM 2592 N N . ILE B 1 29 ? -2.102 32.346 11.802 1 95.7 29 ILE B N 1
ATOM 2593 C CA . ILE B 1 29 ? -0.727 32.491 12.267 1 95.7 29 ILE B CA 1
ATOM 2594 C C . ILE B 1 29 ? 0.225 32.486 11.072 1 95.7 29 ILE B C 1
ATOM 2596 O O . ILE B 1 29 ? 0.13 31.621 10.199 1 95.7 29 ILE B O 1
ATOM 2600 N N . TYR B 1 30 ? 1.027 33.468 10.919 1 96.76 30 TYR B N 1
ATOM 2601 C CA . TYR B 1 30 ? 1.94 33.573 9.786 1 96.76 30 TYR B CA 1
ATOM 2602 C C . TYR B 1 30 ? 3.32 34.035 10.237 1 96.76 30 TYR B C 1
ATOM 2604 O O . TYR B 1 30 ? 3.481 34.527 11.357 1 96.76 30 TYR B O 1
ATOM 2612 N N . ALA B 1 31 ? 4.256 33.822 9.439 1 97.21 31 ALA B N 1
ATOM 2613 C CA . ALA B 1 31 ? 5.602 34.365 9.602 1 97.21 31 ALA B CA 1
ATOM 2614 C C . ALA B 1 31 ? 5.875 35.468 8.582 1 97.21 31 ALA B C 1
ATOM 2616 O O . ALA B 1 31 ? 5.157 35.594 7.588 1 97.21 31 ALA B O 1
ATOM 2617 N N . THR B 1 32 ? 6.852 36.268 8.851 1 97.12 32 THR B N 1
ATOM 2618 C CA . THR B 1 32 ? 7.206 37.349 7.937 1 97.12 32 THR B CA 1
ATOM 2619 C C . THR B 1 32 ? 8.678 37.262 7.542 1 97.12 32 THR B C 1
ATOM 2621 O O . THR B 1 32 ? 9.502 36.754 8.305 1 97.12 32 THR B O 1
ATOM 2624 N N . LEU B 1 33 ? 8.861 37.628 6.307 1 96.5 33 LEU B N 1
ATOM 2625 C CA . LEU B 1 33 ? 10.257 37.765 5.905 1 96.5 33 LEU B CA 1
ATOM 2626 C C . LEU B 1 33 ? 10.812 39.123 6.321 1 96.5 33 LEU B C 1
ATOM 2628 O O . LEU B 1 33 ? 10.105 40.132 6.26 1 96.5 33 LEU B O 1
ATOM 2632 N N . PRO B 1 34 ? 12.098 39.136 6.734 1 95.97 34 PRO B N 1
ATOM 2633 C CA . PRO B 1 34 ? 13.001 38 6.937 1 95.97 34 PRO B CA 1
ATOM 2634 C C . PRO B 1 34 ? 12.767 37.291 8.269 1 95.97 34 PRO B C 1
ATOM 2636 O O . PRO B 1 34 ? 12.335 37.918 9.239 1 95.97 34 PRO B O 1
ATOM 2639 N N . SER B 1 35 ? 12.777 36.048 8.334 1 95.76 35 SER B N 1
ATOM 2640 C CA . SER B 1 35 ? 12.689 35.239 9.546 1 95.76 35 SER B CA 1
ATOM 2641 C C . SER B 1 35 ? 13.549 33.984 9.436 1 95.76 35 SER B C 1
ATOM 2643 O O . SER B 1 35 ? 14.246 33.788 8.439 1 95.76 35 SER B O 1
ATOM 2645 N N . THR B 1 36 ? 13.643 33.261 10.503 1 94.54 36 THR B N 1
ATOM 2646 C CA . THR B 1 36 ? 14.537 32.109 10.566 1 94.54 36 THR B CA 1
ATOM 2647 C C . THR B 1 36 ? 13.751 30.828 10.83 1 94.54 36 THR B C 1
ATOM 2649 O O . THR B 1 36 ? 12.574 30.88 11.195 1 94.54 36 THR B O 1
ATOM 2652 N N . ARG B 1 37 ? 14.456 29.809 10.698 1 93.07 37 ARG B N 1
ATOM 2653 C CA . ARG B 1 37 ? 13.96 28.478 11.03 1 93.07 37 ARG B CA 1
ATOM 2654 C C . ARG B 1 37 ? 13.477 28.418 12.475 1 93.07 37 ARG B C 1
ATOM 2656 O O . ARG B 1 37 ? 12.395 27.896 12.752 1 93.07 37 ARG B O 1
ATOM 2663 N N . ASP B 1 38 ? 14.223 29.02 13.36 1 89.34 38 ASP B N 1
ATOM 2664 C CA . ASP B 1 38 ? 13.909 28.958 14.785 1 89.34 38 ASP B CA 1
ATOM 2665 C C . ASP B 1 38 ? 12.574 29.635 15.084 1 89.34 38 ASP B C 1
ATOM 2667 O O . ASP B 1 38 ? 11.791 29.142 15.898 1 89.34 38 ASP B O 1
ATOM 2671 N N . LYS B 1 39 ? 12.409 30.713 14.447 1 93.33 39 LYS B N 1
ATOM 2672 C CA . LYS B 1 39 ? 11.153 31.426 14.661 1 93.33 39 LYS B CA 1
ATOM 2673 C C . LYS B 1 39 ? 9.961 30.587 14.209 1 93.33 39 LYS B C 1
ATOM 2675 O O . LYS B 1 39 ? 8.926 30.561 14.877 1 93.33 39 LYS B O 1
ATOM 2680 N N . VAL B 1 40 ? 10.112 29.941 13.118 1 93.79 40 VAL B N 1
ATOM 2681 C CA . VAL B 1 40 ? 9.046 29.095 12.59 1 93.79 40 VAL B CA 1
ATOM 2682 C C . VAL B 1 40 ? 8.794 27.928 13.541 1 93.79 40 VAL B C 1
ATOM 2684 O O . VAL B 1 40 ? 7.643 27.595 13.834 1 93.79 40 VAL B O 1
ATOM 2687 N N . LEU B 1 41 ? 9.826 27.308 14.058 1 87.91 41 LEU B N 1
ATOM 2688 C CA . LEU B 1 41 ? 9.703 26.195 14.993 1 87.91 41 LEU B CA 1
ATOM 2689 C C . LEU B 1 41 ? 8.996 26.635 16.271 1 87.91 41 LEU B C 1
ATOM 2691 O O . LEU B 1 41 ? 8.214 25.874 16.846 1 87.91 41 LEU B O 1
ATOM 2695 N N . GLU B 1 42 ? 9.282 27.854 16.665 1 90.56 42 GLU B N 1
ATOM 2696 C CA . GLU B 1 42 ? 8.596 28.408 17.828 1 90.56 42 GLU B CA 1
ATOM 2697 C C . GLU B 1 42 ? 7.095 28.524 17.582 1 90.56 42 GLU B C 1
ATOM 2699 O O . GLU B 1 42 ? 6.29 28.213 18.462 1 90.56 42 GLU B O 1
ATOM 2704 N N . LEU B 1 43 ? 6.756 28.981 16.401 1 92.17 43 LEU B N 1
ATOM 2705 C CA . LEU B 1 43 ? 5.345 29.096 16.05 1 92.17 43 LEU B CA 1
ATOM 2706 C C . LEU B 1 43 ? 4.673 27.727 16.042 1 92.17 43 LEU B C 1
ATOM 2708 O O . LEU B 1 43 ? 3.567 27.57 16.564 1 92.17 43 LEU B O 1
ATOM 2712 N N . PHE B 1 44 ? 5.355 26.707 15.438 1 86.61 44 PHE B N 1
ATOM 2713 C CA . PHE B 1 44 ? 4.822 25.35 15.396 1 86.61 44 PHE B CA 1
ATOM 2714 C C . PHE B 1 44 ? 4.536 24.837 16.802 1 86.61 44 PHE B C 1
ATOM 2716 O O . PHE B 1 44 ? 3.464 24.286 17.061 1 86.61 44 PHE B O 1
ATOM 2723 N N . LYS B 1 45 ? 5.443 25.079 17.663 1 82.67 45 LYS B N 1
ATOM 2724 C CA . LYS B 1 45 ? 5.338 24.584 19.033 1 82.67 45 LYS B CA 1
ATOM 2725 C C . LYS B 1 45 ? 4.262 25.339 19.809 1 82.67 45 LYS B C 1
ATOM 2727 O O . LYS B 1 45 ? 3.403 24.725 20.445 1 82.67 45 LYS B O 1
ATOM 2732 N N . LYS B 1 46 ? 4.336 26.639 19.747 1 88.38 46 LYS B N 1
ATOM 2733 C CA . LYS B 1 46 ? 3.462 27.508 20.529 1 88.38 46 LYS B CA 1
ATOM 2734 C C . LYS B 1 46 ? 1.998 27.302 20.149 1 88.38 46 LYS B C 1
ATOM 2736 O O . LYS B 1 46 ? 1.126 27.257 21.019 1 88.38 46 LYS B O 1
ATOM 2741 N N . TYR B 1 47 ? 1.765 27.136 18.865 1 89.74 47 TYR B N 1
ATOM 2742 C CA . TYR B 1 47 ? 0.381 27.1 18.407 1 89.74 47 TYR B CA 1
ATOM 2743 C C . TYR B 1 47 ? -0.026 25.686 18.01 1 89.74 47 TYR B C 1
ATOM 2745 O O . TYR B 1 47 ? -1.158 25.458 17.576 1 89.74 47 TYR B O 1
ATOM 2753 N N . GLU B 1 48 ? 0.851 24.718 18.044 1 82.28 48 GLU B N 1
ATOM 2754 C CA . GLU B 1 48 ? 0.6 23.317 17.721 1 82.28 48 GLU B CA 1
ATOM 2755 C C . GLU B 1 48 ? 0.116 23.16 16.282 1 82.28 48 GLU B C 1
ATOM 2757 O O . GLU B 1 48 ? -0.904 22.515 16.031 1 82.28 48 GLU B O 1
ATOM 2762 N N . ILE B 1 49 ? 0.911 23.867 15.459 1 86.06 49 ILE B N 1
ATOM 2763 C CA . ILE B 1 49 ? 0.601 23.799 14.035 1 86.06 49 ILE B CA 1
ATOM 2764 C C . ILE B 1 49 ? 1.818 23.291 13.265 1 86.06 49 ILE B C 1
ATOM 2766 O O . ILE B 1 49 ? 2.922 23.225 13.81 1 86.06 49 ILE B O 1
ATOM 2770 N N . SER B 1 50 ? 1.521 22.874 12.021 1 83.23 50 SER B N 1
ATOM 2771 C CA . SER B 1 50 ? 2.594 22.25 11.254 1 83.23 50 SER B CA 1
ATOM 2772 C C . SER B 1 50 ? 2.887 23.031 9.977 1 83.23 50 SER B C 1
ATOM 2774 O O . SER B 1 50 ? 3.682 22.591 9.143 1 83.23 50 SER B O 1
ATOM 2776 N N . ALA B 1 51 ? 2.238 24.198 9.801 1 91.61 51 ALA B N 1
ATOM 2777 C CA . ALA B 1 51 ? 2.477 25.046 8.636 1 91.61 51 ALA B CA 1
ATOM 2778 C C . ALA B 1 51 ? 2.144 26.503 8.942 1 91.61 51 ALA B C 1
ATOM 2780 O O . ALA B 1 51 ? 1.276 26.788 9.771 1 91.61 51 ALA B O 1
ATOM 2781 N N . VAL B 1 52 ? 2.847 27.341 8.263 1 95.37 52 VAL B N 1
ATOM 2782 C CA . VAL B 1 52 ? 2.583 28.768 8.421 1 95.37 52 VAL B CA 1
ATOM 2783 C C . VAL B 1 52 ? 2.78 29.481 7.085 1 95.37 52 VAL B C 1
ATOM 2785 O O . VAL B 1 52 ? 3.794 29.281 6.411 1 95.37 52 VAL B O 1
ATOM 2788 N N . PRO B 1 53 ? 1.781 30.259 6.67 1 97.59 53 PRO B N 1
ATOM 2789 C CA . PRO B 1 53 ? 2.035 31.166 5.548 1 97.59 53 PRO B CA 1
ATOM 2790 C C . PRO B 1 53 ? 3.128 32.188 5.851 1 97.59 53 PRO B C 1
ATOM 2792 O O . PRO B 1 53 ? 3.364 32.517 7.017 1 97.59 53 PRO B O 1
ATOM 2795 N N . VAL B 1 54 ? 3.751 32.618 4.8 1 98.25 54 VAL B N 1
ATOM 2796 C CA . VAL B 1 54 ? 4.842 33.577 4.937 1 98.25 54 VAL B CA 1
ATOM 2797 C C . VAL B 1 54 ? 4.495 34.865 4.195 1 98.25 54 VAL B C 1
ATOM 2799 O O . VAL B 1 54 ? 4.113 34.83 3.023 1 98.25 54 VAL B O 1
ATOM 2802 N N . LEU B 1 55 ? 4.65 35.956 4.909 1 97.94 55 LEU B N 1
ATOM 2803 C CA . LEU B 1 55 ? 4.345 37.252 4.313 1 97.94 55 LEU B CA 1
ATOM 2804 C C . LEU B 1 55 ? 5.613 38.078 4.128 1 97.94 55 LEU B C 1
ATOM 2806 O O . LEU B 1 55 ? 6.557 37.959 4.913 1 97.94 55 LEU B O 1
ATOM 2810 N N . LYS B 1 56 ? 5.654 38.822 3.111 1 97.11 56 LYS B N 1
ATOM 2811 C CA . LYS B 1 56 ? 6.593 39.914 2.872 1 97.11 56 LYS B CA 1
ATOM 2812 C C . LYS B 1 56 ? 5.86 41.196 2.49 1 97.11 56 LYS B C 1
ATOM 2814 O O . LYS B 1 56 ? 5.088 41.213 1.528 1 97.11 56 LYS B O 1
ATOM 2819 N N . ASN B 1 57 ? 6.051 42.287 3.237 1 94.02 57 ASN B N 1
ATOM 2820 C CA . ASN B 1 57 ? 5.343 43.54 2.997 1 94.02 57 ASN B CA 1
ATOM 2821 C C . ASN B 1 57 ? 3.834 43.324 2.916 1 94.02 57 ASN B C 1
ATOM 2823 O O . ASN B 1 57 ? 3.187 43.78 1.971 1 94.02 57 ASN B O 1
ATOM 2827 N N . SER B 1 58 ? 3.279 42.464 3.719 1 92.11 58 SER B N 1
ATOM 2828 C CA . SER B 1 58 ? 1.86 42.188 3.912 1 92.11 58 SER B CA 1
ATOM 2829 C C . SER B 1 58 ? 1.294 41.366 2.759 1 92.11 58 SER B C 1
ATOM 2831 O O . SER B 1 58 ? 0.076 41.267 2.599 1 92.11 58 SER B O 1
ATOM 2833 N N . GLU B 1 59 ? 2.193 40.877 2.015 1 95.45 59 GLU B N 1
ATOM 2834 C CA . GLU B 1 59 ? 1.766 40.019 0.914 1 95.45 59 GLU B CA 1
ATOM 2835 C C . GLU B 1 59 ? 2.198 38.573 1.141 1 95.45 59 GLU B C 1
ATOM 2837 O O . GLU B 1 59 ? 3.305 38.318 1.62 1 95.45 59 GLU B O 1
ATOM 2842 N N . LEU B 1 60 ? 1.342 37.704 0.689 1 97.64 60 LEU B N 1
ATOM 2843 C CA . LEU B 1 60 ? 1.636 36.28 0.808 1 97.64 60 LEU B CA 1
ATOM 2844 C C . LEU B 1 60 ? 2.694 35.858 -0.206 1 97.64 60 LEU B C 1
ATOM 2846 O O . LEU B 1 60 ? 2.491 35.995 -1.415 1 97.64 60 LEU B O 1
ATOM 2850 N N . VAL B 1 61 ? 3.831 35.28 0.284 1 97.08 61 VAL B N 1
ATOM 2851 C CA . VAL B 1 61 ? 4.914 34.987 -0.649 1 97.08 61 VAL B CA 1
ATOM 2852 C C . VAL B 1 61 ? 5.275 33.505 -0.572 1 97.08 61 VAL B C 1
ATOM 2854 O O . VAL B 1 61 ? 5.983 32.987 -1.439 1 97.08 61 VAL B O 1
ATOM 2857 N N . GLY B 1 62 ? 4.836 32.848 0.447 1 97.54 62 GLY B N 1
ATOM 2858 C CA . GLY B 1 62 ? 5.191 31.443 0.57 1 97.54 62 GLY B CA 1
ATOM 2859 C C . GLY B 1 62 ? 4.46 30.739 1.697 1 97.54 62 GLY B C 1
ATOM 2860 O O . GLY B 1 62 ? 3.539 31.3 2.293 1 97.54 62 GLY B O 1
ATOM 2861 N N . ILE B 1 63 ? 4.785 29.524 1.902 1 97.44 63 ILE B N 1
ATOM 2862 C CA . ILE B 1 63 ? 4.308 28.705 3.011 1 97.44 63 ILE B CA 1
ATOM 2863 C C . ILE B 1 63 ? 5.411 27.746 3.455 1 97.44 63 ILE B C 1
ATOM 2865 O O . ILE B 1 63 ? 6.164 27.23 2.626 1 97.44 63 ILE B O 1
ATOM 2869 N N . VAL B 1 64 ? 5.541 27.523 4.724 1 95.27 64 VAL B N 1
ATOM 2870 C CA . VAL B 1 64 ? 6.525 26.58 5.245 1 95.27 64 VAL B CA 1
ATOM 2871 C C . VAL B 1 64 ? 5.827 25.522 6.096 1 95.27 64 VAL B C 1
ATOM 2873 O O . VAL B 1 64 ? 4.961 25.845 6.912 1 95.27 64 VAL B O 1
ATOM 2876 N N . THR B 1 65 ? 6.1 24.295 5.838 1 89.72 65 THR B N 1
ATOM 2877 C CA . THR B 1 65 ? 5.531 23.171 6.573 1 89.72 65 THR B CA 1
ATOM 2878 C C . THR B 1 65 ? 6.616 22.427 7.348 1 89.72 65 THR B C 1
ATOM 2880 O O . THR B 1 65 ? 7.807 22.683 7.159 1 89.72 65 THR B O 1
ATOM 2883 N N . ARG B 1 66 ? 6.164 21.589 8.201 1 82.2 66 ARG B N 1
ATOM 2884 C CA . ARG B 1 66 ? 7.102 20.727 8.913 1 82.2 66 ARG B CA 1
ATOM 2885 C C . ARG B 1 66 ? 7.931 19.898 7.939 1 82.2 66 ARG B C 1
ATOM 2887 O O . ARG B 1 66 ? 9.109 19.631 8.19 1 82.2 66 ARG B O 1
ATOM 2894 N N . LYS B 1 67 ? 7.325 19.567 6.878 1 79.98 67 LYS B N 1
ATOM 2895 C CA . LYS B 1 67 ? 8.053 18.792 5.878 1 79.98 67 LYS B CA 1
ATOM 2896 C C . LYS B 1 67 ? 9.182 19.613 5.262 1 79.98 67 LYS B C 1
ATOM 2898 O O . LYS B 1 67 ? 10.256 19.082 4.972 1 79.98 67 LYS B O 1
ATOM 2903 N N . ASP B 1 68 ? 8.977 20.86 5.035 1 85.41 68 ASP B N 1
ATOM 2904 C CA . ASP B 1 68 ? 10.015 21.743 4.509 1 85.41 68 ASP B CA 1
ATOM 2905 C C . ASP B 1 68 ? 11.218 21.795 5.448 1 85.41 68 ASP B C 1
ATOM 2907 O O . ASP B 1 68 ? 12.365 21.773 4.997 1 85.41 68 ASP B O 1
ATOM 2911 N N . ILE B 1 69 ? 10.884 21.836 6.71 1 83.3 69 ILE B N 1
ATOM 2912 C CA . ILE B 1 69 ? 11.918 21.926 7.735 1 83.3 69 ILE B CA 1
ATOM 2913 C C . ILE B 1 69 ? 12.747 20.644 7.746 1 83.3 69 ILE B C 1
ATOM 2915 O O . ILE B 1 69 ? 13.973 20.692 7.872 1 83.3 69 ILE B O 1
ATOM 2919 N N . LEU B 1 70 ? 12.067 19.627 7.58 1 75.83 70 LEU B N 1
ATOM 2920 C CA . LEU B 1 70 ? 12.731 18.329 7.642 1 75.83 70 LEU B CA 1
ATOM 2921 C C . LEU B 1 70 ? 13.559 18.082 6.386 1 75.83 70 LEU B C 1
ATOM 2923 O O . LEU B 1 70 ? 14.621 17.458 6.45 1 75.83 70 LEU B O 1
ATOM 2927 N N . ARG B 1 71 ? 13.129 18.532 5.259 1 78.66 71 ARG B N 1
ATOM 2928 C CA . ARG B 1 71 ? 13.794 18.302 3.981 1 78.66 71 ARG B CA 1
ATOM 2929 C C . ARG B 1 71 ? 15.023 19.193 3.836 1 78.66 71 ARG B C 1
ATOM 2931 O O . ARG B 1 71 ? 15.955 18.859 3.101 1 78.66 71 ARG B O 1
ATOM 2938 N N . LYS B 1 72 ? 14.916 20.348 4.496 1 83.57 72 LYS B N 1
ATOM 2939 C CA . LYS B 1 72 ? 16.003 21.319 4.413 1 83.57 72 LYS B CA 1
ATOM 2940 C C . LYS B 1 72 ? 16.648 21.541 5.778 1 83.57 72 LYS B C 1
ATOM 2942 O O . LYS B 1 72 ? 16.694 22.669 6.273 1 83.57 72 LYS B O 1
ATOM 2947 N N . ILE B 1 73 ? 17.226 20.528 6.312 1 76.03 73 ILE B N 1
ATOM 2948 C CA . ILE B 1 73 ? 17.66 20.458 7.703 1 76.03 73 ILE B CA 1
ATOM 2949 C C . ILE B 1 73 ? 18.722 21.524 7.965 1 76.03 73 ILE B C 1
ATOM 2951 O O . ILE B 1 73 ? 18.78 22.096 9.056 1 76.03 73 ILE B O 1
ATOM 2955 N N . GLU B 1 74 ? 19.481 21.874 6.98 1 81.02 74 GLU B N 1
ATOM 2956 C CA . GLU B 1 74 ? 20.611 22.774 7.194 1 81.02 74 GLU B CA 1
ATOM 2957 C C . GLU B 1 74 ? 20.243 24.214 6.849 1 81.02 74 GLU B C 1
ATOM 2959 O O . GLU B 1 74 ? 21.045 25.129 7.045 1 81.02 74 GLU B O 1
ATOM 2964 N N . GLU B 1 75 ? 19.05 24.417 6.415 1 89.21 75 GLU B N 1
ATOM 2965 C CA . GLU B 1 75 ? 18.639 25.751 5.988 1 89.21 75 GLU B CA 1
ATOM 2966 C C . GLU B 1 75 ? 18.05 26.545 7.15 1 89.21 75 GLU B C 1
ATOM 2968 O O . GLU B 1 75 ? 17.257 26.016 7.931 1 89.21 75 GLU B O 1
ATOM 2973 N N . ASN B 1 76 ? 18.516 27.783 7.296 1 92.23 76 ASN B N 1
ATOM 2974 C CA . ASN B 1 76 ? 18.047 28.578 8.426 1 92.23 76 ASN B CA 1
ATOM 2975 C C . ASN B 1 76 ? 17.226 29.779 7.965 1 92.23 76 ASN B C 1
ATOM 2977 O O . ASN B 1 76 ? 16.494 30.376 8.756 1 92.23 76 ASN B O 1
ATOM 2981 N N . GLN B 1 77 ? 17.49 30.168 6.74 1 96.38 77 GLN B N 1
ATOM 2982 C CA . GLN B 1 77 ? 16.745 31.317 6.236 1 96.38 77 GLN B CA 1
ATOM 2983 C C . GLN B 1 77 ? 15.356 30.904 5.757 1 96.38 77 GLN B C 1
ATOM 2985 O O . GLN B 1 77 ? 15.224 30.027 4.901 1 96.38 77 GLN B O 1
ATOM 2990 N N . LEU B 1 78 ? 14.357 31.566 6.237 1 96.95 78 LEU B N 1
ATOM 2991 C CA . LEU B 1 78 ? 12.972 31.216 5.94 1 96.95 78 LEU B CA 1
ATOM 2992 C C . LEU B 1 78 ? 12.698 31.305 4.443 1 96.95 78 LEU B C 1
ATOM 2994 O O . LEU B 1 78 ? 11.986 30.465 3.887 1 96.95 78 LEU B O 1
ATOM 2998 N N . ALA B 1 79 ? 13.291 32.261 3.805 1 96.25 79 ALA B N 1
ATOM 2999 C CA . ALA B 1 79 ? 13.085 32.458 2.372 1 96.25 79 ALA B CA 1
ATOM 3000 C C . ALA B 1 79 ? 13.529 31.232 1.58 1 96.25 79 ALA B C 1
ATOM 3002 O O . ALA B 1 79 ? 12.974 30.936 0.519 1 96.25 79 ALA B O 1
ATOM 3003 N N . LEU B 1 80 ? 14.457 30.531 2.124 1 95.99 80 LEU B N 1
ATOM 3004 C CA . LEU B 1 80 ? 15.003 29.355 1.454 1 95.99 80 LEU B CA 1
ATOM 3005 C C . LEU B 1 80 ? 14.31 28.085 1.935 1 95.99 80 LEU B C 1
ATOM 3007 O O . LEU B 1 80 ? 14.416 27.034 1.298 1 95.99 80 LEU B O 1
ATOM 3011 N N . LEU B 1 81 ? 13.643 28.174 3.004 1 94.42 81 LEU B N 1
ATOM 3012 C CA . LEU B 1 81 ? 12.931 27.04 3.582 1 94.42 81 LEU B CA 1
ATOM 3013 C C . LEU B 1 81 ? 11.532 26.917 2.988 1 94.42 81 LEU B C 1
ATOM 3015 O O . LEU B 1 81 ? 11.046 25.807 2.757 1 94.42 81 LEU B O 1
ATOM 3019 N N . MET B 1 82 ? 10.973 27.997 2.648 1 95.63 82 MET B N 1
ATOM 3020 C CA . MET B 1 82 ? 9.554 28.023 2.302 1 95.63 82 MET B CA 1
ATOM 3021 C C . MET B 1 82 ? 9.337 27.564 0.864 1 95.63 82 MET B C 1
ATOM 3023 O O . MET B 1 82 ? 10.266 27.58 0.055 1 95.63 82 MET B O 1
ATOM 3027 N N . THR B 1 83 ? 8.14 27.128 0.572 1 95.11 83 THR B N 1
ATOM 3028 C CA . THR B 1 83 ? 7.664 26.971 -0.798 1 95.11 83 THR B CA 1
ATOM 3029 C C . THR B 1 83 ? 7.074 28.278 -1.319 1 95.11 83 THR B C 1
ATOM 3031 O O . THR B 1 83 ? 6.118 28.806 -0.745 1 95.11 83 THR B O 1
ATOM 3034 N N . PRO B 1 84 ? 7.631 28.774 -2.365 1 95.79 84 PRO B N 1
ATOM 3035 C CA . PRO B 1 84 ? 7.15 30.06 -2.875 1 95.79 84 PRO B CA 1
ATOM 3036 C C . PRO B 1 84 ? 5.838 29.935 -3.647 1 95.79 84 PRO B C 1
ATOM 3038 O O . PRO B 1 84 ? 5.516 28.858 -4.155 1 95.79 84 PRO B O 1
ATOM 3041 N N . ASN B 1 85 ? 5.053 31.054 -3.676 1 93.7 85 ASN B N 1
ATOM 3042 C CA . ASN B 1 85 ? 3.828 31.186 -4.457 1 93.7 85 ASN B CA 1
ATOM 3043 C C . ASN B 1 85 ? 2.856 30.045 -4.172 1 93.7 85 ASN B C 1
ATOM 3045 O O . ASN B 1 85 ? 2.466 29.314 -5.084 1 93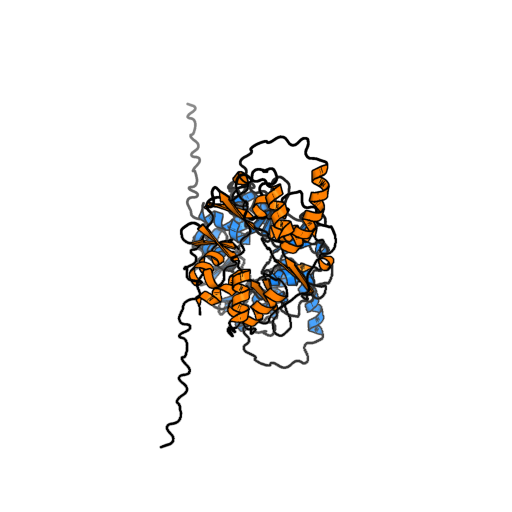.7 85 ASN B O 1
ATOM 3049 N N . PRO B 1 86 ? 2.505 29.997 -2.921 1 95.79 86 PRO B N 1
ATOM 3050 C CA . PRO B 1 86 ? 1.609 28.891 -2.573 1 95.79 86 PRO B CA 1
ATOM 3051 C C . PRO B 1 86 ? 0.253 28.989 -3.27 1 95.79 86 PRO B C 1
ATOM 3053 O O . PRO B 1 86 ? -0.178 30.084 -3.638 1 95.79 86 PRO B O 1
ATOM 3056 N N . THR B 1 87 ? -0.353 27.861 -3.53 1 96.17 87 THR B N 1
ATOM 3057 C CA . THR B 1 87 ? -1.733 27.818 -4 1 96.17 87 THR B CA 1
ATOM 3058 C C . THR B 1 87 ? -2.666 28.495 -3.001 1 96.17 87 THR B C 1
ATOM 3060 O O . THR B 1 87 ? -2.548 28.285 -1.792 1 96.17 87 THR B O 1
ATOM 3063 N N . THR B 1 88 ? -3.541 29.376 -3.489 1 97.17 88 THR B N 1
ATOM 3064 C CA . THR B 1 88 ? -4.499 30.083 -2.647 1 97.17 88 THR B CA 1
ATOM 3065 C C . THR B 1 88 ? -5.911 29.959 -3.212 1 97.17 88 THR B C 1
ATOM 3067 O O . THR B 1 88 ? -6.098 29.471 -4.329 1 97.17 88 THR B O 1
ATOM 3070 N N . VAL B 1 89 ? -6.838 30.338 -2.385 1 97.54 89 VAL B N 1
ATOM 3071 C CA . VAL B 1 89 ? -8.22 30.456 -2.839 1 97.54 89 VAL B CA 1
ATOM 3072 C C . VAL B 1 89 ? -8.802 31.792 -2.384 1 97.54 89 VAL B C 1
ATOM 3074 O O . VAL B 1 89 ? -8.404 32.328 -1.347 1 97.54 89 VAL B O 1
ATOM 3077 N N . ASP B 1 90 ? -9.73 32.264 -3.205 1 97.94 90 ASP B N 1
ATOM 3078 C CA . ASP B 1 90 ? -10.399 33.51 -2.845 1 97.94 90 ASP B CA 1
ATOM 3079 C C . ASP B 1 90 ? -11.434 33.281 -1.746 1 97.94 90 ASP B C 1
ATOM 3081 O O . ASP B 1 90 ? -12.106 32.247 -1.726 1 97.94 90 ASP B O 1
ATOM 3085 N N . ALA B 1 91 ? -11.613 34.306 -0.911 1 97.47 91 ALA B N 1
ATOM 3086 C CA . ALA B 1 91 ? -12.564 34.202 0.192 1 97.47 91 ALA B CA 1
ATOM 3087 C C . ALA B 1 91 ? -13.977 33.947 -0.324 1 97.47 91 ALA B C 1
ATOM 3089 O O . ALA B 1 91 ? -14.791 33.323 0.361 1 97.47 91 ALA B O 1
ATOM 3090 N N . ASP B 1 92 ? -14.236 34.299 -1.537 1 96.89 92 ASP B N 1
ATOM 3091 C CA . ASP B 1 92 ? -15.576 34.181 -2.105 1 96.89 92 ASP B CA 1
ATOM 3092 C C . ASP B 1 92 ? -15.711 32.903 -2.93 1 96.89 92 ASP B C 1
ATOM 3094 O O . ASP B 1 92 ? -16.79 32.603 -3.445 1 96.89 92 ASP B O 1
ATOM 3098 N N . ALA B 1 93 ? -14.642 32.167 -3.003 1 96.86 93 ALA B N 1
ATOM 3099 C CA . ALA B 1 93 ? -14.688 30.923 -3.766 1 96.86 93 ALA B CA 1
ATOM 3100 C C . ALA B 1 93 ? -15.684 29.941 -3.155 1 96.86 93 ALA B C 1
ATOM 3102 O O . ALA B 1 93 ? -15.867 29.912 -1.936 1 96.86 93 ALA B O 1
ATOM 3103 N N . ASP B 1 94 ? -16.301 29.205 -4.009 1 96.37 94 ASP B N 1
ATOM 3104 C CA . ASP B 1 94 ? -17.183 28.125 -3.575 1 96.37 94 ASP B CA 1
ATOM 3105 C C . ASP B 1 94 ? -16.402 27.045 -2.83 1 96.37 94 ASP B C 1
ATOM 3107 O O . ASP B 1 94 ? -15.281 26.705 -3.214 1 96.37 94 ASP B O 1
ATOM 3111 N N . VAL B 1 95 ? -17.049 26.502 -1.888 1 96.73 95 VAL B N 1
ATOM 3112 C CA . VAL B 1 95 ? -16.405 25.458 -1.098 1 96.73 95 VAL B CA 1
ATOM 3113 C C . VAL B 1 95 ? -16.033 24.283 -2 1 96.73 95 VAL B C 1
ATOM 3115 O O . VAL B 1 95 ? -15.036 23.599 -1.759 1 96.73 95 VAL B O 1
ATOM 3118 N N . LYS B 1 96 ? -16.732 24.06 -3.023 1 97.25 96 LYS B N 1
ATOM 3119 C CA . LYS B 1 96 ? -16.423 22.983 -3.958 1 97.25 96 LYS B CA 1
ATOM 3120 C C . LYS B 1 96 ? -15.046 23.179 -4.587 1 97.25 96 LYS B C 1
ATOM 3122 O O . LYS B 1 96 ? -14.326 22.208 -4.833 1 97.25 96 LYS B O 1
ATOM 3127 N N . GLU B 1 97 ? -14.742 24.407 -4.843 1 97.33 97 GLU B N 1
ATOM 3128 C CA . GLU B 1 97 ? -13.412 24.705 -5.366 1 97.33 97 GLU B CA 1
ATOM 3129 C C . GLU B 1 97 ? -12.327 24.341 -4.357 1 97.33 97 GLU B C 1
ATOM 3131 O O . GLU B 1 97 ? -11.302 23.762 -4.722 1 97.33 97 GLU B O 1
ATOM 3136 N N . VAL B 1 98 ? -12.566 24.668 -3.134 1 97.77 98 VAL B N 1
ATOM 3137 C CA . VAL B 1 98 ? -11.635 24.355 -2.055 1 97.77 98 VAL B CA 1
ATOM 3138 C C . VAL B 1 98 ? -11.423 22.845 -1.977 1 97.77 98 VAL B C 1
ATOM 3140 O O . VAL B 1 98 ? -10.284 22.372 -1.954 1 97.77 98 VAL B O 1
ATOM 3143 N N . VAL B 1 99 ? -12.497 22.095 -2.046 1 97.84 99 VAL B N 1
ATOM 3144 C CA . VAL B 1 99 ? -12.462 20.641 -1.92 1 97.84 99 VAL B CA 1
ATOM 3145 C C . VAL B 1 99 ? -11.708 20.039 -3.103 1 97.84 99 VAL B C 1
ATOM 3147 O O . VAL B 1 99 ? -10.894 19.129 -2.93 1 97.84 99 VAL B O 1
ATOM 3150 N N . LYS B 1 100 ? -11.903 20.575 -4.25 1 97.7 100 LYS B N 1
ATOM 3151 C CA . LYS B 1 100 ? -11.216 20.084 -5.441 1 97.7 100 LYS B CA 1
ATOM 3152 C C . LYS B 1 100 ? -9.706 20.271 -5.321 1 97.7 100 LYS B C 1
ATOM 3154 O O . LYS B 1 100 ? -8.936 19.363 -5.641 1 97.7 100 LYS B O 1
ATOM 3159 N N . ILE B 1 101 ? -9.295 21.354 -4.835 1 97.18 101 ILE B N 1
ATOM 3160 C CA . ILE B 1 101 ? -7.871 21.632 -4.68 1 97.18 101 ILE B CA 1
ATOM 3161 C C . ILE B 1 101 ? -7.267 20.676 -3.654 1 97.18 101 ILE B C 1
ATOM 3163 O O . ILE B 1 101 ? -6.25 20.031 -3.921 1 97.18 101 ILE B O 1
ATOM 3167 N N . LEU B 1 102 ? -7.952 20.536 -2.54 1 96.92 102 LEU B N 1
ATOM 3168 C CA . LEU B 1 102 ? -7.404 19.756 -1.435 1 96.92 102 LEU B CA 1
ATOM 3169 C C . LEU B 1 102 ? -7.398 18.268 -1.771 1 96.92 102 LEU B C 1
ATOM 3171 O O . LEU B 1 102 ? -6.53 17.526 -1.307 1 96.92 102 LEU B O 1
ATOM 3175 N N . THR B 1 103 ? -8.311 17.79 -2.634 1 96.15 103 THR B N 1
ATOM 3176 C CA . THR B 1 103 ? -8.396 16.361 -2.915 1 96.15 103 THR B CA 1
ATOM 3177 C C . THR B 1 103 ? -7.533 15.994 -4.119 1 96.15 103 THR B C 1
ATOM 3179 O O . THR B 1 103 ? -7.189 14.826 -4.31 1 96.15 103 THR B O 1
ATOM 3182 N N . SER B 1 104 ? -7.111 16.966 -4.903 1 95.07 104 SER B N 1
ATOM 3183 C CA . SER B 1 104 ? -6.329 16.683 -6.102 1 95.07 104 SER B CA 1
ATOM 3184 C C . SER B 1 104 ? -4.855 17.009 -5.89 1 95.07 104 SER B C 1
ATOM 3186 O O . SER B 1 104 ? -4.039 16.838 -6.798 1 95.07 104 SER B O 1
ATOM 3188 N N . THR B 1 105 ? -4.51 17.504 -4.766 1 92.7 105 THR B N 1
ATOM 3189 C CA . THR B 1 105 ? -3.136 17.853 -4.422 1 92.7 105 THR B CA 1
ATOM 3190 C C . THR B 1 105 ? -2.749 17.257 -3.071 1 92.7 105 THR B C 1
ATOM 3192 O O . THR B 1 105 ? -3.61 16.788 -2.324 1 92.7 105 THR B O 1
ATOM 3195 N N . PRO B 1 106 ? -1.525 17.267 -2.819 1 87.27 106 PRO B N 1
ATOM 3196 C CA . PRO B 1 106 ? -1.089 16.757 -1.516 1 87.27 106 PRO B CA 1
ATOM 3197 C C . PRO B 1 106 ? -1.278 17.773 -0.392 1 87.27 106 PRO B C 1
ATOM 3199 O O . PRO B 1 106 ? -1.002 17.469 0.772 1 87.27 106 PRO B O 1
ATOM 3202 N N . PHE B 1 107 ? -1.804 18.896 -0.707 1 91.29 107 PHE B N 1
ATOM 3203 C CA . PHE B 1 107 ? -1.903 19.967 0.278 1 91.29 107 PHE B CA 1
ATOM 3204 C C . PHE B 1 107 ? -3.019 19.683 1.276 1 91.29 107 PHE B C 1
ATOM 3206 O O . PHE B 1 107 ? -4.093 19.212 0.897 1 91.29 107 PHE B O 1
ATOM 3213 N N . ARG B 1 108 ? -2.708 20.04 2.576 1 92.68 108 ARG B N 1
ATOM 3214 C CA . ARG B 1 108 ? -3.719 19.882 3.617 1 92.68 108 ARG B CA 1
ATOM 3215 C C . ARG B 1 108 ? -4.218 21.237 4.106 1 92.68 108 ARG B C 1
ATOM 3217 O O . ARG B 1 108 ? -5.149 21.308 4.91 1 92.68 108 ARG B O 1
ATOM 3224 N N . ARG B 1 109 ? -3.583 22.3 3.586 1 93.93 109 ARG B N 1
ATOM 3225 C CA . ARG B 1 109 ? -3.911 23.663 3.991 1 93.93 109 ARG B CA 1
ATOM 3226 C C . ARG B 1 109 ? -3.953 24.597 2.787 1 93.93 109 ARG B C 1
ATOM 3228 O O . ARG B 1 109 ? -3.142 24.47 1.867 1 93.93 109 ARG B O 1
ATOM 3235 N N . LEU B 1 110 ? -4.831 25.464 2.868 1 96.94 110 LEU B N 1
ATOM 3236 C CA . LEU B 1 110 ? -5.023 26.414 1.778 1 96.94 110 LEU B CA 1
ATOM 3237 C C . LEU B 1 110 ? -5.195 27.831 2.314 1 96.94 110 LEU B C 1
ATOM 3239 O O . LEU B 1 110 ? -6.22 28.149 2.922 1 96.94 110 LEU B O 1
ATOM 3243 N N . PRO B 1 111 ? -4.215 28.677 2.068 1 97.94 111 PRO B N 1
ATOM 3244 C CA . PRO B 1 111 ? -4.425 30.083 2.42 1 97.94 111 PRO B CA 1
ATOM 3245 C C . PRO B 1 111 ? -5.585 30.717 1.655 1 97.94 111 PRO B C 1
ATOM 3247 O O . PRO B 1 111 ? -5.798 30.405 0.48 1 97.94 111 PRO B O 1
ATOM 3250 N N . VAL B 1 112 ? -6.271 31.571 2.34 1 98.34 112 VAL B N 1
ATOM 3251 C CA . VAL B 1 112 ? -7.386 32.301 1.745 1 98.34 112 VAL B CA 1
ATOM 3252 C C . VAL B 1 112 ? -7.019 33.776 1.601 1 98.34 112 VAL B C 1
ATOM 3254 O O . VAL B 1 112 ? -6.53 34.396 2.549 1 98.34 112 VAL B O 1
ATOM 3257 N N . VAL B 1 113 ? -7.269 34.263 0.399 1 97.64 113 VAL B N 1
ATOM 3258 C CA . VAL B 1 113 ? -6.923 35.657 0.14 1 97.64 113 VAL B CA 1
ATOM 3259 C C . VAL B 1 113 ? -8.17 36.428 -0.287 1 97.64 113 VAL B C 1
ATOM 3261 O O . VAL B 1 113 ? -9.125 35.841 -0.801 1 97.64 113 VAL B O 1
ATOM 3264 N N . LYS B 1 114 ? -8.246 37.657 0.063 1 96.3 114 LYS B N 1
ATOM 3265 C CA . LYS B 1 114 ? -9.224 38.635 -0.404 1 96.3 114 LYS B CA 1
ATOM 3266 C C . LYS B 1 114 ? -8.544 39.934 -0.828 1 96.3 114 LYS B C 1
ATOM 3268 O O . LYS B 1 114 ? -7.825 40.55 -0.04 1 96.3 114 LYS B O 1
ATOM 3273 N N . ASP B 1 115 ? -8.727 40.337 -2.085 1 92.93 115 ASP B N 1
ATOM 3274 C CA . ASP B 1 115 ? -8.103 41.543 -2.622 1 92.93 115 ASP B CA 1
ATOM 3275 C C . ASP B 1 115 ? -6.587 41.501 -2.445 1 92.93 115 ASP B C 1
ATOM 3277 O O . ASP B 1 115 ? -5.984 42.469 -1.976 1 92.93 115 ASP B O 1
ATOM 3281 N N . GLY B 1 116 ? -6 40.256 -2.538 1 89.26 116 GLY B N 1
ATOM 3282 C CA . GLY B 1 116 ? -4.558 40.065 -2.531 1 89.26 116 GLY B CA 1
ATOM 3283 C C . GLY B 1 116 ? -3.979 39.942 -1.134 1 89.26 116 GLY B C 1
ATOM 3284 O O . GLY B 1 116 ? -2.772 39.753 -0.971 1 89.26 116 GLY B O 1
ATOM 3285 N N . LYS B 1 117 ? -4.842 40.053 -0.177 1 95.6 117 LYS B N 1
ATOM 3286 C CA . LYS B 1 117 ? -4.369 39.98 1.202 1 95.6 117 LYS B CA 1
ATOM 3287 C C . LYS B 1 117 ? -4.765 38.656 1.849 1 95.6 117 LYS B C 1
ATOM 3289 O O . LYS B 1 117 ? -5.871 38.158 1.631 1 95.6 117 LYS B O 1
ATOM 3294 N N . LEU B 1 118 ? -3.891 38.205 2.662 1 97.6 118 LEU B N 1
ATOM 3295 C CA . LEU B 1 118 ? -4.164 36.987 3.416 1 97.6 118 LEU B CA 1
ATOM 3296 C C . LEU B 1 118 ? -5.236 37.231 4.473 1 97.6 118 LEU B C 1
ATOM 3298 O O . LEU B 1 118 ? -5.08 38.101 5.332 1 97.6 118 LEU B O 1
ATOM 3302 N N . VAL B 1 119 ? -6.353 36.477 4.421 1 97.25 119 VAL B N 1
ATOM 3303 C CA . VAL B 1 119 ? -7.441 36.758 5.353 1 97.25 119 VAL B CA 1
ATOM 3304 C C . VAL B 1 119 ? -7.791 35.495 6.136 1 97.25 119 VAL B C 1
ATOM 3306 O O . VAL B 1 119 ? -8.578 35.543 7.084 1 97.25 119 VAL B O 1
ATOM 3309 N N . GLY B 1 120 ? -7.282 34.36 5.736 1 97.44 120 GLY B N 1
ATOM 3310 C CA . GLY B 1 120 ? -7.603 33.128 6.437 1 97.44 120 GLY B CA 1
ATOM 3311 C C . GLY B 1 120 ? -6.81 31.934 5.94 1 97.44 120 GLY B C 1
ATOM 3312 O O . GLY B 1 120 ? -5.907 32.083 5.114 1 97.44 120 GLY B O 1
ATOM 3313 N N . ILE B 1 121 ? -7.102 30.813 6.485 1 97.88 121 ILE B N 1
ATOM 3314 C CA . ILE B 1 121 ? -6.533 29.531 6.084 1 97.88 121 ILE B CA 1
ATOM 3315 C C . ILE B 1 121 ? -7.574 28.427 6.259 1 97.88 121 ILE B C 1
ATOM 3317 O O . ILE B 1 121 ? -8.338 28.433 7.227 1 97.88 121 ILE B O 1
ATOM 3321 N N . ILE B 1 122 ? -7.669 27.576 5.302 1 97.83 122 ILE B N 1
ATOM 3322 C CA . ILE B 1 122 ? -8.564 26.427 5.388 1 97.83 122 ILE B CA 1
ATOM 3323 C C . ILE B 1 122 ? -7.747 25.139 5.451 1 97.83 122 ILE B C 1
ATOM 3325 O O . ILE B 1 122 ? -6.857 24.92 4.625 1 97.83 122 ILE B O 1
ATOM 3329 N N . THR B 1 123 ? -7.996 24.328 6.437 1 95.44 123 THR B N 1
ATOM 3330 C CA . THR B 1 123 ? -7.408 22.995 6.505 1 95.44 123 THR B CA 1
ATOM 3331 C C . THR B 1 123 ? -8.46 21.925 6.229 1 95.44 123 THR B C 1
ATOM 3333 O O . THR B 1 123 ? -9.66 22.199 6.28 1 95.44 123 THR B O 1
ATOM 3336 N N . VAL B 1 124 ? -8.027 20.772 5.922 1 96.52 124 VAL B N 1
ATOM 3337 C CA . VAL B 1 124 ? -8.943 19.646 5.774 1 96.52 124 VAL B CA 1
ATOM 3338 C C . VAL B 1 124 ? -9.744 19.458 7.061 1 96.52 124 VAL B C 1
ATOM 3340 O O . VAL B 1 124 ? -10.945 19.18 7.018 1 96.52 124 VAL B O 1
ATOM 3343 N N . ARG B 1 125 ? -9.14 19.718 8.173 1 94.44 125 ARG B N 1
ATOM 3344 C CA . ARG B 1 125 ? -9.801 19.583 9.467 1 94.44 125 ARG B CA 1
ATOM 3345 C C . ARG B 1 125 ? -10.956 20.571 9.597 1 94.44 125 ARG B C 1
ATOM 3347 O O . ARG B 1 125 ? -12 20.243 10.164 1 94.44 125 ARG B O 1
ATOM 3354 N N . ASP B 1 126 ? -10.797 21.708 9.106 1 95.65 126 ASP B N 1
ATOM 3355 C CA . ASP B 1 126 ? -11.865 22.702 9.141 1 95.65 126 ASP B CA 1
ATOM 3356 C C . ASP B 1 126 ? -13.103 22.204 8.398 1 95.65 126 ASP B C 1
ATOM 3358 O O . ASP B 1 126 ? -14.231 22.407 8.854 1 95.65 126 ASP B O 1
ATOM 3362 N N . ILE B 1 127 ? -12.823 21.589 7.296 1 97.77 127 ILE B N 1
ATOM 3363 C CA . ILE B 1 127 ? -13.927 21.092 6.483 1 97.77 127 ILE B CA 1
ATOM 3364 C C . ILE B 1 127 ? -14.603 19.92 7.191 1 97.77 127 ILE B C 1
ATOM 3366 O O . ILE B 1 127 ? -15.832 19.82 7.205 1 97.77 127 ILE B O 1
ATOM 3370 N N . ILE B 1 128 ? -13.807 19.079 7.791 1 97.86 128 ILE B N 1
ATOM 3371 C CA . ILE B 1 128 ? -14.346 17.938 8.524 1 97.86 128 ILE B CA 1
ATOM 3372 C C . ILE B 1 128 ? -15.225 18.431 9.671 1 97.86 128 ILE B C 1
ATOM 3374 O O . ILE B 1 128 ? -16.299 17.878 9.92 1 97.86 128 ILE B O 1
ATOM 3378 N N . LYS B 1 129 ? -14.811 19.455 10.364 1 97.01 129 LYS B N 1
ATOM 3379 C CA . LYS B 1 129 ? -15.612 20.034 11.438 1 97.01 129 LYS B CA 1
ATOM 3380 C C . LYS B 1 129 ? -16.963 20.517 10.918 1 97.01 129 LYS B C 1
ATOM 3382 O O . LYS B 1 129 ? -17.992 20.312 11.564 1 97.01 129 LYS B O 1
ATOM 3387 N N . LYS B 1 130 ? -16.954 21.106 9.802 1 96.56 130 LYS B N 1
ATOM 3388 C CA . LYS B 1 130 ? -18.195 21.6 9.212 1 96.56 130 LYS B CA 1
ATOM 3389 C C . LYS B 1 130 ? -19.119 20.447 8.831 1 96.56 130 LYS B C 1
ATOM 3391 O O . LYS B 1 130 ? -20.32 20.49 9.107 1 96.56 130 LYS B O 1
ATOM 3396 N N . ILE B 1 131 ? -18.539 19.437 8.223 1 97.28 131 ILE B N 1
ATOM 3397 C CA . ILE B 1 131 ? -19.314 18.268 7.82 1 97.28 131 ILE B CA 1
ATOM 3398 C C . ILE B 1 131 ? -19.952 17.622 9.047 1 97.28 131 ILE B C 1
ATOM 3400 O O . ILE B 1 131 ? -21.104 17.186 8.999 1 97.28 131 ILE B O 1
ATOM 3404 N N . ALA B 1 132 ? -19.219 17.596 10.107 1 97.53 132 ALA B N 1
ATOM 3405 C CA . ALA B 1 132 ? -19.716 17.018 11.353 1 97.53 132 ALA B CA 1
ATOM 3406 C C . ALA B 1 132 ? -20.99 17.72 11.814 1 97.53 132 ALA B C 1
ATOM 3408 O O . ALA B 1 132 ? -21.845 17.109 12.458 1 97.53 132 ALA B O 1
ATOM 3409 N N . GLU B 1 133 ? -21.217 18.931 11.36 1 95.75 133 GLU B N 1
ATOM 3410 C CA . GLU B 1 133 ? -22.343 19.743 11.812 1 95.75 133 GLU B CA 1
ATOM 3411 C C . GLU B 1 133 ? -23.501 19.68 10.821 1 95.75 133 GLU B C 1
ATOM 3413 O O . GLU B 1 133 ? -24.606 20.139 11.12 1 95.75 133 GLU B O 1
ATOM 3418 N N . MET B 1 134 ? -23.395 19.21 9.598 1 94.06 134 MET B N 1
ATOM 3419 C CA . MET B 1 134 ? -24.359 19.311 8.505 1 94.06 134 MET B CA 1
ATOM 3420 C C . MET B 1 134 ? -25.349 18.152 8.543 1 94.06 134 MET B C 1
ATOM 3422 O O . MET B 1 134 ? -26.345 18.157 7.818 1 94.06 134 MET B O 1
ATOM 3426 N N . ASN B 1 135 ? -25.238 17.146 9.351 1 93.46 135 ASN B N 1
ATOM 3427 C CA . ASN B 1 135 ? -26.135 15.999 9.45 1 93.46 135 ASN B CA 1
ATOM 3428 C C . ASN B 1 135 ? -26.259 15.268 8.116 1 93.46 135 ASN B C 1
ATOM 3430 O O . ASN B 1 135 ? -27.367 14.964 7.67 1 93.46 135 ASN B O 1
ATOM 3434 N N . ILE B 1 136 ? -25.232 15.085 7.43 1 96.47 136 ILE B N 1
ATOM 3435 C CA . ILE B 1 136 ? -25.213 14.314 6.192 1 96.47 136 ILE B CA 1
ATOM 3436 C C . ILE B 1 136 ? -25.362 12.827 6.506 1 96.47 136 ILE B C 1
ATOM 3438 O O . ILE B 1 136 ? -24.452 12.211 7.067 1 96.47 136 ILE B O 1
ATOM 3442 N N . GLU B 1 137 ? -26.373 12.169 5.995 1 96.27 137 GLU B N 1
ATOM 3443 C CA . GLU B 1 137 ? -26.716 10.804 6.384 1 96.27 137 GLU B CA 1
ATOM 3444 C C . GLU B 1 137 ? -26.185 9.792 5.372 1 96.27 137 GLU B C 1
ATOM 3446 O O . GLU B 1 137 ? -26.29 8.582 5.583 1 96.27 137 GLU B O 1
ATOM 3451 N N . LYS B 1 138 ? -25.589 10.263 4.379 1 96.62 138 LYS B N 1
ATOM 3452 C CA . LYS B 1 138 ? -24.972 9.363 3.409 1 96.62 138 LYS B CA 1
ATOM 3453 C C . LYS B 1 138 ? -23.955 8.444 4.081 1 96.62 138 LYS B C 1
ATOM 3455 O O . LYS B 1 138 ? -23.156 8.891 4.906 1 96.62 138 LYS B O 1
ATOM 3460 N N . PRO B 1 139 ? -23.99 7.157 3.754 1 97.75 139 PRO B N 1
ATOM 3461 C CA . PRO B 1 139 ? -23.046 6.219 4.365 1 97.75 139 PRO B CA 1
ATOM 3462 C C . PRO B 1 139 ? -21.611 6.43 3.888 1 97.75 139 PRO B C 1
ATOM 3464 O O . PRO B 1 139 ? -21.391 6.831 2.742 1 97.75 139 PRO B O 1
ATOM 3467 N N . VAL B 1 140 ? -20.633 6.056 4.709 1 97.88 140 VAL B N 1
ATOM 3468 C CA . VAL B 1 140 ? -19.227 6.288 4.394 1 97.88 140 VAL B CA 1
ATOM 3469 C C . VAL B 1 140 ? -18.717 5.19 3.464 1 97.88 140 VAL B C 1
ATOM 3471 O O . VAL B 1 140 ? -17.59 5.261 2.969 1 97.88 140 VAL B O 1
ATOM 3474 N N . LYS B 1 141 ? -19.513 4.204 3.172 1 96.98 141 LYS B N 1
ATOM 3475 C CA . LYS B 1 141 ? -19.108 3.061 2.359 1 96.98 141 LYS B CA 1
ATOM 3476 C C . LYS B 1 141 ? -18.505 3.515 1.033 1 96.98 141 LYS B C 1
ATOM 3478 O O . LYS B 1 141 ? -17.577 2.886 0.519 1 96.98 141 LYS B O 1
ATOM 3483 N N . SER B 1 142 ? -19.02 4.669 0.526 1 95.25 142 SER B N 1
ATOM 3484 C CA . SER B 1 142 ? -18.58 5.162 -0.775 1 95.25 142 SER B CA 1
ATOM 3485 C C . SER B 1 142 ? -17.224 5.852 -0.674 1 95.25 142 SER B C 1
ATOM 3487 O O . SER B 1 142 ? -16.614 6.185 -1.693 1 95.25 142 SER B O 1
ATOM 3489 N N . TYR B 1 143 ? -16.68 6.001 0.525 1 96.93 143 TYR B N 1
ATOM 3490 C CA . TYR B 1 143 ? -15.437 6.735 0.737 1 96.93 143 TYR B CA 1
ATOM 3491 C C . TYR B 1 143 ? -14.369 5.834 1.346 1 96.93 143 TYR B C 1
ATOM 3493 O O . TYR B 1 143 ? -13.296 6.305 1.73 1 96.93 143 TYR B O 1
ATOM 3501 N N . ILE B 1 144 ? -14.658 4.53 1.381 1 96.84 144 ILE B N 1
ATOM 3502 C CA . ILE B 1 144 ? -13.726 3.591 1.995 1 96.84 144 ILE B CA 1
ATOM 3503 C C . ILE B 1 144 ? -12.584 3.29 1.026 1 96.84 144 ILE B C 1
ATOM 3505 O O . ILE B 1 144 ? -12.82 2.978 -0.143 1 96.84 144 ILE B O 1
ATOM 3509 N N . THR B 1 145 ? -11.412 3.448 1.428 1 94.96 145 THR B N 1
ATOM 3510 C CA . THR B 1 145 ? -10.247 2.848 0.787 1 94.96 145 THR B CA 1
ATOM 3511 C C . THR B 1 145 ? -10.016 1.431 1.305 1 94.96 145 THR B C 1
ATOM 3513 O O . THR B 1 145 ? -9.762 1.233 2.495 1 94.96 145 THR B O 1
ATOM 3516 N N . PRO B 1 146 ? -10.092 0.469 0.473 1 90.34 146 PRO B N 1
ATOM 3517 C CA . PRO B 1 146 ? -10.084 -0.925 0.924 1 90.34 146 PRO B CA 1
ATOM 3518 C C . PRO B 1 146 ? -8.677 -1.444 1.212 1 90.34 146 PRO B C 1
ATOM 3520 O O . PRO B 1 146 ? -8.344 -2.574 0.843 1 90.34 146 PRO B O 1
ATOM 3523 N N . TYR B 1 147 ? -7.76 -0.612 1.619 1 90.19 147 TYR B N 1
ATOM 3524 C CA . TYR B 1 147 ? -6.41 -1.017 1.993 1 90.19 147 TYR B CA 1
ATOM 3525 C C . TYR B 1 147 ? -5.903 -0.199 3.175 1 90.19 147 TYR B C 1
ATOM 3527 O O . TYR B 1 147 ? -6.191 0.995 3.281 1 90.19 147 TYR B O 1
ATOM 3535 N N . ILE B 1 148 ? -5.257 -0.908 4.041 1 94.31 148 ILE B N 1
ATOM 3536 C CA . ILE B 1 148 ? -4.655 -0.249 5.195 1 94.31 148 ILE B CA 1
ATOM 3537 C C . ILE B 1 148 ? -3.356 -0.957 5.573 1 94.31 148 ILE B C 1
ATOM 3539 O O . ILE B 1 148 ? -3.285 -2.188 5.557 1 94.31 148 ILE B O 1
ATOM 3543 N N . VAL B 1 149 ? -2.363 -0.208 5.808 1 96.75 149 VAL B N 1
ATOM 3544 C CA . VAL B 1 149 ? -1.115 -0.751 6.335 1 96.75 149 VAL B CA 1
ATOM 3545 C C . VAL B 1 149 ? -1.246 -0.979 7.839 1 96.75 149 VAL B C 1
ATOM 3547 O O . VAL B 1 149 ? -1.719 -0.104 8.567 1 96.75 149 VAL B O 1
ATOM 3550 N N . CYS B 1 150 ? -0.852 -2.157 8.278 1 98.11 150 CYS B N 1
ATOM 3551 C CA . CYS B 1 150 ? -0.911 -2.496 9.695 1 98.11 150 CYS B CA 1
ATOM 3552 C C . CYS B 1 150 ? 0.42 -3.063 10.176 1 98.11 150 CYS B C 1
ATOM 3554 O O . CYS B 1 150 ? 1.25 -3.482 9.367 1 98.11 150 CYS B O 1
ATOM 3556 N N . VAL B 1 151 ? 0.581 -3.001 11.445 1 98.45 151 VAL B N 1
ATOM 3557 C CA . VAL B 1 151 ? 1.737 -3.609 12.094 1 98.45 151 VAL B CA 1
ATOM 3558 C C . VAL B 1 151 ? 1.296 -4.334 13.364 1 98.45 151 VAL B C 1
ATOM 3560 O O . VAL B 1 151 ? 0.183 -4.123 13.851 1 98.45 151 VAL B O 1
ATOM 3563 N N . TRP B 1 152 ? 2.176 -5.14 13.832 1 98.64 152 TRP B N 1
ATOM 3564 C CA . TRP B 1 152 ? 1.957 -5.836 15.095 1 98.64 152 TRP B CA 1
ATOM 3565 C C . TRP B 1 152 ? 2.229 -4.914 16.279 1 98.64 152 TRP B C 1
ATOM 3567 O O . TRP B 1 152 ? 3.173 -4.121 16.252 1 98.64 152 TRP B O 1
ATOM 3577 N N . GLU B 1 153 ? 1.51 -5.099 17.36 1 98.37 153 GLU B N 1
ATOM 3578 C CA . GLU B 1 153 ? 1.542 -4.158 18.476 1 98.37 153 GLU B CA 1
ATOM 3579 C C . GLU B 1 153 ? 2.895 -4.183 19.181 1 98.37 153 GLU B C 1
ATOM 3581 O O . GLU B 1 153 ? 3.262 -3.226 19.865 1 98.37 153 GLU B O 1
ATOM 3586 N N . GLU B 1 154 ? 3.661 -5.232 18.963 1 98.43 154 GLU B N 1
ATOM 3587 C CA . GLU B 1 154 ? 4.961 -5.343 19.619 1 98.43 154 GLU B CA 1
ATOM 3588 C C . GLU B 1 154 ? 6.077 -4.809 18.726 1 98.43 154 GLU B C 1
ATOM 3590 O O . GLU B 1 154 ? 7.237 -4.754 19.14 1 98.43 154 GLU B O 1
ATOM 3595 N N . THR B 1 155 ? 5.733 -4.402 17.566 1 98.28 155 THR B N 1
ATOM 3596 C CA . THR B 1 155 ? 6.739 -3.882 16.647 1 98.28 155 THR B CA 1
ATOM 3597 C C . THR B 1 155 ? 7.405 -2.636 17.224 1 98.28 155 THR B C 1
ATOM 3599 O O . THR B 1 155 ? 6.724 -1.718 17.685 1 98.28 155 THR B O 1
ATOM 3602 N N . PRO B 1 156 ? 8.705 -2.567 17.209 1 96.65 156 PRO B N 1
ATOM 3603 C CA . PRO B 1 156 ? 9.389 -1.365 17.692 1 96.65 156 PRO B CA 1
ATOM 3604 C C . PRO B 1 156 ? 9.057 -0.125 16.866 1 96.65 156 PRO B C 1
ATOM 3606 O O . PRO B 1 156 ? 8.913 -0.213 15.644 1 96.65 156 PRO B O 1
ATOM 3609 N N . LEU B 1 157 ? 9.05 0.987 17.522 1 94.51 157 LEU B N 1
ATOM 3610 C CA . LEU B 1 157 ? 8.605 2.23 16.901 1 94.51 157 LEU B CA 1
ATOM 3611 C C . LEU B 1 157 ? 9.518 2.616 15.742 1 94.51 157 LEU B C 1
ATOM 3613 O O . LEU B 1 157 ? 9.056 3.164 14.738 1 94.51 157 LEU B O 1
ATOM 3617 N N . ASN B 1 158 ? 10.786 2.399 15.898 1 91.18 158 ASN B N 1
ATOM 3618 C CA . ASN B 1 158 ? 11.689 2.698 14.792 1 91.18 158 ASN B CA 1
ATOM 3619 C C . ASN B 1 158 ? 11.362 1.861 13.559 1 91.18 158 ASN B C 1
ATOM 3621 O O . ASN B 1 158 ? 11.418 2.359 12.433 1 91.18 158 ASN B O 1
ATOM 3625 N N . VAL B 1 159 ? 10.979 0.609 13.75 1 95.3 159 VAL B N 1
ATOM 3626 C CA . VAL B 1 159 ? 10.602 -0.268 12.645 1 95.3 159 VAL B CA 1
ATOM 3627 C C . VAL B 1 159 ? 9.282 0.203 12.039 1 95.3 159 VAL B C 1
ATOM 3629 O O . VAL B 1 159 ? 9.116 0.196 10.817 1 95.3 159 VAL B O 1
ATOM 3632 N N . VAL B 1 160 ? 8.405 0.651 12.883 1 96.26 160 VAL B N 1
ATOM 3633 C CA . VAL B 1 160 ? 7.145 1.21 12.403 1 96.26 160 VAL B CA 1
ATOM 3634 C C . VAL B 1 160 ? 7.423 2.407 11.496 1 96.26 160 VAL B C 1
ATOM 3636 O O . VAL B 1 160 ? 6.832 2.529 10.421 1 96.26 160 VAL B O 1
ATOM 3639 N N . GLY B 1 161 ? 8.331 3.285 11.947 1 91.63 161 GLY B N 1
ATOM 3640 C CA . GLY B 1 161 ? 8.708 4.418 11.118 1 91.63 161 GLY B CA 1
ATOM 3641 C C . GLY B 1 161 ? 9.209 4.011 9.745 1 91.63 161 GLY B C 1
ATOM 3642 O O . GLY B 1 161 ? 8.827 4.61 8.737 1 91.63 161 GLY B O 1
ATOM 3643 N N . GLU B 1 162 ? 10.001 2.966 9.747 1 92.55 162 GLU B N 1
ATOM 3644 C CA . GLU B 1 162 ? 10.541 2.482 8.48 1 92.55 162 GLU B CA 1
ATOM 3645 C C . GLU B 1 162 ? 9.444 1.879 7.607 1 92.55 162 GLU B C 1
ATOM 3647 O O . GLU B 1 162 ? 9.425 2.088 6.393 1 92.55 162 GLU B O 1
ATOM 3652 N N . ILE B 1 163 ? 8.535 1.152 8.192 1 95.86 163 ILE B N 1
ATOM 3653 C CA . ILE B 1 163 ? 7.415 0.554 7.473 1 95.86 163 ILE B CA 1
ATOM 3654 C C . ILE B 1 163 ? 6.556 1.653 6.851 1 95.86 163 ILE B C 1
ATOM 3656 O O . ILE B 1 163 ? 6.138 1.544 5.696 1 95.86 163 ILE B O 1
ATOM 3660 N N . MET B 1 164 ? 6.346 2.679 7.575 1 93.14 164 MET B N 1
ATOM 3661 C CA . MET B 1 164 ? 5.581 3.809 7.056 1 93.14 164 MET B CA 1
ATOM 3662 C C . MET B 1 164 ? 6.293 4.449 5.868 1 93.14 164 MET B C 1
ATOM 3664 O O . MET B 1 164 ? 5.662 4.765 4.858 1 93.14 164 MET B O 1
ATOM 3668 N N . ARG B 1 165 ? 7.5 4.578 5.955 1 88.45 165 ARG B N 1
ATOM 3669 C CA . ARG B 1 165 ? 8.29 5.145 4.867 1 88.45 165 ARG B CA 1
ATOM 3670 C C . ARG B 1 165 ? 8.214 4.269 3.621 1 88.45 165 ARG B C 1
ATOM 3672 O O . ARG B 1 165 ? 7.916 4.758 2.529 1 88.45 165 ARG B O 1
ATOM 3679 N N . LEU B 1 166 ? 8.371 3.02 3.828 1 93.42 166 LEU B N 1
ATOM 3680 C CA . LEU B 1 166 ? 8.486 2.078 2.72 1 93.42 166 LEU B CA 1
ATOM 3681 C C . LEU B 1 166 ? 7.13 1.842 2.064 1 93.42 166 LEU B C 1
ATOM 3683 O O . LEU B 1 166 ? 7.057 1.539 0.871 1 93.42 166 LEU B O 1
ATOM 3687 N N . SER B 1 167 ? 6.097 1.96 2.793 1 93.55 167 SER B N 1
ATOM 3688 C CA . SER B 1 167 ? 4.757 1.752 2.252 1 93.55 167 SER B CA 1
ATOM 3689 C C . SER B 1 167 ? 4.126 3.071 1.818 1 93.55 167 SER B C 1
ATOM 3691 O O . SER B 1 167 ? 3.012 3.088 1.291 1 93.55 167 SER B O 1
ATOM 3693 N N . ASN B 1 168 ? 4.789 4.165 2.104 1 88.91 168 ASN B N 1
ATOM 3694 C CA . ASN B 1 168 ? 4.269 5.501 1.83 1 88.91 168 ASN B CA 1
ATOM 3695 C C . ASN B 1 168 ? 2.924 5.73 2.513 1 88.91 168 ASN B C 1
ATOM 3697 O O . ASN B 1 168 ? 1.972 6.189 1.879 1 88.91 168 ASN B O 1
ATOM 3701 N N . SER B 1 169 ? 2.945 5.262 3.77 1 90.93 169 SER B N 1
ATOM 3702 C CA . SER B 1 169 ? 1.719 5.422 4.545 1 90.93 169 SER B CA 1
ATOM 3703 C C . SER B 1 169 ? 1.916 6.406 5.694 1 90.93 169 SER B C 1
ATOM 3705 O O . SER B 1 169 ? 2.934 6.363 6.387 1 90.93 169 SER B O 1
ATOM 3707 N N . GLU B 1 170 ? 0.971 7.317 5.911 1 87.35 170 GLU B N 1
ATOM 3708 C CA . GLU B 1 170 ? 1.002 8.271 7.015 1 87.35 170 GLU B CA 1
ATOM 3709 C C . GLU B 1 170 ? 0.205 7.758 8.211 1 87.35 170 GLU B C 1
ATOM 3711 O O . GLU B 1 170 ? 0.142 8.417 9.251 1 87.35 170 GLU B O 1
ATOM 3716 N N . PHE B 1 171 ? -0.403 6.659 8.046 1 91.33 171 PHE B N 1
ATOM 3717 C CA . PHE B 1 171 ? -1.302 6.062 9.027 1 91.33 171 PHE B CA 1
ATOM 3718 C C . PHE B 1 171 ? -1.169 4.543 9.028 1 91.33 171 PHE B C 1
ATOM 3720 O O . PHE B 1 171 ? -1.109 3.919 7.967 1 91.33 171 PHE B O 1
ATOM 3727 N N . VAL B 1 172 ? -1.107 4.019 10.269 1 96.29 172 VAL B N 1
ATOM 3728 C CA . VAL B 1 172 ? -0.949 2.574 10.399 1 96.29 172 VAL B CA 1
ATOM 3729 C C . VAL B 1 172 ? -1.904 2.044 11.466 1 96.29 172 VAL B C 1
ATOM 3731 O O . VAL B 1 172 ? -2.043 2.642 12.536 1 96.29 172 VAL B O 1
ATOM 3734 N N . GLY B 1 173 ? -2.608 0.928 11.126 1 97.25 173 GLY B N 1
ATOM 3735 C CA . GLY B 1 173 ? -3.337 0.186 12.142 1 97.25 173 GLY B CA 1
ATOM 3736 C C . GLY B 1 173 ? -2.454 -0.749 12.947 1 97.25 173 GLY B C 1
ATOM 3737 O O . GLY B 1 173 ? -1.452 -1.256 12.439 1 97.25 173 GLY B O 1
ATOM 3738 N N . ILE B 1 174 ? -2.8 -0.941 14.181 1 98.11 174 ILE B N 1
ATOM 3739 C CA . ILE B 1 174 ? -2.05 -1.823 15.069 1 98.11 174 ILE B CA 1
ATOM 3740 C C . ILE B 1 174 ? -2.892 -3.05 15.409 1 98.11 174 ILE B C 1
ATOM 3742 O O . ILE B 1 174 ? -4.011 -2.924 15.911 1 98.11 174 ILE B O 1
ATOM 3746 N N . LEU B 1 175 ? -2.324 -4.155 15.143 1 97.88 175 LEU B N 1
ATOM 3747 C CA . LEU B 1 175 ? -3.013 -5.415 15.4 1 97.88 175 LEU B CA 1
ATOM 3748 C C . LEU B 1 175 ? -2.406 -6.13 16.602 1 97.88 175 LEU B C 1
ATOM 3750 O O . LEU B 1 175 ? -1.198 -6.046 16.835 1 97.88 175 LEU B O 1
ATOM 3754 N N . ASN B 1 176 ? -3.239 -6.87 17.336 1 97.3 176 ASN B N 1
ATOM 3755 C CA . ASN B 1 176 ? -2.731 -7.729 18.401 1 97.3 176 ASN B CA 1
ATOM 3756 C C . ASN B 1 176 ? -2.491 -9.152 17.907 1 97.3 176 ASN B C 1
ATOM 3758 O O . ASN B 1 176 ? -2.543 -9.413 16.703 1 97.3 176 ASN B O 1
ATOM 3762 N N . ASP B 1 177 ? -2.219 -10.073 18.796 1 95.86 177 ASP B N 1
ATOM 3763 C CA . ASP B 1 177 ? -1.86 -11.454 18.489 1 95.86 177 ASP B CA 1
ATOM 3764 C C . ASP B 1 177 ? -3.028 -12.195 17.842 1 95.86 177 ASP B C 1
ATOM 3766 O O . ASP B 1 177 ? -2.84 -13.254 17.239 1 95.86 177 ASP B O 1
ATOM 3770 N N . ASN B 1 178 ? -4.197 -11.658 18.028 1 92.68 178 ASN B N 1
ATOM 3771 C CA . ASN B 1 178 ? -5.392 -12.294 17.485 1 92.68 178 ASN B CA 1
ATOM 3772 C C . ASN B 1 178 ? -5.877 -11.588 16.221 1 92.68 178 ASN B C 1
ATOM 3774 O O . ASN B 1 178 ? -7.032 -11.747 15.82 1 92.68 178 ASN B O 1
ATOM 3778 N N . ASP B 1 179 ? -4.98 -10.679 15.656 1 91.34 179 ASP B N 1
ATOM 3779 C CA . ASP B 1 179 ? -5.258 -9.986 14.402 1 91.34 179 ASP B CA 1
ATOM 3780 C C . ASP B 1 179 ? -6.381 -8.966 14.576 1 91.34 179 ASP B C 1
ATOM 3782 O O . ASP B 1 179 ? -7.135 -8.698 13.638 1 91.34 179 ASP B O 1
ATOM 3786 N N . GLU B 1 180 ? -6.521 -8.537 15.795 1 94.22 180 GLU B N 1
ATOM 3787 C CA . GLU B 1 180 ? -7.544 -7.532 16.07 1 94.22 180 GLU B CA 1
ATOM 3788 C C . GLU B 1 180 ? -6.942 -6.131 16.118 1 94.22 180 GLU B C 1
ATOM 3790 O O . GLU B 1 180 ? -5.829 -5.943 16.613 1 94.22 180 GLU B O 1
ATOM 3795 N N . LEU B 1 181 ? -7.738 -5.23 15.629 1 96.72 181 LEU B N 1
ATOM 3796 C CA . LEU B 1 181 ? -7.318 -3.835 15.711 1 96.72 181 LEU B CA 1
ATOM 3797 C C . LEU B 1 181 ? -7.312 -3.352 17.157 1 96.72 181 LEU B C 1
ATOM 3799 O O . LEU B 1 181 ? -8.341 -3.397 17.835 1 96.72 181 LEU B O 1
ATOM 3803 N N . VAL B 1 182 ? -6.17 -2.801 17.632 1 96.65 182 VAL B N 1
ATOM 3804 C CA . VAL B 1 182 ? -6.105 -2.384 19.029 1 96.65 182 VAL B CA 1
ATOM 3805 C C . VAL B 1 182 ? -5.613 -0.941 19.116 1 96.65 182 VAL B C 1
ATOM 3807 O O . VAL B 1 182 ? -5.627 -0.338 20.192 1 96.65 182 VAL B O 1
ATOM 3810 N N . GLY B 1 183 ? -5.169 -0.355 18.007 1 96.39 183 GLY B N 1
ATOM 3811 C CA . GLY B 1 183 ? -4.689 1.018 18.022 1 96.39 183 GLY B CA 1
ATOM 3812 C C . GLY B 1 183 ? -4.354 1.547 16.64 1 96.39 183 GLY B C 1
ATOM 3813 O O . GLY B 1 183 ? -4.506 0.838 15.644 1 96.39 183 GLY B O 1
ATOM 3814 N N . VAL B 1 184 ? -3.983 2.801 16.632 1 96.39 184 VAL B N 1
ATOM 3815 C CA . VAL B 1 184 ? -3.535 3.451 15.405 1 96.39 184 VAL B CA 1
ATOM 3816 C C . VAL B 1 184 ? -2.387 4.408 15.716 1 96.39 184 VAL B C 1
ATOM 3818 O O . VAL B 1 184 ? -2.236 4.858 16.854 1 96.39 184 VAL B O 1
ATOM 3821 N N . ILE B 1 185 ? -1.602 4.631 14.718 1 93.61 185 ILE B N 1
ATOM 3822 C CA . ILE B 1 185 ? -0.551 5.636 14.827 1 93.61 185 ILE B CA 1
ATOM 3823 C C . ILE B 1 185 ? -0.426 6.396 13.508 1 93.61 185 ILE B C 1
ATOM 3825 O O . ILE B 1 185 ? -0.624 5.825 12.434 1 93.61 185 ILE B O 1
ATOM 3829 N N . ASP B 1 186 ? -0.222 7.625 13.605 1 89 186 ASP B N 1
ATOM 3830 C CA . ASP B 1 186 ? -0.029 8.446 12.413 1 89 186 ASP B CA 1
ATOM 3831 C C . ASP B 1 186 ? 1.27 9.244 12.501 1 89 186 ASP B C 1
ATOM 3833 O O . ASP B 1 186 ? 2.049 9.071 13.441 1 89 186 ASP B O 1
ATOM 3837 N N . GLU B 1 187 ? 1.519 9.931 11.528 1 80.55 187 GLU B N 1
ATOM 3838 C CA . GLU B 1 187 ? 2.767 10.679 11.415 1 80.55 187 GLU B CA 1
ATOM 3839 C C . GLU B 1 187 ? 2.896 11.708 12.534 1 80.55 187 GLU B C 1
ATOM 3841 O O . GLU B 1 187 ? 4.005 12.018 12.976 1 80.55 187 GLU B O 1
ATOM 3846 N N . LYS B 1 188 ? 1.81 12.243 13.017 1 73.65 188 LYS B N 1
ATOM 3847 C CA . LYS B 1 188 ? 1.847 13.222 14.1 1 73.65 188 LYS B CA 1
ATOM 3848 C C . LYS B 1 188 ? 2.467 12.624 15.36 1 73.65 188 LYS B C 1
ATOM 3850 O O . LYS B 1 188 ? 3.299 13.26 16.01 1 73.65 188 LYS B O 1
ATOM 3855 N N . ILE B 1 189 ? 2.065 11.426 15.66 1 75.49 189 ILE B N 1
ATOM 3856 C CA . ILE B 1 189 ? 2.611 10.739 16.825 1 75.49 189 ILE B CA 1
ATOM 3857 C C . ILE B 1 189 ? 4.087 10.423 16.593 1 75.49 189 ILE B C 1
ATOM 3859 O O . ILE B 1 189 ? 4.915 10.605 17.488 1 75.49 189 ILE B O 1
ATOM 3863 N N . MET B 1 190 ? 4.406 10.03 15.421 1 78.8 190 MET B N 1
ATOM 3864 C CA . MET B 1 190 ? 5.78 9.684 15.072 1 78.8 190 MET B CA 1
ATOM 3865 C C . MET B 1 190 ? 6.696 10.897 15.197 1 78.8 190 MET B C 1
ATOM 3867 O O . MET B 1 190 ? 7.822 10.782 15.684 1 78.8 190 MET B O 1
ATOM 3871 N N . LEU B 1 191 ? 6.248 12.034 14.788 1 71.23 191 LEU B N 1
ATOM 3872 C CA . LEU B 1 191 ? 7.035 13.263 14.791 1 71.23 191 LEU B CA 1
ATOM 3873 C C . LEU B 1 191 ? 7.218 13.788 16.211 1 71.23 191 LEU B C 1
ATOM 3875 O O . LEU B 1 191 ? 8.287 14.296 16.557 1 71.23 191 LEU B O 1
ATOM 3879 N N . THR B 1 192 ? 6.191 13.669 17.013 1 65.68 192 THR B N 1
ATOM 3880 C CA . THR B 1 192 ? 6.289 14.124 18.395 1 65.68 192 THR B CA 1
ATOM 3881 C C . THR B 1 192 ? 7.334 13.315 19.158 1 65.68 192 THR B C 1
ATOM 3883 O O . THR B 1 192 ? 8.091 13.867 19.959 1 65.68 192 THR B O 1
ATOM 3886 N N . GLU B 1 193 ? 7.449 12.114 18.801 1 65.93 193 GLU B N 1
ATOM 3887 C CA . GLU B 1 193 ? 8.378 11.229 19.497 1 65.93 193 GLU B CA 1
ATOM 3888 C C . GLU B 1 193 ? 9.81 11.44 19.012 1 65.93 193 GLU B C 1
ATOM 3890 O O . GLU B 1 193 ? 10.763 11.217 19.76 1 65.93 193 GLU B O 1
ATOM 3895 N N . THR B 1 194 ? 10.006 11.857 17.739 1 60.12 194 THR B N 1
ATOM 3896 C CA . THR B 1 194 ? 11.309 12.152 17.154 1 60.12 194 THR B CA 1
ATOM 3897 C C . THR B 1 194 ? 11.883 13.441 17.735 1 60.12 194 THR B C 1
ATOM 3899 O O . THR B 1 194 ? 13.088 13.536 17.978 1 60.12 194 THR B O 1
ATOM 3902 N N . LEU B 1 195 ? 11.146 14.588 17.721 1 54.55 195 LEU B N 1
ATOM 3903 C CA . LEU B 1 195 ? 11.565 15.898 18.206 1 54.55 195 LEU B CA 1
ATOM 3904 C C . LEU B 1 195 ? 12.078 15.809 19.639 1 54.55 195 LEU B C 1
ATOM 3906 O O . LEU B 1 195 ? 13.006 16.528 20.017 1 54.55 195 LEU B O 1
ATOM 3910 N N . ILE B 1 196 ? 11.642 14.915 20.248 1 47.36 196 ILE B N 1
ATOM 3911 C CA . ILE B 1 196 ? 12.117 14.809 21.623 1 47.36 196 ILE B CA 1
ATOM 3912 C C . ILE B 1 196 ? 13.597 14.434 21.63 1 47.36 196 ILE B C 1
ATOM 3914 O O . ILE B 1 196 ? 14.382 14.994 22.399 1 47.36 196 ILE B O 1
ATOM 3918 N N . GLU B 1 197 ? 14.021 13.755 20.572 1 44.87 197 GLU B N 1
ATOM 3919 C CA . GLU B 1 197 ? 15.428 13.37 20.639 1 44.87 197 GLU B CA 1
ATOM 3920 C C . GLU B 1 197 ? 16.325 14.452 20.044 1 44.87 197 GLU B C 1
ATOM 3922 O O . GLU B 1 197 ? 17.438 14.675 20.524 1 44.87 197 GLU B O 1
ATOM 3927 N N . ASP B 1 198 ? 16.052 14.944 18.791 1 46.5 198 ASP B N 1
ATOM 3928 C CA . ASP B 1 198 ? 16.943 15.92 18.172 1 46.5 198 ASP B CA 1
ATOM 3929 C C . ASP B 1 198 ? 17.181 17.111 19.098 1 46.5 198 ASP B C 1
ATOM 3931 O O . ASP B 1 198 ? 18.291 17.645 19.158 1 46.5 198 ASP B O 1
ATOM 3935 N N . PHE B 1 199 ? 16.183 17.653 19.644 1 38.84 199 PHE B N 1
ATOM 3936 C CA . PHE B 1 199 ? 16.444 18.802 20.503 1 38.84 199 PHE B CA 1
ATOM 3937 C C . PHE B 1 199 ? 17.533 18.48 21.52 1 38.84 199 PHE B C 1
ATOM 3939 O O . PHE B 1 199 ? 18.369 19.331 21.831 1 38.84 199 PHE B O 1
ATOM 3946 N N . ILE B 1 200 ? 17.749 17.223 21.583 1 36.23 200 ILE B N 1
ATOM 3947 C CA . ILE B 1 200 ? 18.807 16.94 22.546 1 36.23 200 ILE B CA 1
ATOM 3948 C C . ILE B 1 200 ? 20.158 16.907 21.834 1 36.23 200 ILE B C 1
ATOM 3950 O O . ILE B 1 200 ? 21.136 17.48 22.318 1 36.23 200 ILE B O 1
ATOM 3954 N N . GLU B 1 201 ? 20.226 16.249 20.577 1 38.31 201 GLU B N 1
ATOM 3955 C CA . GLU B 1 201 ? 21.579 16.02 20.08 1 38.31 201 GLU B CA 1
ATOM 3956 C C . GLU B 1 201 ? 22.113 17.247 19.346 1 38.31 201 GLU B C 1
ATOM 3958 O O . GLU B 1 201 ? 23.327 17.423 19.223 1 38.31 201 GLU B O 1
ATOM 3963 N N . GLN B 1 202 ? 21.396 17.973 18.478 1 38.2 202 GLN B N 1
ATOM 3964 C CA . GLN B 1 202 ? 22.041 19.083 17.785 1 38.2 202 GLN B CA 1
ATOM 3965 C C . GLN B 1 202 ? 22.828 19.956 18.758 1 38.2 202 GLN B C 1
ATOM 3967 O O . GLN B 1 202 ? 23.59 20.829 18.34 1 38.2 202 GLN B O 1
ATOM 3972 N N . THR B 1 203 ? 22.663 20.044 20.003 1 32.78 203 THR B N 1
ATOM 3973 C CA . THR B 1 203 ? 23.633 20.871 20.712 1 32.78 203 THR B CA 1
ATOM 3974 C C . THR B 1 203 ? 25.046 20.321 20.533 1 32.78 203 THR B C 1
ATOM 3976 O O . THR B 1 203 ? 26.025 21.057 20.667 1 32.78 203 THR B O 1
ATOM 3979 N N . ALA B 1 204 ? 25.295 19.019 20.359 1 30.05 204 ALA B N 1
ATOM 3980 C CA . ALA B 1 204 ? 26.695 18.617 20.461 1 30.05 204 ALA B CA 1
ATOM 3981 C C . ALA B 1 204 ? 27.366 18.614 19.091 1 30.05 204 ALA B C 1
ATOM 3983 O O . ALA B 1 204 ? 28.542 18.967 18.968 1 30.05 204 ALA B O 1
ATOM 3984 N N . TYR B 1 205 ? 26.935 17.913 17.862 1 32.06 205 TYR B N 1
ATOM 3985 C CA . TYR B 1 205 ? 27.834 17.529 16.779 1 32.06 205 TYR B CA 1
ATOM 3986 C C . TYR B 1 205 ? 27.82 18.568 15.664 1 32.06 205 TYR B C 1
ATOM 3988 O O . TYR B 1 205 ? 28.363 18.333 14.582 1 32.06 205 TYR B O 1
ATOM 3996 N N . SER B 1 206 ? 27.342 19.782 15.5 1 31 206 SER B N 1
ATOM 3997 C CA . SER B 1 206 ? 27.396 20.702 14.368 1 31 206 SER B CA 1
ATOM 3998 C C . SER B 1 206 ? 28.825 20.877 13.865 1 31 206 SER B C 1
ATOM 4000 O O . SER B 1 206 ? 29.073 21.658 12.945 1 31 206 SER B O 1
ATOM 4002 N N . SER B 1 207 ? 29.928 20.323 14.331 1 26.83 207 SER B N 1
ATOM 4003 C CA . SER B 1 207 ? 31.121 20.953 13.776 1 26.83 207 SER B CA 1
ATOM 4004 C C . SER B 1 207 ? 31.355 20.519 12.333 1 26.83 207 SER B C 1
ATOM 4006 O O . SER B 1 207 ? 31.878 21.289 11.525 1 26.83 207 SER B O 1
ATOM 4008 N N . SER B 1 208 ? 31.577 19.16 11.739 1 24.61 208 SER B N 1
ATOM 4009 C CA . SER B 1 208 ? 32.605 18.937 10.728 1 24.61 208 SER B CA 1
ATOM 4010 C C . SER B 1 208 ? 31.989 18.764 9.343 1 24.61 208 SER B C 1
ATOM 4012 O O . SER B 1 208 ? 32.677 18.375 8.397 1 24.61 208 SER B O 1
ATOM 4014 N N . SER B 1 209 ? 30.671 18.732 8.846 1 27.01 209 SER B N 1
ATOM 4015 C CA . SER B 1 209 ? 30.271 17.98 7.662 1 27.01 209 SER B CA 1
ATOM 4016 C C . SER B 1 209 ? 30.476 18.799 6.391 1 27.01 209 SER B C 1
ATOM 4018 O O . SER B 1 209 ? 30.042 19.95 6.312 1 27.01 209 SER B O 1
ATOM 4020 N N . ASP B 1 210 ? 31.425 18.441 5.44 1 26.16 210 ASP B N 1
ATOM 4021 C CA . ASP B 1 210 ? 31.848 18.829 4.098 1 26.16 210 ASP B CA 1
ATOM 4022 C C . ASP B 1 210 ? 30.749 18.553 3.074 1 26.16 210 ASP B C 1
ATOM 4024 O O . ASP B 1 210 ? 30.046 17.545 3.167 1 26.16 210 ASP B O 1
ATOM 4028 N N . THR B 1 211 ? 30.208 19.463 2.106 1 26.53 211 THR B N 1
ATOM 4029 C CA . THR B 1 211 ? 29.124 19.815 1.195 1 26.53 211 THR B CA 1
ATOM 4030 C C . THR B 1 211 ? 29.249 19.046 -0.117 1 26.53 211 THR B C 1
ATOM 4032 O O . THR B 1 211 ? 28.554 19.349 -1.089 1 26.53 211 THR B O 1
ATOM 4035 N N . ASP B 1 212 ? 29.684 17.765 -0.39 1 26.37 212 ASP B N 1
ATOM 4036 C CA . ASP B 1 212 ? 29.843 17.402 -1.795 1 26.37 212 ASP B CA 1
ATOM 4037 C C . ASP B 1 212 ? 28.487 17.192 -2.465 1 26.37 212 ASP B C 1
ATOM 4039 O O . ASP B 1 212 ? 27.552 16.687 -1.84 1 26.37 212 ASP B O 1
ATOM 4043 N N . ASP B 1 213 ? 28.032 17.771 -3.802 1 25.52 213 ASP B N 1
ATOM 4044 C CA . ASP B 1 213 ? 26.957 18.106 -4.731 1 25.52 213 ASP B CA 1
ATOM 4045 C C . ASP B 1 213 ? 26.453 16.862 -5.46 1 25.52 213 ASP B C 1
ATOM 4047 O O . ASP B 1 213 ? 25.853 16.965 -6.532 1 25.52 213 ASP B O 1
ATOM 4051 N N . SER B 1 214 ? 26.68 15.612 -5.308 1 29.14 214 SER B N 1
ATOM 4052 C CA . SER B 1 214 ? 26.34 14.638 -6.341 1 29.14 214 SER B CA 1
ATOM 4053 C C . SER B 1 214 ? 24.833 14.575 -6.567 1 29.14 214 SER B C 1
ATOM 4055 O O . SER B 1 214 ? 24.059 14.5 -5.61 1 29.14 214 SER B O 1
ATOM 4057 N N . TRP B 1 215 ? 24.212 14.978 -7.778 1 27.91 215 TRP B N 1
ATOM 4058 C CA . TRP B 1 215 ? 22.938 15.08 -8.482 1 27.91 215 TRP B CA 1
ATOM 4059 C C . TRP B 1 215 ? 22.209 13.74 -8.485 1 27.91 215 TRP B C 1
ATOM 4061 O O . TRP B 1 215 ? 21.264 13.542 -9.252 1 27.91 215 TRP B O 1
ATOM 4071 N N . SER B 1 216 ? 22.092 12.867 -7.532 1 28.01 216 SER B N 1
ATOM 4072 C CA . SER B 1 216 ? 21.641 11.48 -7.567 1 28.01 216 SER B CA 1
ATOM 4073 C C . SER B 1 216 ? 20.154 11.39 -7.894 1 28.01 216 SER B C 1
ATOM 4075 O O . SER B 1 216 ? 19.406 12.344 -7.673 1 28.01 216 SER B O 1
ATOM 4077 N N . TRP B 1 217 ? 19.674 10.347 -8.718 1 28.73 217 TRP B N 1
ATOM 4078 C CA . TRP B 1 217 ? 18.403 9.661 -8.925 1 28.73 217 TRP B CA 1
ATOM 4079 C C . TRP B 1 217 ? 17.458 9.899 -7.753 1 28.73 217 TRP B C 1
ATOM 4081 O O . TRP B 1 217 ? 16.396 9.278 -7.667 1 28.73 217 TRP B O 1
ATOM 4091 N N . ASP B 1 218 ? 17.7 10.893 -6.951 1 32.22 218 ASP B N 1
ATOM 4092 C CA . ASP B 1 218 ? 17.203 11.494 -5.717 1 32.22 218 ASP B CA 1
ATOM 4093 C C . ASP B 1 218 ? 15.885 12.228 -5.955 1 32.22 218 ASP B C 1
ATOM 4095 O O . ASP B 1 218 ? 15.243 12.684 -5.007 1 32.22 218 ASP B O 1
ATOM 4099 N N . SER B 1 219 ? 15.672 12.735 -7.205 1 31.88 219 SER B N 1
ATOM 4100 C CA . SER B 1 219 ? 14.638 13.761 -7.304 1 31.88 219 SER B CA 1
ATOM 4101 C C . SER B 1 219 ? 13.248 13.165 -7.104 1 31.88 219 SER B C 1
ATOM 4103 O O . SER B 1 219 ? 12.335 13.851 -6.639 1 31.88 219 SER B O 1
ATOM 4105 N N . VAL B 1 220 ? 12.938 12.145 -7.915 1 32.22 220 VAL B N 1
ATOM 4106 C CA . VAL B 1 220 ? 11.542 11.723 -7.963 1 32.22 220 VAL B CA 1
ATOM 4107 C C . VAL B 1 220 ? 11.099 11.242 -6.583 1 32.22 220 VAL B C 1
ATOM 4109 O O . VAL B 1 220 ? 9.95 11.449 -6.186 1 32.22 220 VAL B O 1
ATOM 4112 N N . ARG B 1 221 ? 11.977 10.39 -6.008 1 35.69 221 ARG B N 1
ATOM 4113 C CA . ARG B 1 221 ? 11.572 9.953 -4.676 1 35.69 221 ARG B CA 1
ATOM 4114 C C . ARG B 1 221 ? 11.536 11.126 -3.702 1 35.69 221 ARG B C 1
ATOM 4116 O O . ARG B 1 221 ? 11.694 10.941 -2.493 1 35.69 221 ARG B O 1
ATOM 4123 N N . ASP B 1 222 ? 11.938 12.296 -4.132 1 34.58 222 ASP B N 1
ATOM 4124 C CA . ASP B 1 222 ? 12.072 13.443 -3.239 1 34.58 222 ASP B CA 1
ATOM 4125 C C . ASP B 1 222 ? 10.926 13.491 -2.231 1 34.58 222 ASP B C 1
ATOM 4127 O O . ASP B 1 222 ? 11.147 13.728 -1.042 1 34.58 222 ASP B O 1
ATOM 4131 N N . TYR B 1 223 ? 9.726 13.823 -3.008 1 33.76 223 TYR B N 1
ATOM 4132 C CA . TYR B 1 223 ? 8.854 14.484 -2.044 1 33.76 223 TYR B CA 1
ATOM 4133 C C . TYR B 1 223 ? 8.57 13.576 -0.853 1 33.76 223 TYR B C 1
ATOM 4135 O O . TYR B 1 223 ? 8.468 14.046 0.283 1 33.76 223 TYR B O 1
ATOM 4143 N N . THR B 1 224 ? 8.148 12.375 -1.259 1 32.33 224 THR B N 1
ATOM 4144 C CA . THR B 1 224 ? 7.605 11.606 -0.145 1 32.33 224 THR B CA 1
ATOM 4145 C C . THR B 1 224 ? 8.727 11.05 0.728 1 32.33 224 THR B C 1
ATOM 4147 O O . THR B 1 224 ? 8.519 10.098 1.483 1 32.33 224 THR B O 1
ATOM 4150 N N . VAL B 1 225 ? 10.009 11.06 0.21 1 36.82 225 VAL B N 1
ATOM 4151 C CA . VAL B 1 225 ? 10.911 10.544 1.234 1 36.82 225 VAL B CA 1
ATOM 4152 C C . VAL B 1 225 ? 10.527 11.116 2.597 1 36.82 225 VAL B C 1
ATOM 4154 O O . VAL B 1 225 ? 10.67 12.317 2.835 1 36.82 225 VAL B O 1
ATOM 4157 N N . LYS B 1 226 ? 9.567 10.646 3.112 1 42.74 226 LYS B N 1
ATOM 4158 C CA . LYS B 1 226 ? 9.07 10.891 4.463 1 42.74 226 LYS B CA 1
ATOM 4159 C C . LYS B 1 226 ? 10.218 11.171 5.428 1 42.74 226 LYS B C 1
ATOM 4161 O O . LYS B 1 226 ? 11.355 10.762 5.184 1 42.74 226 LYS B O 1
ATOM 4166 N N . TYR B 1 227 ? 9.82 12.013 6.438 1 44.93 227 TYR B N 1
ATOM 4167 C CA . TYR B 1 227 ? 10.396 12.641 7.622 1 44.93 227 TYR B CA 1
ATOM 4168 C C . TYR B 1 227 ? 11.447 11.741 8.26 1 44.93 227 TYR B C 1
ATOM 4170 O O . TYR B 1 227 ? 12.453 12.225 8.782 1 44.93 227 TYR B O 1
ATOM 4178 N N . PHE B 1 228 ? 11.28 10.489 8.048 1 46.04 228 PHE B N 1
ATOM 4179 C CA . PHE B 1 228 ? 12.122 9.699 8.938 1 46.04 228 PHE B CA 1
ATOM 4180 C C . PHE B 1 228 ? 13.524 9.542 8.361 1 46.04 228 PHE B C 1
ATOM 4182 O O . PHE B 1 228 ? 14.402 8.958 8.999 1 46.04 228 PHE B O 1
ATOM 4189 N N . GLU B 1 229 ? 13.595 9.802 7.051 1 44.48 229 GLU B N 1
ATOM 4190 C CA . GLU B 1 229 ? 14.966 9.705 6.561 1 44.48 229 GLU B CA 1
ATOM 4191 C C . GLU B 1 229 ? 15.877 10.706 7.268 1 44.48 229 GLU B C 1
ATOM 4193 O O . GLU B 1 229 ? 17.091 10.504 7.341 1 44.48 229 GLU B O 1
ATOM 4198 N N . VAL B 1 230 ? 15.231 11.803 7.534 1 42.22 230 VAL B N 1
ATOM 4199 C CA . VAL B 1 230 ? 16.237 12.634 8.187 1 42.22 230 VAL B CA 1
ATOM 4200 C C . VAL B 1 230 ? 16.795 11.907 9.408 1 42.22 230 VAL B C 1
ATOM 4202 O O . VAL B 1 230 ? 16.039 11.473 10.28 1 42.22 230 VAL B O 1
ATOM 4205 N N . SER B 1 231 ? 17.909 11.177 9.167 1 43.68 231 SER B N 1
ATOM 4206 C CA . SER B 1 231 ? 18.827 10.461 10.047 1 43.68 231 SER B CA 1
ATOM 4207 C C . SER B 1 231 ? 18.705 10.947 11.487 1 43.68 231 SER B C 1
ATOM 4209 O O . SER B 1 231 ? 19.272 10.345 12.401 1 43.68 231 SER B O 1
ATOM 4211 N N . VAL B 1 232 ? 18.068 12.14 11.656 1 47.67 232 VAL B N 1
ATOM 4212 C CA . VAL B 1 232 ? 18.229 12.682 13.002 1 47.67 232 VAL B CA 1
ATOM 4213 C C . VAL B 1 232 ? 17.103 12.175 13.901 1 47.67 232 VAL B C 1
ATOM 4215 O O . VAL B 1 232 ? 17.181 12.286 15.126 1 47.67 232 VAL B O 1
ATOM 4218 N N . VAL B 1 233 ? 16.178 11.517 13.32 1 56.47 233 VAL B N 1
ATOM 4219 C CA . VAL B 1 233 ? 15.068 11.175 14.204 1 56.47 233 VAL B CA 1
ATOM 4220 C C . VAL B 1 233 ? 15.264 9.765 14.757 1 56.47 233 VAL B C 1
ATOM 4222 O O . VAL B 1 233 ? 15.268 8.79 14.001 1 56.47 233 VAL B O 1
ATOM 4225 N N . LYS B 1 234 ? 15.927 9.726 15.952 1 72.48 234 LYS B N 1
ATOM 4226 C CA . LYS B 1 234 ? 16.053 8.418 16.588 1 72.48 234 LYS B CA 1
ATOM 4227 C C . LYS B 1 234 ? 14.74 7.995 17.241 1 72.48 234 LYS B C 1
ATOM 4229 O O . LYS B 1 234 ? 14.291 8.62 18.204 1 72.48 234 LYS B O 1
ATOM 4234 N N . LEU B 1 235 ? 13.958 7.132 16.648 1 83.18 235 LEU B N 1
ATOM 4235 C CA . LEU B 1 235 ? 12.738 6.58 17.226 1 83.18 235 LEU B CA 1
ATOM 4236 C C . LEU B 1 235 ? 13.063 5.485 18.236 1 83.18 235 LEU B C 1
ATOM 4238 O O . LEU B 1 235 ? 14.01 4.719 18.045 1 83.18 235 LEU B O 1
ATOM 4242 N N . PRO B 1 236 ? 12.327 5.438 19.345 1 86.01 236 PRO B N 1
ATOM 4243 C CA . PRO B 1 236 ? 12.565 4.413 20.363 1 86.01 236 PRO B CA 1
ATOM 4244 C C . PRO B 1 236 ? 12.43 2.994 19.815 1 86.01 236 PRO B C 1
ATOM 4246 O O . PRO B 1 236 ? 11.608 2.747 18.929 1 86.01 236 PRO B O 1
ATOM 4249 N N . LYS B 1 237 ? 13.229 2.179 20.372 1 92 237 LYS B N 1
ATOM 4250 C CA . LYS B 1 237 ? 13.119 0.754 20.072 1 92 237 LYS B CA 1
ATOM 4251 C C . LYS B 1 237 ? 12.16 0.062 21.037 1 92 237 LYS B C 1
ATOM 4253 O O . LYS B 1 237 ? 12.514 -0.943 21.658 1 92 237 LYS B O 1
ATOM 4258 N N . GLU B 1 238 ? 11.047 0.743 21.265 1 94.07 238 GLU B N 1
ATOM 4259 C CA . GLU B 1 238 ? 9.986 0.248 22.138 1 94.07 238 GLU B CA 1
ATOM 4260 C C . GLU B 1 238 ? 8.737 -0.114 21.339 1 94.07 238 GLU B C 1
ATOM 4262 O O . GLU B 1 238 ? 8.479 0.468 20.283 1 94.07 238 GLU B O 1
ATOM 4267 N N . PRO B 1 239 ? 7.997 -0.99 21.89 1 97.36 239 PRO B N 1
ATOM 4268 C CA . PRO B 1 239 ? 6.792 -1.423 21.179 1 97.36 239 PRO B CA 1
ATOM 4269 C C . PRO B 1 239 ? 5.841 -0.268 20.873 1 97.36 239 PRO B C 1
ATOM 4271 O O . PRO B 1 239 ? 5.632 0.605 21.719 1 97.36 239 PRO B O 1
ATOM 4274 N N . VAL B 1 240 ? 5.24 -0.336 19.757 1 97.14 240 VAL B N 1
ATOM 4275 C CA . VAL B 1 240 ? 4.385 0.733 19.252 1 97.14 240 VAL B CA 1
ATOM 4276 C C . VAL B 1 240 ? 3.144 0.862 20.132 1 97.14 240 VAL B C 1
ATOM 4278 O O . VAL B 1 240 ? 2.56 1.944 20.238 1 97.14 240 VAL B O 1
ATOM 4281 N N . LYS B 1 241 ? 2.732 -0.202 20.787 1 96.73 241 LYS B N 1
ATOM 4282 C CA . LYS B 1 241 ? 1.545 -0.162 21.636 1 96.73 241 LYS B CA 1
ATOM 4283 C C . LYS B 1 241 ? 1.686 0.893 22.729 1 96.73 241 LYS B C 1
ATOM 4285 O O . LYS B 1 241 ? 0.687 1.386 23.256 1 96.73 241 LYS B O 1
ATOM 4290 N N . ASN B 1 242 ? 2.89 1.288 23.081 1 95.16 242 ASN B N 1
ATOM 4291 C CA . ASN B 1 242 ? 3.139 2.289 24.112 1 95.16 242 ASN B CA 1
ATOM 4292 C C . ASN B 1 242 ? 2.925 3.704 23.583 1 95.16 242 ASN B C 1
ATOM 4294 O O . ASN B 1 242 ? 2.927 4.666 24.353 1 95.16 242 ASN B O 1
ATOM 4298 N N . PHE B 1 243 ? 2.709 3.839 22.308 1 92.86 243 PHE B N 1
ATOM 4299 C CA . PHE B 1 243 ? 2.65 5.155 21.682 1 92.86 243 PHE B CA 1
ATOM 4300 C C . PHE B 1 243 ? 1.336 5.339 20.933 1 92.86 243 PHE B C 1
ATOM 4302 O O . PHE B 1 243 ? 1.001 6.452 20.521 1 92.86 243 PHE B O 1
ATOM 4309 N N . MET B 1 244 ? 0.61 4.259 20.74 1 93.26 244 MET B N 1
ATOM 4310 C CA . MET B 1 244 ? -0.564 4.241 19.872 1 93.26 244 MET B CA 1
ATOM 4311 C C . MET B 1 244 ? -1.739 4.955 20.532 1 93.26 244 MET B C 1
ATOM 4313 O O . MET B 1 244 ? -1.748 5.149 21.749 1 93.26 244 MET B O 1
ATOM 4317 N N . LYS B 1 245 ? -2.669 5.393 19.755 1 92.6 245 LYS B N 1
ATOM 4318 C CA . LYS B 1 245 ? -3.964 5.889 20.211 1 92.6 245 LYS B CA 1
ATOM 4319 C C . LYS B 1 245 ? -5.01 4.778 20.209 1 92.6 245 LYS B C 1
ATOM 4321 O O . LYS B 1 245 ? -4.91 3.824 19.434 1 92.6 245 LYS B O 1
ATOM 4326 N N . LYS B 1 246 ? -5.975 4.947 21.05 1 90.54 246 LYS B N 1
ATOM 4327 C CA . LYS B 1 246 ? -7.106 4.024 21.033 1 90.54 246 LYS B CA 1
ATOM 4328 C C . LYS B 1 246 ? -7.836 4.074 19.694 1 90.54 246 LYS B C 1
ATOM 4330 O O . LYS B 1 246 ? -8.065 5.154 19.145 1 90.54 246 LYS B O 1
ATOM 4335 N N . PRO B 1 247 ? -8.077 2.849 19.289 1 85.44 247 PRO B N 1
ATOM 4336 C CA . PRO B 1 247 ? -8.677 2.84 17.952 1 85.44 247 PRO B CA 1
ATOM 4337 C C . PRO B 1 247 ? -10.117 3.348 17.948 1 85.44 247 PRO B C 1
ATOM 4339 O O . PRO B 1 247 ? -10.895 3.018 18.846 1 85.44 247 PRO B O 1
ATOM 4342 N N . GLU B 1 248 ? -10.382 4.351 17.272 1 93.05 248 GLU B N 1
ATOM 4343 C CA . GLU B 1 248 ? -11.728 4.694 16.824 1 93.05 248 GLU B CA 1
ATOM 4344 C C . GLU B 1 248 ? -12.029 4.078 15.46 1 93.05 248 GLU B C 1
ATOM 4346 O O . GLU B 1 248 ? -11.113 3.783 14.691 1 93.05 248 GLU B O 1
ATOM 4351 N N . PHE B 1 249 ? -13.264 3.702 15.27 1 96.83 249 PHE B N 1
ATOM 4352 C CA . PHE B 1 249 ? -13.629 3.068 14.008 1 96.83 249 PHE B CA 1
ATOM 4353 C C . PHE B 1 249 ? -15.065 3.408 13.627 1 96.83 249 PHE B C 1
ATOM 4355 O O . PHE B 1 249 ? -15.802 3.995 14.423 1 96.83 249 PHE B O 1
ATOM 4362 N N . VAL B 1 250 ? -15.386 3.113 12.442 1 97.94 250 VAL B N 1
ATOM 4363 C CA . VAL B 1 250 ? -16.76 3.23 11.965 1 97.94 250 VAL B CA 1
ATOM 4364 C C . VAL B 1 250 ? -17.144 1.975 11.184 1 97.94 250 VAL B C 1
ATOM 4366 O O . VAL B 1 250 ? -16.297 1.12 10.916 1 97.94 250 VAL B O 1
ATOM 4369 N N . TYR B 1 251 ? -18.414 1.863 10.957 1 97.6 251 TYR B N 1
ATOM 4370 C CA . TYR B 1 251 ? -18.941 0.826 10.076 1 97.6 251 TYR B CA 1
ATOM 4371 C C . TYR B 1 251 ? -19.324 1.406 8.72 1 97.6 251 TYR B C 1
ATOM 4373 O O . TYR B 1 251 ? -19.501 2.619 8.584 1 97.6 251 TYR B O 1
ATOM 4381 N N . PRO B 1 252 ? -19.418 0.556 7.723 1 97.79 252 PRO B N 1
ATOM 4382 C CA . PRO B 1 252 ? -19.708 1.048 6.374 1 97.79 252 PRO B CA 1
ATOM 4383 C C . PRO B 1 252 ? -20.995 1.867 6.309 1 97.79 252 PRO B C 1
ATOM 4385 O O . PRO B 1 252 ? -21.078 2.834 5.547 1 97.79 252 PRO B O 1
ATOM 4388 N N . GLN B 1 253 ? -21.939 1.629 7.164 1 97.87 253 GLN B N 1
ATOM 4389 C CA . GLN B 1 253 ? -23.237 2.291 7.089 1 97.87 253 GLN B CA 1
ATOM 4390 C C . GLN B 1 253 ? -23.268 3.543 7.962 1 97.87 253 GLN B C 1
ATOM 4392 O O . GLN B 1 253 ? -24.253 4.284 7.96 1 97.87 253 GLN B O 1
ATOM 4397 N N . THR B 1 254 ? -22.21 3.754 8.699 1 98.04 254 THR B N 1
ATOM 4398 C CA . THR B 1 254 ? -22.127 4.986 9.475 1 98.04 254 THR B CA 1
ATOM 4399 C C . THR B 1 254 ? -22.286 6.206 8.571 1 98.04 254 THR B C 1
ATOM 4401 O O . THR B 1 254 ? -21.74 6.242 7.467 1 98.04 254 THR B O 1
ATOM 4404 N N . SER B 1 255 ? -22.947 7.203 9.043 1 98.19 255 SER B N 1
ATOM 4405 C CA . SER B 1 255 ? -23.138 8.402 8.234 1 98.19 255 SER B CA 1
ATOM 4406 C C . SER B 1 255 ? -21.85 9.213 8.136 1 98.19 255 SER B C 1
ATOM 4408 O O . SER B 1 255 ? -21.006 9.159 9.034 1 98.19 255 SER B O 1
ATOM 4410 N N . VAL B 1 256 ? -21.811 9.972 7.115 1 98.45 256 VAL B N 1
ATOM 4411 C CA . VAL B 1 256 ? -20.654 10.825 6.864 1 98.45 256 VAL B CA 1
ATOM 4412 C C . VAL B 1 256 ? -20.467 11.798 8.026 1 98.45 256 VAL B C 1
ATOM 4414 O O . VAL B 1 256 ? -19.354 11.967 8.529 1 98.45 256 VAL B O 1
ATOM 4417 N N . SER B 1 257 ? -21.519 12.413 8.534 1 98.55 257 SER B N 1
ATOM 4418 C CA . SER B 1 257 ? -21.416 13.383 9.62 1 98.55 257 SER B CA 1
ATOM 4419 C C . SER B 1 257 ? -20.982 12.714 10.919 1 98.55 257 SER B C 1
ATOM 4421 O O . SER B 1 257 ? -20.177 13.269 11.671 1 98.55 257 SER B O 1
ATOM 4423 N N . LYS B 1 258 ? -21.469 11.503 11.164 1 98.41 258 LYS B N 1
ATOM 4424 C CA . LYS B 1 258 ? -21.049 10.777 12.359 1 98.41 258 LYS B CA 1
ATOM 4425 C C . LYS B 1 258 ? -19.572 10.4 12.282 1 98.41 258 LYS B C 1
ATOM 4427 O O . LYS B 1 258 ? -18.852 10.484 13.279 1 98.41 258 LYS B O 1
ATOM 4432 N N . CYS B 1 259 ? -19.186 9.989 11.109 1 98.56 259 CYS B N 1
ATOM 4433 C CA . CYS B 1 259 ? -17.774 9.69 10.896 1 98.56 259 CYS B CA 1
ATOM 4434 C C . CYS B 1 259 ? -16.913 10.925 11.135 1 98.56 259 CYS B C 1
ATOM 4436 O O . CYS B 1 259 ? -15.914 10.861 11.853 1 98.56 259 CYS B O 1
ATOM 4438 N N . ALA B 1 260 ? -17.335 12.022 10.603 1 98.52 260 ALA B N 1
ATOM 4439 C CA . ALA B 1 260 ? -16.614 13.28 10.779 1 98.52 260 ALA B CA 1
ATOM 4440 C C . ALA B 1 260 ? -16.528 13.661 12.254 1 98.52 260 ALA B C 1
ATOM 4442 O O . ALA B 1 260 ? -15.473 14.085 12.732 1 98.52 260 ALA B O 1
ATOM 4443 N N . LYS B 1 261 ? -17.582 13.49 12.981 1 98.24 261 LYS B N 1
ATOM 4444 C CA . LYS B 1 261 ? -17.605 13.792 14.409 1 98.24 261 LYS B CA 1
ATOM 4445 C C . LYS B 1 261 ? -16.579 12.953 15.165 1 98.24 261 LYS B C 1
ATOM 4447 O O . LYS B 1 261 ? -15.871 13.464 16.035 1 98.24 261 LYS B O 1
ATOM 4452 N N . ARG B 1 262 ? -16.514 11.76 14.791 1 97.14 262 ARG B N 1
ATOM 4453 C CA . ARG B 1 262 ? -15.562 10.866 15.443 1 97.14 262 ARG B CA 1
ATOM 4454 C C . ARG B 1 262 ? -14.126 11.265 15.119 1 97.14 262 ARG B C 1
ATOM 4456 O O . ARG B 1 262 ? -13.255 11.231 15.991 1 97.14 262 ARG B O 1
ATOM 4463 N N . MET B 1 263 ? -13.916 11.63 13.874 1 96.31 263 MET B N 1
ATOM 4464 C CA . MET B 1 263 ? -12.586 12.088 13.484 1 96.31 263 MET B CA 1
ATOM 4465 C C . MET B 1 263 ? -12.168 13.306 14.301 1 96.31 263 MET B C 1
ATOM 4467 O O . MET B 1 263 ? -11.041 13.37 14.796 1 96.31 263 MET B O 1
ATOM 4471 N N . VAL B 1 264 ? -13.062 14.2 14.439 1 95.61 264 VAL B N 1
ATOM 4472 C CA . VAL B 1 264 ? -12.78 15.425 15.181 1 95.61 264 VAL B CA 1
ATOM 4473 C C . VAL B 1 264 ? -12.515 15.092 16.647 1 95.61 264 VAL B C 1
ATOM 4475 O O . VAL B 1 264 ? -11.511 15.526 17.217 1 95.61 264 VAL B O 1
ATOM 4478 N N . ARG B 1 265 ? -13.36 14.29 17.21 1 94.83 265 ARG B N 1
ATOM 4479 C CA . ARG B 1 265 ? -13.285 13.955 18.628 1 94.83 265 ARG B CA 1
ATOM 4480 C C . ARG B 1 265 ? -11.991 13.213 18.947 1 94.83 265 ARG B C 1
ATOM 4482 O O . ARG B 1 265 ? -11.362 13.466 19.977 1 94.83 265 ARG B O 1
ATOM 4489 N N . SER B 1 266 ? -11.574 12.406 18.059 1 92.48 266 SER B N 1
ATOM 4490 C CA . SER B 1 266 ? -10.42 11.555 18.33 1 92.48 266 SER B CA 1
ATOM 4491 C C . SER B 1 266 ? -9.158 12.109 17.676 1 92.48 266 SER B C 1
ATOM 4493 O O . SER B 1 266 ? -8.098 11.482 17.729 1 92.48 266 SER B O 1
ATOM 4495 N N . ASP B 1 267 ? -9.279 13.223 16.975 1 90.76 267 ASP B N 1
ATOM 4496 C CA . ASP B 1 267 ? -8.156 13.861 16.295 1 90.76 267 ASP B CA 1
ATOM 4497 C C . ASP B 1 267 ? -7.485 12.897 15.319 1 90.76 267 ASP B C 1
ATOM 4499 O O . ASP B 1 267 ? -6.271 12.691 15.379 1 90.76 267 ASP B O 1
ATOM 4503 N N . LEU B 1 268 ? -8.318 12.321 14.467 1 92.61 268 LEU B N 1
ATOM 4504 C CA . LEU B 1 268 ? -7.834 11.367 13.476 1 92.61 268 LEU B CA 1
ATOM 4505 C C . LEU B 1 268 ? -8.043 11.898 12.062 1 92.61 268 LEU B C 1
ATOM 4507 O O . LEU B 1 268 ? -9.111 12.428 11.745 1 92.61 268 LEU B O 1
ATOM 4511 N N . ASP B 1 269 ? -7.037 11.74 11.192 1 92.42 269 ASP B N 1
ATOM 4512 C CA . ASP B 1 269 ? -7.16 12.061 9.773 1 92.42 269 ASP B CA 1
ATOM 4513 C C . ASP B 1 269 ? -7.606 10.841 8.97 1 92.42 269 ASP B C 1
ATOM 4515 O O . ASP B 1 269 ? -7.987 10.965 7.804 1 92.42 269 ASP B O 1
ATOM 4519 N N . TYR B 1 270 ? -7.483 9.698 9.603 1 94.42 270 TYR B N 1
ATOM 4520 C CA . TYR B 1 270 ? -7.911 8.403 9.087 1 94.42 270 TYR B CA 1
ATOM 4521 C C . TYR B 1 270 ? -8.723 7.642 10.128 1 94.42 270 TYR B C 1
ATOM 4523 O O . TYR B 1 270 ? -8.396 7.664 11.317 1 94.42 270 TYR B O 1
ATOM 4531 N N . ILE B 1 271 ? -9.718 7.005 9.667 1 96.33 271 ILE B N 1
ATOM 4532 C CA . ILE B 1 271 ? -10.475 6.207 10.626 1 96.33 271 ILE B CA 1
ATOM 4533 C C . ILE B 1 271 ? -10.698 4.803 10.067 1 96.33 271 ILE B C 1
ATOM 4535 O O . ILE B 1 271 ? -11.159 4.645 8.934 1 96.33 271 ILE B O 1
ATOM 4539 N N . PRO B 1 272 ? -10.327 3.752 10.822 1 97.06 272 PRO B N 1
ATOM 4540 C CA . PRO B 1 272 ? -10.552 2.368 10.399 1 97.06 272 PRO B CA 1
ATOM 4541 C C . PRO B 1 272 ? -12.032 2.038 10.221 1 97.06 272 PRO B C 1
ATOM 4543 O O . PRO B 1 272 ? -12.881 2.596 10.921 1 97.06 272 PRO B O 1
ATOM 4546 N N . VAL B 1 273 ? -12.295 1.183 9.318 1 97.66 273 VAL B N 1
ATOM 4547 C CA . VAL B 1 273 ? -13.647 0.69 9.077 1 97.66 273 VAL B CA 1
ATOM 4548 C C . VAL B 1 273 ? -13.717 -0.803 9.391 1 97.66 273 VAL B C 1
ATOM 4550 O O . VAL B 1 273 ? -12.897 -1.585 8.903 1 97.66 273 VAL B O 1
ATOM 4553 N N . LEU B 1 274 ? -14.626 -1.14 10.197 1 96.05 274 LEU B N 1
ATOM 4554 C CA . LEU B 1 274 ? -14.841 -2.541 10.542 1 96.05 274 LEU B CA 1
ATOM 4555 C C . LEU B 1 274 ? -16.117 -3.07 9.896 1 96.05 274 LEU B C 1
ATOM 4557 O O . LEU B 1 274 ? -17.055 -2.309 9.65 1 96.05 274 LEU B O 1
ATOM 4561 N N . ASP B 1 275 ? -16.086 -4.318 9.602 1 92.77 275 ASP B N 1
ATOM 4562 C CA . ASP B 1 275 ? -17.313 -4.947 9.123 1 92.77 275 ASP B CA 1
ATOM 4563 C C . ASP B 1 275 ? -18.187 -5.404 10.289 1 92.77 275 ASP B C 1
ATOM 4565 O O . ASP B 1 275 ? -17.929 -5.05 11.441 1 92.77 275 ASP B O 1
ATOM 4569 N N . SER B 1 276 ? -19.228 -6.163 9.997 1 90.58 276 SER B N 1
ATOM 4570 C CA . SER B 1 276 ? -20.213 -6.57 10.994 1 90.58 276 SER B CA 1
ATOM 4571 C C . SER B 1 276 ? -19.614 -7.555 11.992 1 90.58 276 SER B C 1
ATOM 4573 O O . SER B 1 276 ? -20.138 -7.725 13.095 1 90.58 276 SER B O 1
ATOM 4575 N N . GLU B 1 277 ? -18.497 -8.203 11.676 1 88.32 277 GLU B N 1
ATOM 4576 C CA . GLU B 1 277 ? -17.829 -9.15 12.564 1 88.32 277 GLU B CA 1
ATOM 4577 C C . GLU B 1 277 ? -16.666 -8.491 13.299 1 88.32 277 GLU B C 1
ATOM 4579 O O . GLU B 1 277 ? -15.824 -9.177 13.882 1 88.32 277 GLU B O 1
ATOM 4584 N N . ASN B 1 278 ? -16.538 -7.191 13.139 1 88.77 278 ASN B N 1
ATOM 4585 C CA . ASN B 1 278 ? -15.513 -6.375 13.782 1 88.77 278 ASN B CA 1
ATOM 4586 C C . ASN B 1 278 ? -14.128 -6.663 13.211 1 88.77 278 ASN B C 1
ATOM 4588 O O . ASN B 1 278 ? -13.131 -6.609 13.933 1 88.77 278 ASN B O 1
ATOM 4592 N N . ARG B 1 279 ? -14.173 -7.047 11.975 1 89.42 279 ARG B N 1
ATOM 4593 C CA . ARG B 1 279 ? -12.91 -7.204 11.263 1 89.42 279 ARG B CA 1
ATOM 4594 C C . ARG B 1 279 ? -12.561 -5.943 10.48 1 89.42 279 ARG B C 1
ATOM 4596 O O . ARG B 1 279 ? -13.436 -5.322 9.872 1 89.42 279 ARG B O 1
ATOM 4603 N N . LEU B 1 280 ? -11.346 -5.587 10.568 1 94.58 280 LEU B N 1
ATOM 4604 C CA . LEU B 1 280 ? -10.857 -4.429 9.827 1 94.58 280 LEU B CA 1
ATOM 4605 C C . LEU B 1 280 ? -10.953 -4.666 8.324 1 94.58 280 LEU B C 1
ATOM 4607 O O . LEU B 1 280 ? -10.496 -5.696 7.823 1 94.58 280 LEU B O 1
ATOM 4611 N N . ILE B 1 281 ? -11.581 -3.696 7.534 1 93.41 281 ILE B N 1
ATOM 4612 C CA . ILE B 1 281 ? -11.772 -3.94 6.109 1 93.41 281 ILE B CA 1
ATOM 4613 C C . ILE B 1 281 ? -11.216 -2.766 5.306 1 93.41 281 ILE B C 1
ATOM 4615 O O . ILE B 1 281 ? -11.189 -2.806 4.073 1 93.41 281 ILE B O 1
ATOM 4619 N N . GLY B 1 282 ? -10.798 -1.699 5.967 1 94.98 282 GLY B N 1
ATOM 4620 C CA . GLY B 1 282 ? -10.258 -0.542 5.271 1 94.98 282 GLY B CA 1
ATOM 4621 C C . GLY B 1 282 ? -10.214 0.705 6.133 1 94.98 282 GLY B C 1
ATOM 4622 O O . GLY B 1 282 ? -10.165 0.616 7.362 1 94.98 282 GLY B O 1
ATOM 4623 N N . THR B 1 283 ? -10.154 1.851 5.477 1 96.45 283 THR B N 1
ATOM 4624 C CA . THR B 1 283 ? -10.081 3.131 6.173 1 96.45 283 THR B CA 1
ATOM 4625 C C . THR B 1 283 ? -10.851 4.205 5.411 1 96.45 283 THR B C 1
ATOM 4627 O O . THR B 1 283 ? -11.128 4.051 4.219 1 96.45 283 THR B O 1
ATOM 4630 N N . VAL B 1 284 ? -11.284 5.195 6.11 1 97.41 284 VAL B N 1
ATOM 4631 C CA . VAL B 1 284 ? -11.749 6.446 5.521 1 97.41 284 VAL B CA 1
ATOM 4632 C C . VAL B 1 284 ? -10.76 7.566 5.838 1 97.41 284 VAL B C 1
ATOM 4634 O O . VAL B 1 284 ? -10.434 7.803 7.003 1 97.41 284 VAL B O 1
ATOM 4637 N N . ARG B 1 285 ? -10.264 8.182 4.851 1 96.05 285 ARG B N 1
ATOM 4638 C CA . ARG B 1 285 ? -9.4 9.348 5.01 1 96.05 285 ARG B CA 1
ATOM 4639 C C . ARG B 1 285 ? -10.216 10.636 5.025 1 96.05 285 ARG B C 1
ATOM 4641 O O . ARG B 1 285 ? -11.192 10.768 4.284 1 96.05 285 ARG B O 1
ATOM 4648 N N . ASP B 1 286 ? -9.76 11.511 5.81 1 96.68 286 ASP B N 1
ATOM 4649 C CA . ASP B 1 286 ? -10.459 12.792 5.844 1 96.68 286 ASP B CA 1
ATOM 4650 C C . ASP B 1 286 ? -10.463 13.453 4.467 1 96.68 286 ASP B C 1
ATOM 4652 O O . ASP B 1 286 ? -11.483 13.995 4.036 1 96.68 286 ASP B O 1
ATOM 4656 N N . LYS B 1 287 ? -9.455 13.352 3.687 1 96.04 287 LYS B N 1
ATOM 4657 C CA . LYS B 1 287 ? -9.383 13.932 2.349 1 96.04 287 LYS B CA 1
ATOM 4658 C C . LYS B 1 287 ? -10.412 13.296 1.418 1 96.04 287 LYS B C 1
ATOM 4660 O O . LYS B 1 287 ? -10.931 13.956 0.515 1 96.04 287 LYS B O 1
ATOM 4665 N N . ASP B 1 288 ? -10.704 12.094 1.625 1 96 288 ASP B N 1
ATOM 4666 C CA . ASP B 1 288 ? -11.721 11.435 0.812 1 96 288 ASP B CA 1
ATOM 4667 C C . ASP B 1 288 ? -13.125 11.816 1.274 1 96 288 ASP B C 1
ATOM 4669 O O . ASP B 1 288 ? -14.027 11.996 0.452 1 96 288 ASP B O 1
ATOM 4673 N N . LEU B 1 289 ? -13.265 11.945 2.56 1 98.1 289 LEU B N 1
ATOM 4674 C CA . LEU B 1 289 ? -14.579 12.215 3.132 1 98.1 289 LEU B CA 1
ATOM 4675 C C . LEU B 1 289 ? -15.08 13.594 2.715 1 98.1 289 LEU B C 1
ATOM 4677 O O . LEU B 1 289 ? -16.278 13.781 2.489 1 98.1 289 LEU B O 1
ATOM 4681 N N . ILE B 1 290 ? -14.219 14.536 2.558 1 97.96 290 ILE B N 1
ATOM 4682 C CA . ILE B 1 290 ? -14.65 15.901 2.276 1 97.96 290 ILE B CA 1
ATOM 4683 C C . ILE B 1 290 ? -15.209 15.983 0.857 1 97.96 290 ILE B C 1
ATOM 4685 O O . ILE B 1 290 ? -15.863 16.964 0.496 1 97.96 290 ILE B O 1
ATOM 4689 N N . ARG B 1 291 ? -14.969 14.99 0.055 1 97.35 291 ARG B N 1
ATOM 4690 C CA . ARG B 1 291 ? -15.514 14.943 -1.298 1 97.35 291 ARG B CA 1
ATOM 4691 C C . ARG B 1 291 ? -17.039 14.928 -1.274 1 97.35 291 ARG B C 1
ATOM 4693 O O . ARG B 1 291 ? -17.683 15.199 -2.289 1 97.35 291 ARG B O 1
ATOM 4700 N N . VAL B 1 292 ? -17.609 14.63 -0.14 1 97.02 292 VAL B N 1
ATOM 4701 C CA . VAL B 1 292 ? -19.062 14.595 -0.015 1 97.02 292 VAL B CA 1
ATOM 4702 C C . VAL B 1 292 ? -19.644 15.962 -0.366 1 97.02 292 VAL B C 1
ATOM 4704 O O . VAL B 1 292 ? -20.775 16.057 -0.85 1 97.02 292 VAL B O 1
ATOM 4707 N N . LEU B 1 293 ? -18.903 17 -0.167 1 95.95 293 LEU B N 1
ATOM 4708 C CA . LEU B 1 293 ? -19.373 18.361 -0.405 1 95.95 293 LEU B CA 1
ATOM 4709 C C . LEU B 1 293 ? -19.464 18.651 -1.899 1 95.95 293 LEU B C 1
ATOM 4711 O O . LEU B 1 293 ? -20.088 19.633 -2.308 1 95.95 293 LEU B O 1
ATOM 4715 N N . LEU B 1 294 ? -18.814 17.81 -2.689 1 94.77 294 LEU B N 1
ATOM 4716 C CA . LEU B 1 294 ? -18.961 17.942 -4.134 1 94.77 294 LEU B CA 1
ATOM 4717 C C . LEU B 1 294 ? -20.303 17.385 -4.598 1 94.77 294 LEU B C 1
ATOM 4719 O O . LEU B 1 294 ? -20.743 17.665 -5.715 1 94.77 294 LEU B O 1
ATOM 4723 N N . GLU B 1 295 ? -20.92 16.612 -3.764 1 88.63 295 GLU B N 1
ATOM 4724 C CA . GLU B 1 295 ? -22.14 15.894 -4.12 1 88.63 295 GLU B CA 1
ATOM 4725 C C . GLU B 1 295 ? -23.373 16.575 -3.532 1 88.63 295 GLU B C 1
ATOM 4727 O O . GLU B 1 295 ? -24.505 16.218 -3.867 1 88.63 295 GLU B O 1
ATOM 4732 N N . VAL B 1 296 ? -23.217 17.425 -2.6 1 77.69 296 VAL B N 1
ATOM 4733 C CA . VAL B 1 296 ? -24.354 18.066 -1.949 1 77.69 296 VAL B CA 1
ATOM 4734 C C . VAL B 1 296 ? -24.602 19.437 -2.573 1 77.69 296 VAL B C 1
ATOM 4736 O O . VAL B 1 296 ? -23.673 20.075 -3.074 1 77.69 296 VAL B O 1
#

Sequence (592 aa):
MNRGMKNYLSQTNYRDAMKAADIMNSNVIYATLPSTRDKVLELFKKYEISAVPVLKNSELVGIVTRKDILRKIEENQLALLMTPNPTTVDADADVKEVVKILTSTPFRRLPVVKDGKLVGIITVRDIIKKIAEMNIEKPVKSYITPYIVCVWEETPLNVVGEIMRLSNSEFVGILNDNDELVGVIDEKIMLTETLIEDFIEQTAYSSSSDTDDSWSWDSVRDYTVKYFEVSVVKLPKEPVKNFMKKPEFVYPQTSVSKCAKRMVRSDLDYIPVLDSENRLIGTVRDKDLIRVLLEVMNRGMKNYLSQTNYRDAMKAADIMNSNVIYATLPSTRDKVLELFKKYEISAVPVLKNSELVGIVTRKDILRKIEENQLALLMTPNPTTVDADADVKEVVKILTSTPFRRLPVVKDGKLVGIITVRDIIKKIAEMNIEKPVKSYITPYIVCVWEETPLNVVGEIMRLSNSEFVGILNDNDELVGVIDEKIMLTETLIEDFIEQTAYSSSSDTDDSWSWDSVRDYTVKYFEVSVVKLPKEPVKNFMKKPEFVYPQTSVSKCAKRMVRSDLDYIPVLDSENRLIGTVRDKDLIRVLLEV